Protein AF-0000000071014654 (afdb_homodimer)

Secondary structure (DSSP, 8-state):
-----TTHHHHHHHHTTB---HHHHHHHHT---EEEEE-TT-EEE-TT---SEEEEEEES-EEEEEE-TT--EEEEEEE-TT-BTTGGGTTSSS-SSEEEESSSEEEEEEEHHHHHHHHHH-HHHHHHHHHHHHHHHHHHHHHHHHHHHS-HHHHHHHHHHHHHHHHHHTT---SS-EE----HHHHHHHHT--HHHHHHHHHHHHHTTS-EEETTEEE-TTHHHHHHHTT--GGGGTTT--B------/-----TTHHHHHHHHTTB---HHHHHHHHT---EEEEE-TT-EEE-TT---SEEEEEEES-EEEEEE-TT--EEEEEEE-TT-BTTGGGTTSSS-SSEEEESSSEEEEEEEHHHHHHHHHH-HHHHHHHHHHHHHHHHHHHHHHHHHHHS-HHHHHHHHHHHHHHHHHHTT---SSEEE----HHHHHHHHT--HHHHHHHHHHHHHTTS-EEETTEEE-TTHHHHHHHTT--GGGGTTT--B------

pLDDT: mean 94.08, std 9.01, range [38.06, 98.88]

Radius of gyration: 22.15 Å; Cα contacts (8 Å, |Δi|>4): 966; chains: 2; bounding box: 55×62×47 Å

Structure (mmCIF, N/CA/C/O backbone):
data_AF-0000000071014654-model_v1
#
loop_
_entity.id
_entity.type
_entity.pdbx_description
1 polymer 'Crp/Fnr family transcriptional regulator'
#
loop_
_atom_site.group_PDB
_atom_site.id
_atom_site.type_symbol
_atom_site.label_atom_id
_atom_site.label_alt_id
_atom_site.label_comp_id
_atom_site.label_asym_id
_atom_site.label_entity_id
_atom_site.label_seq_id
_atom_site.pdbx_PDB_ins_code
_atom_site.Cartn_x
_atom_site.Cartn_y
_atom_site.Cartn_z
_atom_site.occupancy
_atom_site.B_iso_or_equiv
_atom_site.auth_seq_id
_atom_site.auth_comp_id
_atom_site.auth_asym_id
_atom_site.auth_atom_id
_atom_site.pdbx_PDB_model_num
ATOM 1 N N . MET A 1 1 ? -17.938 -30.797 -20.938 1 38.25 1 MET A N 1
ATOM 2 C CA . MET A 1 1 ? -16.953 -29.969 -20.234 1 38.25 1 MET A CA 1
ATOM 3 C C . MET A 1 1 ? -17.562 -28.656 -19.781 1 38.25 1 MET A C 1
ATOM 5 O O . MET A 1 1 ? -18.109 -27.906 -20.594 1 38.25 1 MET A O 1
ATOM 9 N N . ARG A 1 2 ? -18.281 -28.625 -18.672 1 48.16 2 ARG A N 1
ATOM 10 C CA . ARG A 1 2 ? -19.125 -27.5 -18.266 1 48.16 2 ARG A CA 1
ATOM 11 C C . ARG A 1 2 ? -18.438 -26.172 -18.578 1 48.16 2 ARG A C 1
ATOM 13 O O . ARG A 1 2 ? -17.234 -26.016 -18.359 1 48.16 2 ARG A O 1
ATOM 20 N N . ASN A 1 3 ? -18.906 -25.422 -19.5 1 63.62 3 ASN A N 1
ATOM 21 C CA . ASN A 1 3 ? -18.406 -24.141 -19.984 1 63.62 3 ASN A CA 1
ATOM 22 C C . ASN A 1 3 ? -18.094 -23.188 -18.844 1 63.62 3 ASN A C 1
ATOM 24 O O . ASN A 1 3 ? -18.984 -22.562 -18.281 1 63.62 3 ASN A O 1
ATOM 28 N N . VAL A 1 4 ? -16.984 -23.531 -18.203 1 77 4 VAL A N 1
ATOM 29 C CA . VAL A 1 4 ? -16.578 -22.688 -17.094 1 77 4 VAL A CA 1
ATOM 30 C C . VAL A 1 4 ? -16.281 -21.266 -17.578 1 77 4 VAL A C 1
ATOM 32 O O . VAL A 1 4 ? -15.508 -21.094 -18.531 1 77 4 VAL A O 1
ATOM 35 N N . SER A 1 5 ? -17.016 -20.391 -17.047 1 90.19 5 SER A N 1
ATOM 36 C CA . SER A 1 5 ? -16.812 -18.984 -17.391 1 90.19 5 SER A CA 1
ATOM 37 C C . SER A 1 5 ? -15.344 -18.594 -17.25 1 90.19 5 SER A C 1
ATOM 39 O O . SER A 1 5 ? -14.656 -19.047 -16.328 1 90.19 5 SER A O 1
ATOM 41 N N . ALA A 1 6 ? -14.883 -17.859 -18.188 1 95.38 6 ALA A N 1
ATOM 42 C CA . ALA A 1 6 ? -13.523 -17.328 -18.156 1 95.38 6 ALA A CA 1
ATOM 43 C C . ALA A 1 6 ? -13.289 -16.5 -16.891 1 95.38 6 ALA A C 1
ATOM 45 O O . ALA A 1 6 ? -12.141 -16.25 -16.516 1 95.38 6 ALA A O 1
ATOM 46 N N . LEU A 1 7 ? -14.375 -16.125 -16.203 1 98.19 7 LEU A N 1
ATOM 47 C CA . LEU A 1 7 ? -14.258 -15.219 -15.062 1 98.19 7 LEU A CA 1
ATOM 48 C C . LEU A 1 7 ? -14.422 -15.977 -13.75 1 98.19 7 LEU A C 1
ATOM 50 O O . LEU A 1 7 ? -14.516 -15.359 -12.68 1 98.19 7 LEU A O 1
ATOM 54 N N . HIS A 1 8 ? -14.422 -17.328 -13.797 1 97.81 8 HIS A N 1
ATOM 55 C CA . HIS A 1 8 ? -14.672 -18.125 -12.602 1 97.81 8 HIS A CA 1
ATOM 56 C C . HIS A 1 8 ? -13.586 -17.891 -11.555 1 97.81 8 HIS A C 1
ATOM 58 O O . HIS A 1 8 ? -13.859 -17.906 -10.352 1 97.81 8 HIS A O 1
ATOM 64 N N . LEU A 1 9 ? -12.32 -17.719 -11.961 1 98 9 LEU A N 1
ATOM 65 C CA . LEU A 1 9 ? -11.242 -17.516 -11 1 98 9 LEU A CA 1
ATOM 66 C C . LEU A 1 9 ? -11.359 -16.141 -10.344 1 98 9 LEU A C 1
ATOM 68 O O . LEU A 1 9 ? -10.953 -15.961 -9.188 1 98 9 LEU A O 1
ATOM 72 N N . LEU A 1 10 ? -11.906 -15.102 -11.078 1 98.38 10 LEU A N 1
ATOM 73 C CA . LEU A 1 10 ? -12.188 -13.812 -10.461 1 98.38 10 LEU A CA 1
ATOM 74 C C . LEU A 1 10 ? -13.211 -13.961 -9.344 1 98.38 10 LEU A C 1
ATOM 76 O O . LEU A 1 10 ? -13.031 -13.406 -8.258 1 98.38 10 LEU A O 1
ATOM 80 N N . VAL A 1 11 ? -14.258 -14.734 -9.648 1 98.12 11 VAL A N 1
ATOM 81 C CA . VAL A 1 11 ? -15.305 -14.945 -8.656 1 98.12 11 VAL A CA 1
ATOM 82 C C . VAL A 1 11 ? -14.734 -15.664 -7.438 1 98.12 11 VAL A C 1
ATOM 84 O O . VAL A 1 11 ? -15.016 -15.289 -6.297 1 98.12 11 VAL A O 1
ATOM 87 N N . ARG A 1 12 ? -13.922 -16.656 -7.695 1 97 12 ARG A N 1
ATOM 88 C CA . ARG A 1 12 ? -13.297 -17.391 -6.598 1 97 12 ARG A CA 1
ATOM 89 C C . ARG A 1 12 ? -12.453 -16.453 -5.734 1 97 12 ARG A C 1
ATOM 91 O O . ARG A 1 12 ? -12.492 -16.547 -4.504 1 97 12 ARG A O 1
ATOM 98 N N . LYS A 1 13 ? -11.695 -15.648 -6.316 1 97.12 13 LYS A N 1
ATOM 99 C CA . LYS A 1 13 ? -10.844 -14.695 -5.598 1 97.12 13 LYS A CA 1
ATOM 100 C C . LYS A 1 13 ? -11.68 -13.766 -4.727 1 97.12 13 LYS A C 1
ATOM 102 O O . LYS A 1 13 ? -11.367 -13.555 -3.553 1 97.12 13 LYS A O 1
ATOM 107 N N . LEU A 1 14 ? -12.75 -13.148 -5.344 1 97 14 LEU A N 1
ATOM 108 C CA . LEU A 1 14 ? -13.617 -12.234 -4.609 1 97 14 LEU A CA 1
ATOM 109 C C . LEU A 1 14 ? -14.266 -12.938 -3.42 1 97 14 LEU A C 1
ATOM 111 O O . LEU A 1 14 ? -14.406 -12.344 -2.346 1 97 14 LEU A O 1
ATOM 115 N N . GLU A 1 15 ? -14.531 -14.188 -3.58 1 95.75 15 GLU A N 1
ATOM 116 C CA . GLU A 1 15 ? -15.281 -14.938 -2.574 1 95.75 15 GLU A CA 1
ATOM 117 C C . GLU A 1 15 ? -14.375 -15.375 -1.426 1 95.75 15 GLU A C 1
ATOM 119 O O . GLU A 1 15 ? -14.859 -15.805 -0.377 1 95.75 15 GLU A O 1
ATOM 124 N N . LYS A 1 16 ? -13.055 -15.234 -1.62 1 94.62 16 LYS A N 1
ATOM 125 C CA . LYS A 1 16 ? -12.148 -15.523 -0.514 1 94.62 16 LYS A CA 1
ATOM 126 C C . LYS A 1 16 ? -12.359 -14.547 0.641 1 94.62 16 LYS A C 1
ATOM 128 O O . LYS A 1 16 ? -12.023 -14.852 1.787 1 94.62 16 LYS A O 1
ATOM 133 N N . HIS A 1 17 ? -12.969 -13.336 0.334 1 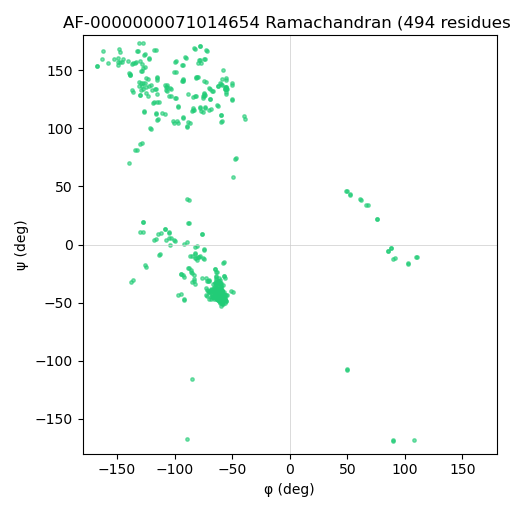93.44 17 HIS A N 1
ATOM 134 C CA . HIS A 1 17 ? -13.078 -12.328 1.379 1 93.44 17 HIS A CA 1
ATOM 135 C C . HIS A 1 17 ? -14.523 -11.883 1.57 1 93.44 17 HIS A C 1
ATOM 137 O O . HIS A 1 17 ? -14.859 -11.266 2.584 1 93.44 17 HIS A O 1
ATOM 143 N N . VAL A 1 18 ? -15.344 -12.125 0.594 1 93.69 18 VAL A N 1
ATOM 144 C CA . VAL A 1 18 ? -16.734 -11.68 0.647 1 93.69 18 VAL A CA 1
ATOM 145 C C . VAL A 1 18 ? -17.656 -12.797 0.173 1 93.69 18 VAL A C 1
ATOM 147 O O . VAL A 1 18 ? -17.438 -13.375 -0.896 1 93.69 18 VAL A O 1
ATOM 150 N N . ALA A 1 19 ? -18.688 -13.078 0.931 1 92.69 19 ALA A N 1
ATOM 151 C CA . ALA A 1 19 ? -19.703 -14.039 0.49 1 92.69 19 ALA A CA 1
ATOM 152 C C . ALA A 1 19 ? -20.609 -13.43 -0.576 1 92.69 19 ALA A C 1
ATOM 154 O O . ALA A 1 19 ? -21.328 -12.469 -0.305 1 92.69 19 ALA A O 1
ATOM 155 N N . LEU A 1 20 ? -20.516 -13.969 -1.729 1 94.19 20 LEU A N 1
ATOM 156 C CA . LEU A 1 20 ? -21.391 -13.5 -2.807 1 94.19 20 LEU A CA 1
ATOM 157 C C . LEU A 1 20 ? -22.656 -14.344 -2.887 1 94.19 20 LEU A C 1
ATOM 159 O O . LEU A 1 20 ? -22.609 -15.562 -2.676 1 94.19 20 LEU A O 1
ATOM 163 N N . GLU A 1 21 ? -23.75 -13.734 -3.139 1 94.31 21 GLU A N 1
ATOM 164 C CA . GLU A 1 21 ? -24.969 -14.461 -3.463 1 94.31 21 GLU A CA 1
ATOM 165 C C . GLU A 1 21 ? -24.922 -15.023 -4.879 1 94.31 21 GLU A C 1
ATOM 167 O O . GLU A 1 21 ? -24.172 -14.531 -5.723 1 94.31 21 GLU A O 1
ATOM 172 N N . GLU A 1 22 ? -25.781 -16.016 -5.055 1 96.38 22 GLU A N 1
ATOM 173 C CA . GLU A 1 22 ? -25.797 -16.672 -6.359 1 96.38 22 GLU A CA 1
ATOM 174 C C . GLU A 1 22 ? -26.109 -15.68 -7.473 1 96.38 22 GLU A C 1
ATOM 176 O O . GLU A 1 22 ? -25.562 -15.797 -8.578 1 96.38 22 GLU A O 1
ATOM 181 N N . LYS A 1 23 ? -27 -14.805 -7.207 1 96.44 23 LYS A N 1
ATOM 182 C CA . LYS A 1 23 ? -27.344 -13.789 -8.203 1 96.44 23 LYS A CA 1
ATOM 183 C C . LYS A 1 23 ? -26.141 -12.93 -8.555 1 96.44 23 LYS A C 1
ATOM 185 O O . LYS A 1 23 ? -25.891 -12.641 -9.727 1 96.44 23 LYS A O 1
ATOM 190 N N . ASP A 1 24 ? -25.406 -12.531 -7.551 1 96.25 24 ASP A N 1
ATOM 191 C CA . ASP A 1 24 ? -24.219 -11.695 -7.762 1 96.25 24 ASP A CA 1
ATOM 192 C C . ASP A 1 24 ? -23.141 -12.469 -8.5 1 96.25 24 ASP A C 1
ATOM 194 O O . ASP A 1 24 ? -22.469 -11.914 -9.383 1 96.25 24 ASP A O 1
ATOM 198 N N . ARG A 1 25 ? -22.984 -13.727 -8.164 1 97 25 ARG A N 1
ATOM 199 C CA . ARG A 1 25 ? -22.031 -14.594 -8.852 1 97 25 ARG A CA 1
ATOM 200 C C . ARG A 1 25 ? -22.328 -14.656 -10.352 1 97 25 ARG A C 1
ATOM 202 O O . ARG A 1 25 ? -21.438 -14.484 -11.172 1 97 25 ARG A O 1
ATOM 209 N N . ARG A 1 26 ? -23.516 -14.867 -10.633 1 97.62 26 ARG A N 1
ATOM 210 C CA . ARG A 1 26 ? -23.938 -15.016 -12.023 1 97.62 26 ARG A CA 1
ATOM 211 C C . ARG A 1 26 ? -23.719 -13.719 -12.805 1 97.62 26 ARG A C 1
ATOM 213 O O . ARG A 1 26 ? -23.328 -13.75 -13.969 1 97.62 26 ARG A O 1
ATOM 220 N N . LEU A 1 27 ? -24.016 -12.594 -12.148 1 97.88 27 LEU A N 1
ATOM 221 C CA . LEU A 1 27 ? -23.844 -11.297 -12.805 1 97.88 27 LEU A CA 1
ATOM 222 C C . LEU A 1 27 ? -22.375 -11.07 -13.172 1 97.88 27 LEU A C 1
ATOM 224 O O . LEU A 1 27 ? -22.078 -10.531 -14.242 1 97.88 27 LEU A O 1
ATOM 228 N N . ILE A 1 28 ? -21.438 -11.492 -12.32 1 98.44 28 ILE A N 1
ATOM 229 C CA . ILE A 1 28 ? -20.016 -11.328 -12.602 1 98.44 28 ILE A CA 1
ATOM 230 C C . ILE A 1 28 ? -19.594 -12.305 -13.695 1 98.44 28 ILE A C 1
ATOM 232 O O . ILE A 1 28 ? -18.891 -11.922 -14.641 1 98.44 28 ILE A O 1
ATOM 236 N N . LEU A 1 29 ? -20.047 -13.531 -13.609 1 98.12 29 LEU A N 1
ATOM 237 C CA . LEU A 1 29 ? -19.672 -14.562 -14.562 1 98.12 29 LEU A CA 1
ATOM 238 C C . LEU A 1 29 ? -20.188 -14.219 -15.961 1 98.12 29 LEU A C 1
ATOM 240 O O . LEU A 1 29 ? -19.594 -14.617 -16.969 1 98.12 29 LEU A O 1
ATOM 244 N N . ASP A 1 30 ? -21.25 -13.391 -16.031 1 97.38 30 ASP A N 1
ATOM 245 C CA . ASP A 1 30 ? -21.922 -13.102 -17.297 1 97.38 30 ASP A CA 1
ATOM 246 C C . ASP A 1 30 ? -21.469 -11.766 -17.875 1 97.38 30 ASP A C 1
ATOM 248 O O . ASP A 1 30 ? -21.969 -11.32 -18.906 1 97.38 30 ASP A O 1
ATOM 252 N N . LEU A 1 31 ? -20.547 -11.148 -17.219 1 98.06 31 LEU A N 1
ATOM 253 C CA . LEU A 1 31 ? -20.031 -9.906 -17.766 1 98.06 31 LEU A CA 1
ATOM 254 C C . LEU A 1 31 ? -19.516 -10.109 -19.188 1 98.06 31 LEU A C 1
ATOM 256 O O . LEU A 1 31 ? -18.859 -11.109 -19.484 1 98.06 31 LEU A O 1
ATOM 260 N N . PRO A 1 32 ? -19.891 -9.18 -20.141 1 98 32 PRO A N 1
ATOM 261 C CA . PRO A 1 32 ? -19.312 -9.289 -21.469 1 98 32 PRO A CA 1
ATOM 262 C C . PRO A 1 32 ? -17.781 -9.203 -21.469 1 98 32 PRO A C 1
ATOM 264 O O . PRO A 1 32 ? -17.203 -8.445 -20.672 1 98 32 PRO A O 1
ATOM 267 N N . HIS A 1 33 ? -17.141 -10.055 -22.25 1 98.31 33 HIS A N 1
ATOM 268 C CA . HIS A 1 33 ? -15.688 -9.992 -22.344 1 98.31 33 HIS A CA 1
ATOM 269 C C . HIS A 1 33 ? -15.195 -10.648 -23.641 1 98.31 33 HIS A C 1
ATOM 271 O O . HIS A 1 33 ? -15.93 -11.398 -24.281 1 98.31 33 HIS A O 1
ATOM 277 N N . VAL A 1 34 ? -14.016 -10.227 -24.062 1 98.25 34 VAL A N 1
ATOM 278 C CA . VAL A 1 34 ? -13.281 -10.844 -25.156 1 98.25 34 VAL A CA 1
ATOM 279 C C . VAL A 1 34 ? -11.984 -11.453 -24.641 1 98.25 34 VAL A C 1
ATOM 281 O O . VAL A 1 34 ? -11.227 -10.805 -23.922 1 98.25 34 VAL A O 1
ATOM 284 N N . ILE A 1 35 ? -11.766 -12.703 -24.984 1 98.5 35 ILE A N 1
ATOM 285 C CA . ILE A 1 35 ? -10.531 -13.367 -24.562 1 98.5 35 ILE A CA 1
ATOM 286 C C . ILE A 1 35 ? -9.406 -13.039 -25.547 1 98.5 35 ILE A C 1
ATOM 288 O O . ILE A 1 35 ? -9.562 -13.227 -26.75 1 98.5 35 ILE A O 1
ATOM 292 N N . GLN A 1 36 ? -8.297 -12.562 -25.047 1 98.5 36 GLN A N 1
ATOM 293 C CA . GLN A 1 36 ? -7.16 -12.188 -25.875 1 98.5 36 GLN A CA 1
ATOM 294 C C . GLN A 1 36 ? -5.871 -12.836 -25.375 1 98.5 36 GLN A C 1
ATOM 296 O O . GLN A 1 36 ? -5.637 -12.898 -24.156 1 98.5 36 GLN A O 1
ATOM 301 N N . PRO A 1 37 ? -5.117 -13.336 -26.297 1 98.62 37 PRO A N 1
ATOM 302 C CA . PRO A 1 37 ? -3.785 -13.805 -25.906 1 98.62 37 PRO A CA 1
ATOM 303 C C . PRO A 1 37 ? -2.766 -12.672 -25.812 1 98.62 37 PRO A C 1
ATOM 305 O O . PRO A 1 37 ? -2.814 -11.727 -26.594 1 98.62 37 PRO A O 1
ATOM 308 N N . PHE A 1 38 ? -1.875 -12.773 -24.844 1 98.81 38 PHE A N 1
ATOM 309 C CA . PHE A 1 38 ? -0.711 -11.906 -24.719 1 98.81 38 PHE A CA 1
ATOM 310 C C . PHE A 1 38 ? 0.569 -12.727 -24.625 1 98.81 38 PHE A C 1
ATOM 312 O O . PHE A 1 38 ? 0.595 -13.773 -23.984 1 98.81 38 PHE A O 1
ATOM 319 N N . ARG A 1 39 ? 1.58 -12.227 -25.312 1 98.69 39 ARG A N 1
ATOM 320 C CA . ARG A 1 39 ? 2.891 -12.859 -25.219 1 98.69 39 ARG A CA 1
ATOM 321 C C . ARG A 1 39 ? 3.709 -12.25 -24.078 1 98.69 39 ARG A C 1
ATOM 323 O O . ARG A 1 39 ? 3.43 -11.133 -23.641 1 98.69 39 ARG A O 1
ATOM 330 N N . THR A 1 40 ? 4.652 -13.023 -23.719 1 98.12 40 THR A N 1
ATOM 331 C CA . THR A 1 40 ? 5.586 -12.539 -22.703 1 98.12 40 THR A CA 1
ATOM 332 C C . THR A 1 40 ? 6.102 -11.148 -23.078 1 98.12 40 THR A C 1
ATOM 334 O O . THR A 1 40 ? 6.48 -10.906 -24.219 1 98.12 40 THR A O 1
ATOM 337 N N . PHE A 1 41 ? 5.953 -10.172 -22.172 1 97.44 41 PHE A N 1
ATOM 338 C CA . PHE A 1 41 ? 6.473 -8.812 -22.188 1 97.44 41 PHE A CA 1
ATOM 339 C C . PHE A 1 41 ? 5.52 -7.875 -22.906 1 97.44 41 PHE A C 1
ATOM 341 O O . PHE A 1 41 ? 5.719 -6.656 -22.922 1 97.44 41 PHE A O 1
ATOM 348 N N . ASP A 1 42 ? 4.426 -8.445 -23.453 1 98.62 42 ASP A N 1
ATOM 349 C CA . ASP A 1 42 ? 3.412 -7.547 -24 1 98.62 42 ASP A CA 1
ATOM 350 C C . ASP A 1 42 ? 2.85 -6.621 -22.922 1 98.62 42 ASP A C 1
ATOM 352 O O . ASP A 1 42 ? 2.623 -7.051 -21.781 1 98.62 42 ASP A O 1
ATOM 356 N N . TYR A 1 43 ? 2.658 -5.383 -23.266 1 98.38 43 TYR A N 1
ATOM 357 C CA . TYR A 1 43 ? 1.954 -4.461 -22.375 1 98.38 43 TYR A CA 1
ATOM 358 C C . TYR A 1 43 ? 0.455 -4.734 -22.391 1 98.38 43 TYR A C 1
ATOM 360 O O . TYR A 1 43 ? -0.157 -4.84 -23.453 1 98.38 43 TYR A O 1
ATOM 368 N N . ILE A 1 44 ? -0.041 -4.891 -21.25 1 98.44 44 ILE A N 1
ATOM 369 C CA . ILE A 1 44 ? -1.475 -5.074 -21.062 1 98.44 44 ILE A CA 1
ATOM 370 C C . ILE A 1 44 ? -2.125 -3.74 -20.703 1 98.44 44 ILE A C 1
ATOM 372 O O . ILE A 1 44 ? -3.232 -3.441 -21.156 1 98.44 44 ILE A O 1
ATOM 376 N N . ILE A 1 45 ? -1.514 -2.994 -19.844 1 97.88 45 ILE A N 1
ATOM 377 C CA . ILE A 1 45 ? -1.867 -1.637 -19.438 1 97.88 45 ILE A CA 1
ATOM 378 C C . ILE A 1 45 ? -0.639 -0.734 -19.531 1 97.88 45 ILE A C 1
ATOM 380 O O . ILE A 1 45 ? 0.465 -1.136 -19.156 1 97.88 45 ILE A O 1
ATOM 384 N N . ARG A 1 46 ? -0.842 0.456 -20.016 1 97.56 46 ARG A N 1
ATOM 385 C CA . ARG A 1 46 ? 0.246 1.422 -20.125 1 97.56 46 ARG A CA 1
ATOM 386 C C . ARG A 1 46 ? -0.008 2.635 -19.234 1 97.56 46 ARG A C 1
ATOM 388 O O . ARG A 1 46 ? -1.113 3.18 -19.219 1 97.56 46 ARG A O 1
ATOM 395 N N . GLU A 1 47 ? 1.006 2.957 -18.562 1 96.75 47 GLU A N 1
ATOM 396 C CA . GLU A 1 47 ? 0.931 4.152 -17.719 1 96.75 47 GLU A CA 1
ATOM 397 C C . GLU A 1 47 ? 0.542 5.379 -18.547 1 96.75 47 GLU A C 1
ATOM 399 O O . GLU A 1 47 ? 1.056 5.582 -19.641 1 96.75 47 GLU A O 1
ATOM 404 N N . GLY A 1 48 ? -0.393 6.176 -18 1 95.25 48 GLY A N 1
ATOM 405 C CA . GLY A 1 48 ? -0.811 7.41 -18.656 1 95.25 48 GLY A CA 1
ATOM 406 C C . GLY A 1 48 ? -1.971 7.223 -19.609 1 95.25 48 GLY A C 1
ATOM 407 O O . GLY A 1 48 ? -2.619 8.195 -20 1 95.25 48 GLY A O 1
ATOM 408 N N . GLU A 1 49 ? -2.299 6.004 -19.922 1 94.75 49 GLU A N 1
ATOM 409 C CA . GLU A 1 49 ? -3.396 5.746 -20.844 1 94.75 49 GLU A CA 1
ATOM 410 C C . GLU A 1 49 ? -4.711 5.531 -20.094 1 94.75 49 GLU A C 1
ATOM 412 O O . GLU A 1 49 ? -4.707 5.18 -18.922 1 94.75 49 GLU A O 1
ATOM 417 N N . THR A 1 50 ? -5.816 5.812 -20.781 1 90.31 50 THR A N 1
ATOM 418 C CA . THR A 1 50 ? -7.16 5.516 -20.297 1 90.31 50 THR A CA 1
ATOM 419 C C . THR A 1 50 ? -7.621 4.148 -20.797 1 90.31 50 THR A C 1
ATOM 421 O O . THR A 1 50 ? -7.949 3.982 -21.969 1 90.31 50 THR A O 1
ATOM 424 N N . PRO A 1 51 ? -7.668 3.303 -19.844 1 87.75 51 PRO A N 1
ATOM 425 C CA . PRO A 1 51 ? -8.062 1.972 -20.312 1 87.75 51 PRO A CA 1
ATOM 426 C C . PRO A 1 51 ? -9.539 1.884 -20.672 1 87.75 51 PRO A C 1
ATOM 428 O O . PRO A 1 51 ? -10.383 2.477 -19.984 1 87.75 51 PRO A O 1
ATOM 431 N N . GLY A 1 52 ? -9.867 1.172 -21.781 1 91.94 52 GLY A N 1
ATOM 432 C CA . GLY A 1 52 ? -11.25 0.914 -22.156 1 91.94 52 GLY A CA 1
ATOM 433 C C . GLY A 1 52 ? -11.82 -0.34 -21.516 1 91.94 52 GLY A C 1
ATOM 434 O O . GLY A 1 52 ? -13.039 -0.51 -21.453 1 91.94 52 GLY A O 1
ATOM 435 N N . ALA A 1 53 ? -10.914 -1.17 -21.094 1 96.94 53 ALA A N 1
ATOM 436 C CA . ALA A 1 53 ? -11.312 -2.443 -20.5 1 96.94 53 ALA A CA 1
ATOM 437 C C . ALA A 1 53 ? -10.539 -2.715 -19.219 1 96.94 53 ALA A C 1
ATOM 439 O O . ALA A 1 53 ? -9.508 -2.088 -18.969 1 96.94 53 ALA A O 1
ATOM 440 N N . CYS A 1 54 ? -11.125 -3.525 -18.391 1 97.75 54 CYS A N 1
ATOM 441 C CA . CYS A 1 54 ? -10.445 -4.113 -17.234 1 97.75 54 CYS A CA 1
ATOM 442 C C . CYS A 1 54 ? -10.016 -5.547 -17.531 1 97.75 54 CYS A C 1
ATOM 444 O O . CYS A 1 54 ? -10.852 -6.453 -17.562 1 97.75 54 CYS A O 1
ATOM 446 N N . PRO A 1 55 ? -8.719 -5.746 -17.766 1 98.75 55 PRO A N 1
ATOM 447 C CA . PRO A 1 55 ? -8.25 -7.105 -18.047 1 98.75 55 PRO A CA 1
ATOM 448 C C . PRO A 1 55 ? -8.32 -8.016 -16.828 1 98.75 55 PRO A C 1
ATOM 450 O O . PRO A 1 55 ? -7.945 -7.609 -15.719 1 98.75 55 PRO A O 1
ATOM 453 N N . VAL A 1 56 ? -8.82 -9.195 -17 1 98.81 56 VAL A N 1
ATOM 454 C CA . VAL A 1 56 ? -8.82 -10.234 -15.969 1 98.81 56 VAL A CA 1
ATOM 455 C C . VAL A 1 56 ? -7.926 -11.391 -16.406 1 98.81 56 VAL A C 1
ATOM 457 O O . VAL A 1 56 ? -8.148 -11.992 -17.469 1 98.81 56 VAL A O 1
ATOM 460 N N . LEU A 1 57 ? -6.977 -11.68 -15.594 1 98.88 57 LEU A N 1
ATOM 461 C CA . LEU A 1 57 ? -6.008 -12.719 -15.93 1 98.88 57 LEU A CA 1
ATOM 462 C C . LEU A 1 57 ? -6.629 -14.102 -15.797 1 98.88 57 LEU A C 1
ATOM 464 O O . LEU A 1 57 ? -7.027 -14.508 -14.703 1 98.88 57 LEU A O 1
ATOM 468 N N . ILE A 1 58 ? -6.684 -14.836 -16.922 1 98.5 58 ILE A N 1
ATOM 469 C CA . ILE A 1 58 ? -7.27 -16.172 -16.953 1 98.5 58 ILE A CA 1
ATOM 470 C C . ILE A 1 58 ? -6.18 -17.219 -16.703 1 98.5 58 ILE A C 1
ATOM 472 O O . ILE A 1 58 ? -6.375 -18.156 -15.914 1 98.5 58 ILE A O 1
ATOM 476 N N . SER A 1 59 ? -5.117 -17.094 -17.359 1 98 59 SER A N 1
ATOM 477 C CA . SER A 1 59 ? -3.959 -17.969 -17.203 1 98 59 SER A CA 1
ATOM 478 C C . SER A 1 59 ? -2.658 -17.203 -17.438 1 98 59 SER A C 1
ATOM 480 O O . SER A 1 59 ? -2.652 -16.156 -18.094 1 98 59 SER A O 1
ATOM 482 N N . GLY A 1 60 ? -1.562 -17.75 -16.875 1 97.69 60 GLY A N 1
ATOM 483 C CA . GLY A 1 60 ? -0.274 -17.078 -16.922 1 97.69 60 GLY A CA 1
ATOM 484 C C . GLY A 1 60 ? -0.052 -16.141 -15.734 1 97.69 60 GLY A C 1
ATOM 485 O O . GLY A 1 60 ? -0.726 -16.266 -14.711 1 97.69 60 GLY A O 1
ATOM 486 N N . PHE A 1 61 ? 1.038 -15.336 -15.875 1 98.12 61 PHE A N 1
ATOM 487 C CA . PHE A 1 61 ? 1.395 -14.352 -14.867 1 98.12 61 PHE A CA 1
ATOM 488 C C . PHE A 1 61 ? 1.602 -12.977 -15.5 1 98.12 61 PHE A C 1
ATOM 490 O O . PHE A 1 61 ? 1.927 -12.875 -16.688 1 98.12 61 PHE A O 1
ATOM 497 N N . ALA A 1 62 ? 1.343 -11.992 -14.812 1 98.75 62 ALA A N 1
ATOM 498 C CA . ALA A 1 62 ? 1.649 -10.609 -15.188 1 98.75 62 ALA A CA 1
ATOM 499 C C . ALA A 1 62 ? 2.32 -9.867 -14.039 1 98.75 62 ALA A C 1
ATO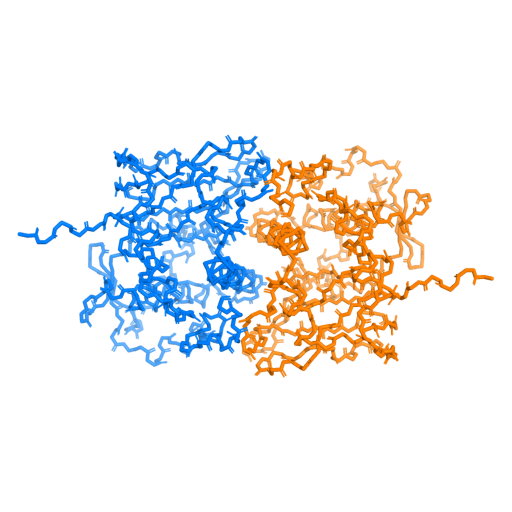M 501 O O . ALA A 1 62 ? 2.461 -10.414 -12.938 1 98.75 62 ALA A O 1
ATOM 502 N N . PHE A 1 63 ? 2.865 -8.758 -14.344 1 98.75 63 PHE A N 1
ATOM 503 C CA . PHE A 1 63 ? 3.424 -7.93 -13.281 1 98.75 63 PHE A CA 1
ATOM 504 C C . PHE A 1 63 ? 3.096 -6.461 -13.516 1 98.75 63 PHE A C 1
ATOM 506 O O . PHE A 1 63 ? 2.953 -6.027 -14.656 1 98.75 63 PHE A O 1
ATOM 513 N N . ARG A 1 64 ? 2.887 -5.738 -12.445 1 98.56 64 ARG A N 1
ATOM 514 C CA . ARG A 1 64 ? 2.777 -4.285 -12.445 1 98.56 64 ARG A CA 1
ATOM 515 C C . ARG A 1 64 ? 4.129 -3.633 -12.172 1 98.56 64 ARG A C 1
ATOM 517 O O . ARG A 1 64 ? 4.918 -4.133 -11.367 1 98.56 64 ARG A O 1
ATOM 524 N N . GLN A 1 65 ? 4.383 -2.525 -12.859 1 98.62 65 GLN A N 1
ATOM 525 C CA . GLN A 1 65 ? 5.691 -1.896 -12.719 1 98.62 65 GLN A CA 1
ATOM 526 C C . GLN A 1 65 ? 5.594 -0.382 -12.891 1 98.62 65 GLN A C 1
ATOM 528 O O . GLN A 1 65 ? 4.641 0.121 -13.484 1 98.62 65 GLN A O 1
ATOM 533 N N . LYS A 1 66 ? 6.504 0.232 -12.32 1 98.44 66 LYS A N 1
ATOM 534 C CA . LYS A 1 66 ? 6.758 1.651 -12.547 1 98.44 66 LYS A CA 1
ATOM 535 C C . LYS A 1 66 ? 8.227 1.898 -12.891 1 98.44 66 LYS A C 1
ATOM 537 O O . LYS A 1 66 ? 9.094 1.086 -12.57 1 98.44 66 LYS A O 1
ATOM 542 N N . LEU A 1 67 ? 8.469 2.986 -13.578 1 97.81 67 LEU A N 1
ATOM 543 C CA . LEU A 1 67 ? 9.812 3.34 -14.008 1 97.81 67 LEU A CA 1
ATOM 544 C C . LEU A 1 67 ? 10.211 4.719 -13.492 1 97.81 67 LEU A C 1
ATOM 546 O O . LEU A 1 67 ? 9.383 5.633 -13.461 1 97.81 67 LEU A O 1
ATOM 550 N N . VAL A 1 68 ? 11.43 4.848 -13.141 1 97.19 68 VAL A N 1
ATOM 551 C CA . VAL A 1 68 ? 11.969 6.184 -12.906 1 97.19 68 VAL A CA 1
ATOM 552 C C . VAL A 1 68 ? 12.375 6.816 -14.234 1 97.19 68 VAL A C 1
ATOM 554 O O . VAL A 1 68 ? 12.422 6.141 -15.266 1 97.19 68 VAL A O 1
ATOM 557 N N . GLU A 1 69 ? 12.656 8.07 -14.219 1 94.12 69 GLU A N 1
ATOM 558 C CA . GLU A 1 69 ? 12.992 8.789 -15.445 1 94.12 69 GLU A CA 1
ATOM 559 C C . GLU A 1 69 ? 14.258 8.227 -16.094 1 94.12 69 GLU A C 1
ATOM 561 O O . GLU A 1 69 ? 14.383 8.203 -17.312 1 94.12 69 GLU A O 1
ATOM 566 N N . SER A 1 70 ? 15.133 7.738 -15.32 1 93.19 70 SER A N 1
ATOM 567 C CA . SER A 1 70 ? 16.406 7.227 -15.828 1 93.19 70 SER A CA 1
ATOM 568 C C . SER A 1 70 ? 16.234 5.84 -16.438 1 93.19 70 SER A C 1
ATOM 570 O O . SER A 1 70 ? 17.188 5.285 -17 1 93.19 70 SER A O 1
ATOM 572 N N . GLY A 1 71 ? 15.07 5.234 -16.234 1 93.38 71 GLY A N 1
ATOM 573 C CA . GLY A 1 71 ? 14.797 3.969 -16.891 1 93.38 71 GLY A CA 1
ATOM 574 C C . GLY A 1 71 ? 14.75 2.789 -15.938 1 93.38 71 GLY A C 1
ATOM 575 O O . GLY A 1 71 ? 14.344 1.691 -16.328 1 93.38 71 GLY A O 1
ATOM 576 N N . GLY A 1 72 ? 15.148 2.932 -14.719 1 96.19 72 GLY A N 1
ATOM 577 C CA . GLY A 1 72 ? 15.078 1.855 -13.742 1 96.19 72 GLY A CA 1
ATOM 578 C C . GLY A 1 72 ? 13.664 1.395 -13.461 1 96.19 72 GLY A C 1
ATOM 579 O O . GLY A 1 72 ? 12.75 2.215 -13.312 1 96.19 72 GLY A O 1
ATOM 580 N N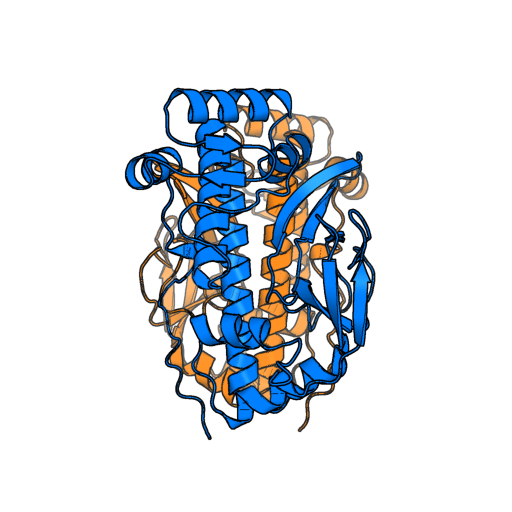 . ARG A 1 73 ? 13.539 0.093 -13.406 1 97.88 73 ARG A N 1
ATOM 581 C CA . ARG A 1 73 ? 12.219 -0.507 -13.219 1 97.88 73 ARG A CA 1
ATOM 582 C C . ARG A 1 73 ? 12.039 -1.005 -11.789 1 97.88 73 ARG A C 1
ATOM 584 O O . ARG A 1 73 ? 12.945 -1.612 -11.219 1 97.88 73 ARG A O 1
ATOM 591 N N . GLN A 1 74 ? 10.93 -0.699 -11.25 1 98.75 74 GLN A N 1
ATOM 592 C CA . GLN A 1 74 ? 10.461 -1.328 -10.016 1 98.75 74 GLN A CA 1
ATOM 593 C C . GLN A 1 74 ? 9.18 -2.115 -10.258 1 98.75 74 GLN A C 1
ATOM 595 O O . GLN A 1 74 ? 8.148 -1.541 -10.617 1 98.75 74 GLN A O 1
ATOM 600 N N . ILE A 1 75 ? 9.281 -3.451 -10.117 1 98.88 75 ILE A N 1
ATOM 601 C CA . ILE A 1 75 ? 8.07 -4.262 -10.109 1 98.88 75 ILE A CA 1
ATOM 602 C C . ILE A 1 75 ? 7.34 -4.094 -8.781 1 98.88 75 ILE A C 1
ATOM 604 O O . ILE A 1 75 ? 7.941 -4.238 -7.711 1 98.88 75 ILE A O 1
ATOM 608 N N . ILE A 1 76 ? 6.039 -3.768 -8.859 1 98.56 76 ILE A N 1
ATOM 609 C CA . ILE A 1 76 ? 5.352 -3.387 -7.629 1 98.56 76 ILE A CA 1
ATOM 610 C C . ILE A 1 76 ? 4.312 -4.445 -7.27 1 98.56 76 ILE A C 1
ATOM 612 O O . ILE A 1 76 ? 3.748 -4.422 -6.176 1 98.56 76 ILE A O 1
ATOM 616 N N . SER A 1 77 ? 4.047 -5.422 -8.148 1 98.38 77 SER A N 1
ATOM 617 C CA . SER A 1 77 ? 3.211 -6.574 -7.82 1 98.38 77 SER A CA 1
ATOM 618 C C . SER A 1 77 ? 3.324 -7.66 -8.883 1 98.38 77 SER A C 1
ATOM 620 O O . SER A 1 77 ? 3.658 -7.375 -10.039 1 98.38 77 SER A O 1
ATOM 622 N N . ILE A 1 78 ? 3.088 -8.875 -8.477 1 98.44 78 ILE A N 1
ATOM 623 C CA . ILE A 1 78 ? 2.918 -10.016 -9.367 1 98.44 78 ILE A CA 1
ATOM 624 C C . ILE A 1 78 ? 1.447 -10.43 -9.398 1 98.44 78 ILE A C 1
ATOM 626 O O . ILE A 1 78 ? 0.802 -10.539 -8.352 1 98.44 78 ILE A O 1
ATOM 630 N N . GLN A 1 79 ? 0.995 -10.617 -10.578 1 98.56 79 GLN A N 1
ATOM 631 C CA . GLN A 1 79 ? -0.411 -10.961 -10.758 1 98.56 79 GLN A CA 1
ATOM 632 C C . GLN A 1 79 ? -0.569 -12.43 -11.133 1 98.56 79 GLN A C 1
ATOM 634 O O . GLN A 1 79 ? 0.203 -12.961 -11.938 1 98.56 79 GLN A O 1
ATOM 639 N N . ILE A 1 80 ? -1.49 -13.07 -10.562 1 98.25 80 ILE A N 1
ATOM 640 C CA . ILE A 1 80 ? -1.779 -14.484 -10.781 1 98.25 80 ILE A CA 1
ATOM 641 C C . ILE A 1 80 ? -3.182 -14.641 -11.367 1 98.25 80 ILE A C 1
ATOM 643 O O . ILE A 1 80 ? -3.969 -13.688 -11.367 1 98.25 80 ILE A O 1
ATOM 647 N N . PRO A 1 81 ? -3.551 -15.797 -11.875 1 98.19 81 PRO A N 1
ATOM 648 C CA . PRO A 1 81 ? -4.887 -16 -12.445 1 98.19 81 PRO A CA 1
ATOM 649 C C . PRO A 1 81 ? -6.004 -15.664 -11.461 1 98.19 81 PRO A C 1
ATOM 651 O O . PRO A 1 81 ? -5.926 -16.016 -10.281 1 98.19 81 PRO A O 1
ATOM 654 N N . GLY A 1 82 ? -7.004 -14.961 -11.961 1 98.25 82 GLY A N 1
ATOM 655 C CA . GLY A 1 82 ? -8.102 -14.484 -11.125 1 98.25 82 GLY A CA 1
ATOM 656 C C . GLY A 1 82 ? -7.996 -13.016 -10.781 1 98.25 82 GLY A C 1
ATOM 657 O O . GLY A 1 82 ? -8.977 -12.398 -10.367 1 98.25 82 GLY A O 1
ATOM 658 N N . ASP A 1 83 ? -6.82 -12.469 -10.977 1 98.56 83 ASP A N 1
ATOM 659 C CA . ASP A 1 83 ? -6.633 -11.055 -10.688 1 98.56 83 ASP A CA 1
ATOM 660 C C . ASP A 1 83 ? -7.285 -10.188 -11.766 1 98.56 83 ASP A C 1
ATOM 662 O O . ASP A 1 83 ? -7.105 -10.43 -12.961 1 98.56 83 ASP A O 1
ATOM 666 N N . ALA A 1 84 ? -8.102 -9.203 -11.359 1 98.5 84 ALA A N 1
ATOM 667 C CA . ALA A 1 84 ? -8.516 -8.102 -12.227 1 98.5 84 ALA A CA 1
ATOM 668 C C . ALA A 1 84 ? -7.473 -6.984 -12.227 1 98.5 84 ALA A C 1
ATOM 670 O O . ALA A 1 84 ? -7.293 -6.289 -11.227 1 98.5 84 ALA A O 1
ATOM 671 N N . LEU A 1 85 ? -6.871 -6.746 -13.328 1 98.06 85 LEU A N 1
ATOM 672 C CA . LEU A 1 85 ? -5.602 -6.031 -13.414 1 98.06 85 LEU A CA 1
ATOM 673 C C . LEU A 1 85 ? -5.82 -4.523 -13.336 1 98.06 85 LEU A C 1
ATOM 675 O O . LEU A 1 85 ? -4.875 -3.768 -13.094 1 98.06 85 LEU A O 1
ATOM 679 N N . ASP A 1 86 ? -7.062 -4.09 -13.484 1 95.38 86 ASP A N 1
ATOM 680 C CA . ASP A 1 86 ? -7.34 -2.658 -13.477 1 95.38 86 ASP A CA 1
ATOM 681 C C . ASP A 1 86 ? -8.43 -2.314 -12.469 1 95.38 86 ASP A C 1
ATOM 683 O O . ASP A 1 86 ? -8.938 -1.192 -12.453 1 95.38 86 ASP A O 1
ATOM 687 N N . LEU A 1 87 ? -8.812 -3.229 -11.625 1 95.12 87 LEU A N 1
ATOM 688 C CA . LEU A 1 87 ? -9.914 -3.02 -10.703 1 95.12 87 LEU A CA 1
ATOM 689 C C . LEU A 1 87 ? -9.586 -1.919 -9.695 1 95.12 87 LEU A C 1
ATOM 691 O O . LEU A 1 87 ? -10.469 -1.163 -9.289 1 95.12 87 LEU A O 1
ATOM 695 N N . GLN A 1 88 ? -8.352 -1.845 -9.352 1 92.12 88 GLN A N 1
ATOM 696 C CA . GLN A 1 88 ? -7.918 -0.873 -8.359 1 92.12 88 GLN A CA 1
ATOM 697 C C . GLN A 1 88 ? -7.879 0.536 -8.938 1 92.12 88 GLN A C 1
ATOM 699 O O . GLN A 1 88 ? -7.633 1.507 -8.219 1 92.12 88 GLN A O 1
ATOM 704 N N . GLN A 1 89 ? -8.125 0.696 -10.211 1 92.94 89 GLN A N 1
ATOM 705 C CA . GLN A 1 89 ? -8.18 2 -10.859 1 92.94 89 GLN A CA 1
ATOM 706 C C . GLN A 1 89 ? -9.484 2.174 -11.641 1 92.94 89 GLN A C 1
ATOM 708 O O . GLN A 1 89 ? -9.57 3.014 -12.531 1 92.94 89 GLN A O 1
ATOM 713 N N . LEU A 1 90 ? -10.43 1.425 -11.336 1 92.69 90 LEU A N 1
ATOM 714 C CA . LEU A 1 90 ? -11.648 1.313 -12.117 1 92.69 90 LEU A CA 1
ATOM 715 C C . LEU A 1 90 ? -12.32 2.674 -12.281 1 92.69 90 LEU A C 1
ATOM 717 O O . LEU A 1 90 ? -12.945 2.945 -13.305 1 92.69 90 LEU A O 1
ATOM 721 N N . PHE A 1 91 ? -12.094 3.562 -11.336 1 92.06 91 PHE A N 1
ATOM 722 C CA . PHE A 1 91 ? -12.82 4.828 -11.359 1 92.06 91 PHE A CA 1
ATOM 723 C C . PHE A 1 91 ? -11.859 5.992 -11.609 1 92.06 91 PHE A C 1
ATOM 725 O O . PHE A 1 91 ? -12.234 7.156 -11.438 1 92.06 91 PHE A O 1
ATOM 732 N N . LEU A 1 92 ? -10.672 5.695 -11.93 1 93.06 92 LEU A N 1
ATOM 733 C CA . LEU A 1 92 ? -9.695 6.715 -12.305 1 93.06 92 LEU A CA 1
ATOM 734 C C . LEU A 1 92 ? -9.562 6.816 -13.82 1 93.06 92 LEU A C 1
ATOM 736 O O . LEU A 1 92 ? -9.844 5.852 -14.539 1 93.06 92 LEU A O 1
ATOM 740 N N . ASP A 1 93 ? -9.117 7.938 -14.289 1 90.06 93 ASP A N 1
ATOM 741 C CA . ASP A 1 93 ? -9.18 8.25 -15.711 1 90.06 93 ASP A CA 1
ATOM 742 C C . ASP A 1 93 ? -8 7.633 -16.469 1 90.06 93 ASP A C 1
ATOM 744 O O . ASP A 1 93 ? -8.102 7.355 -17.656 1 90.06 93 ASP A O 1
ATOM 748 N N . TYR A 1 94 ? -6.922 7.484 -15.812 1 93.12 94 TYR A N 1
ATOM 749 C CA . TYR A 1 94 ? -5.734 6.934 -16.469 1 93.12 94 TYR A CA 1
ATOM 750 C C . TYR A 1 94 ? -4.941 6.059 -15.5 1 93.12 94 TYR A C 1
ATOM 752 O O . TYR A 1 94 ? -5.098 6.168 -14.281 1 93.12 94 TYR A O 1
ATOM 760 N N . ALA A 1 95 ? -4.16 5.234 -16.031 1 95.19 95 ALA A N 1
ATOM 761 C CA . ALA A 1 95 ? -3.314 4.352 -15.242 1 95.19 95 ALA A CA 1
ATOM 762 C C . ALA A 1 95 ? -2.059 5.078 -14.766 1 95.19 95 ALA A C 1
ATOM 764 O O . ALA A 1 95 ? -1.468 5.859 -15.516 1 95.19 95 ALA A O 1
ATOM 765 N N . ASP A 1 96 ? -1.612 4.758 -13.562 1 96.38 96 ASP A N 1
ATOM 766 C CA . ASP A 1 96 ? -0.385 5.352 -13.039 1 96.38 96 ASP A CA 1
ATOM 767 C C . ASP A 1 96 ? 0.77 4.355 -13.086 1 96.38 96 ASP A C 1
ATOM 769 O O . ASP A 1 96 ? 1.811 4.574 -12.461 1 96.38 96 ASP A O 1
ATOM 773 N N . HIS A 1 97 ? 0.559 3.24 -13.656 1 97.56 97 HIS A N 1
ATOM 774 C CA . HIS A 1 97 ? 1.543 2.168 -13.75 1 97.56 97 HIS A CA 1
ATOM 775 C C . HIS A 1 97 ? 1.37 1.374 -15.039 1 97.56 97 HIS A C 1
ATOM 777 O O . HIS A 1 97 ? 0.374 1.54 -15.75 1 97.56 97 HIS A O 1
ATOM 783 N N . ASN A 1 98 ? 2.379 0.59 -15.352 1 98.12 98 ASN A N 1
ATOM 784 C CA . ASN A 1 98 ? 2.312 -0.37 -16.453 1 98.12 98 ASN A CA 1
ATOM 785 C C . ASN A 1 98 ? 1.994 -1.775 -15.945 1 98.12 98 ASN A C 1
ATOM 787 O O . ASN A 1 98 ? 2.354 -2.131 -14.82 1 98.12 98 ASN A O 1
ATOM 791 N N . VAL A 1 99 ? 1.288 -2.541 -16.766 1 98.44 99 VAL A N 1
ATOM 792 C CA . VAL A 1 99 ? 1.147 -3.979 -16.562 1 98.44 99 VAL A CA 1
ATOM 793 C C . VAL A 1 99 ? 1.639 -4.73 -17.797 1 98.44 99 VAL A C 1
ATOM 795 O O . VAL A 1 99 ? 1.247 -4.41 -18.922 1 98.44 99 VAL A O 1
ATOM 798 N N . GLN A 1 100 ? 2.49 -5.645 -17.562 1 98.69 100 GLN A N 1
ATOM 799 C CA . GLN A 1 100 ? 3.012 -6.473 -18.641 1 98.69 100 GLN A CA 1
ATOM 800 C C . GLN A 1 100 ? 2.818 -7.957 -18.344 1 98.69 100 GLN A C 1
ATOM 802 O O . GLN A 1 100 ? 2.711 -8.352 -17.188 1 98.69 100 GLN A O 1
ATOM 807 N N . ALA A 1 101 ? 2.725 -8.703 -19.422 1 98.81 101 ALA A N 1
ATOM 808 C CA . ALA A 1 101 ? 2.703 -10.156 -19.281 1 98.81 101 ALA A CA 1
ATOM 809 C C . ALA A 1 101 ? 4.066 -10.688 -18.828 1 98.81 101 ALA A C 1
ATOM 811 O O . ALA A 1 101 ? 5.094 -10.344 -19.422 1 98.81 101 ALA A O 1
ATOM 812 N N . LEU A 1 102 ? 4.027 -11.406 -17.781 1 98.12 102 LEU A N 1
ATOM 813 C CA . LEU A 1 102 ? 5.246 -12.055 -17.297 1 98.12 102 LEU A CA 1
ATOM 814 C C . LEU A 1 102 ? 5.5 -13.359 -18.031 1 98.12 102 LEU A C 1
ATOM 816 O O . LEU A 1 102 ? 6.652 -13.758 -18.219 1 98.12 102 LEU A O 1
ATOM 820 N N . THR A 1 103 ? 4.543 -14.031 -18.438 1 98.12 103 THR A N 1
ATOM 821 C CA . THR A 1 103 ? 4.5 -15.211 -19.281 1 98.12 103 THR A CA 1
ATOM 822 C C . THR A 1 103 ? 3.492 -15.031 -20.406 1 98.12 103 THR A C 1
ATOM 824 O O . THR A 1 103 ? 2.805 -14.008 -20.484 1 98.12 103 THR A O 1
ATOM 827 N N . ASP A 1 104 ? 3.492 -16.062 -21.344 1 98.56 104 ASP A N 1
ATOM 828 C CA . ASP A 1 104 ? 2.283 -16.094 -22.156 1 98.56 104 ASP A CA 1
ATOM 829 C C . ASP A 1 104 ? 1.032 -16.188 -21.281 1 98.56 104 ASP A C 1
ATOM 831 O O . ASP A 1 104 ? 1.023 -16.875 -20.266 1 98.56 104 ASP A O 1
ATOM 835 N N . ALA A 1 105 ? 0.072 -15.32 -21.672 1 98.62 105 ALA A N 1
ATOM 836 C CA . ALA A 1 105 ? -1.109 -15.211 -20.812 1 98.62 105 ALA A CA 1
ATOM 837 C C . ALA A 1 105 ? -2.383 -15.125 -21.656 1 98.62 105 ALA A C 1
ATOM 839 O O . ALA A 1 105 ? -2.35 -14.672 -22.797 1 98.62 105 ALA A O 1
ATOM 840 N N . SER A 1 106 ? -3.447 -15.695 -21.125 1 98.81 106 SER A N 1
ATOM 841 C CA . SER A 1 106 ? -4.801 -15.477 -21.625 1 98.81 106 SER A CA 1
ATOM 842 C C . SER A 1 106 ? -5.578 -14.523 -20.719 1 98.81 106 SER A C 1
ATOM 844 O O . SER A 1 106 ? -5.617 -14.711 -19.516 1 98.81 106 SER A O 1
ATOM 846 N N . ILE A 1 107 ? -6.16 -13.477 -21.328 1 98.75 107 ILE A N 1
ATOM 847 C CA . ILE A 1 107 ? -6.758 -12.398 -20.547 1 98.75 107 ILE A CA 1
ATOM 848 C C . ILE A 1 107 ? -8.172 -12.125 -21.047 1 98.75 107 ILE A C 1
ATOM 850 O O . ILE A 1 107 ? -8.414 -12.055 -22.25 1 98.75 107 ILE A O 1
ATOM 854 N N . ALA A 1 108 ? -9.117 -12.094 -20.172 1 98.81 108 ALA A N 1
ATOM 855 C CA . ALA A 1 108 ? -10.469 -11.633 -20.5 1 98.81 108 ALA A CA 1
ATOM 856 C C . ALA A 1 108 ? -10.562 -10.117 -20.406 1 98.81 108 ALA A C 1
ATOM 858 O O . ALA A 1 108 ? -10.359 -9.531 -19.328 1 98.81 108 ALA A O 1
ATOM 859 N N . MET A 1 109 ? -10.844 -9.492 -21.5 1 98.56 109 MET A N 1
ATOM 860 C CA . MET A 1 109 ? -11.031 -8.039 -21.547 1 98.56 109 MET A CA 1
ATOM 861 C C . MET A 1 109 ? -12.477 -7.668 -21.266 1 98.56 109 MET A C 1
ATOM 863 O O . MET A 1 109 ? -13.336 -7.77 -22.141 1 98.56 109 MET A O 1
ATOM 867 N N . VAL A 1 110 ? -12.734 -7.141 -20.031 1 98.5 110 VAL A N 1
ATOM 868 C CA . VAL A 1 110 ? -14.078 -6.75 -19.625 1 98.5 110 VAL A CA 1
ATOM 869 C C . VAL A 1 110 ? -14.25 -5.242 -19.781 1 98.5 110 VAL A C 1
ATOM 871 O O . VAL A 1 110 ? -13.453 -4.461 -19.25 1 98.5 110 VAL A O 1
ATOM 874 N N . PRO A 1 111 ? -15.297 -4.801 -20.516 1 97.81 111 PRO A N 1
ATOM 875 C CA . PRO A 1 111 ? -15.484 -3.354 -20.625 1 97.81 111 PRO A CA 1
ATOM 876 C C . PRO A 1 111 ? -15.586 -2.67 -19.266 1 97.81 111 PRO A C 1
ATOM 878 O O . PRO A 1 111 ? -16.359 -3.105 -18.406 1 97.81 111 PRO A O 1
ATOM 881 N N . ARG A 1 112 ? -14.836 -1.65 -19.062 1 95.31 112 ARG A N 1
ATOM 882 C CA . ARG A 1 112 ? -14.82 -0.912 -17.812 1 95.31 112 ARG A CA 1
ATOM 883 C C . ARG A 1 112 ? -16.219 -0.437 -17.438 1 95.31 112 ARG A C 1
ATOM 885 O O . ARG A 1 112 ? -16.609 -0.509 -16.266 1 95.31 112 ARG A O 1
ATOM 892 N N . LEU A 1 113 ? -16.906 0.065 -18.422 1 93.69 113 LEU A N 1
ATOM 893 C CA . LEU A 1 113 ? -18.25 0.597 -18.172 1 93.69 113 LEU A CA 1
ATOM 894 C C . LEU A 1 113 ? -19.156 -0.478 -17.594 1 93.69 113 LEU A C 1
ATOM 896 O O . LEU A 1 113 ? -19.969 -0.196 -16.719 1 93.69 113 LEU A O 1
ATOM 900 N N . ALA A 1 114 ? -19.047 -1.693 -18.078 1 96.38 114 ALA A N 1
ATOM 901 C CA . ALA A 1 114 ? -19.875 -2.791 -17.578 1 96.38 114 ALA A CA 1
ATOM 902 C C . ALA A 1 114 ? -19.578 -3.082 -16.109 1 96.38 114 ALA A C 1
ATOM 904 O O . ALA A 1 114 ? -20.484 -3.342 -15.32 1 96.38 114 ALA A O 1
ATOM 905 N N . LEU A 1 115 ? -18.312 -3.033 -15.734 1 96.06 115 LEU A N 1
ATOM 906 C CA . LEU A 1 115 ? -17.906 -3.268 -14.352 1 96.06 115 LEU A CA 1
ATOM 907 C C . LEU A 1 115 ? -18.391 -2.135 -13.445 1 96.06 115 LEU A C 1
ATOM 909 O O . LEU A 1 115 ? -18.859 -2.379 -12.336 1 96.06 115 LEU A O 1
ATOM 913 N N . ARG A 1 116 ? -18.188 -0.942 -13.922 1 93.75 116 ARG A N 1
ATOM 914 C CA . ARG A 1 116 ? -18.641 0.215 -13.148 1 93.75 116 ARG A CA 1
ATOM 915 C C . ARG A 1 116 ? -20.141 0.159 -12.891 1 93.75 116 ARG A C 1
ATOM 917 O O . ARG A 1 116 ? -20.594 0.383 -11.758 1 93.75 116 ARG A O 1
ATOM 924 N N . GLU A 1 117 ? -20.906 -0.148 -13.914 1 93.56 117 GLU A N 1
ATOM 925 C CA . GLU A 1 117 ? -22.359 -0.237 -13.789 1 93.56 117 GLU A CA 1
ATOM 926 C C . GLU A 1 117 ? -22.766 -1.347 -12.82 1 93.56 117 GLU A C 1
ATOM 928 O O . GLU A 1 117 ? -23.672 -1.164 -12.008 1 93.56 117 GLU A O 1
ATOM 933 N N . LEU A 1 118 ? -22.094 -2.404 -12.977 1 94.56 118 LEU A N 1
ATOM 934 C CA . LEU A 1 118 ? -22.375 -3.525 -12.086 1 94.56 118 LEU A CA 1
ATOM 935 C C . LEU A 1 118 ? -22.125 -3.145 -10.633 1 94.56 118 LEU A C 1
ATOM 937 O O . LEU A 1 118 ? -22.938 -3.439 -9.75 1 94.56 118 LEU A O 1
ATOM 941 N N . ALA A 1 119 ? -21.016 -2.49 -10.336 1 92.88 119 ALA A N 1
ATOM 942 C CA . ALA A 1 119 ? -20.656 -2.07 -8.984 1 92.88 119 ALA A CA 1
ATOM 943 C C . ALA A 1 119 ? -21.656 -1.053 -8.445 1 92.88 119 ALA A C 1
ATOM 945 O O . ALA A 1 119 ? -21.969 -1.057 -7.25 1 92.88 119 ALA A O 1
ATOM 946 N N . MET A 1 120 ? -22.125 -0.203 -9.273 1 89.69 120 MET A N 1
ATOM 947 C CA . MET A 1 120 ? -23.062 0.845 -8.859 1 89.69 120 MET A CA 1
ATOM 948 C C . MET A 1 120 ? -24.438 0.266 -8.57 1 89.69 120 MET A C 1
ATOM 950 O O . MET A 1 120 ? -25.172 0.776 -7.719 1 89.69 120 MET A O 1
ATOM 954 N N . GLN A 1 121 ? -24.766 -0.83 -9.242 1 90.31 121 GLN A N 1
ATOM 955 C CA . GLN A 1 121 ? -26.109 -1.395 -9.148 1 90.31 121 GLN A CA 1
ATOM 956 C C . GLN A 1 121 ? -26.172 -2.459 -8.055 1 90.31 121 GLN A C 1
ATOM 958 O O . GLN A 1 121 ? -27.25 -2.723 -7.508 1 90.31 121 GLN A O 1
ATOM 963 N N . ARG A 1 122 ? -25.031 -3.029 -7.824 1 92.25 122 ARG A N 1
ATOM 964 C CA . ARG A 1 122 ? -25 -4.145 -6.883 1 92.25 122 ARG A CA 1
ATOM 965 C C . ARG A 1 122 ? -24.062 -3.867 -5.727 1 92.25 122 ARG A C 1
ATOM 967 O O . ARG A 1 122 ? -22.875 -4.188 -5.801 1 92.25 122 ARG A O 1
ATOM 974 N N . PRO A 1 123 ? -24.625 -3.463 -4.578 1 89.75 123 PRO A N 1
ATOM 975 C CA . PRO A 1 123 ? -23.781 -3.086 -3.445 1 89.75 123 PRO A CA 1
ATOM 976 C C . PRO A 1 123 ? -22.875 -4.227 -2.98 1 89.75 123 PRO A C 1
ATOM 978 O O . PRO A 1 123 ? -21.75 -3.986 -2.555 1 89.75 123 PRO A O 1
ATOM 981 N N . ARG A 1 124 ? -23.344 -5.414 -3.045 1 91.56 124 ARG A N 1
ATOM 982 C CA . ARG A 1 124 ? -22.547 -6.555 -2.619 1 91.56 124 ARG A CA 1
ATOM 983 C C . ARG A 1 124 ? -21.328 -6.742 -3.529 1 91.56 124 ARG A C 1
ATOM 985 O O . ARG A 1 124 ? -20.25 -7.094 -3.062 1 91.56 124 ARG A O 1
ATOM 992 N N . ILE A 1 125 ? -21.531 -6.52 -4.812 1 94.56 125 ILE A N 1
ATOM 993 C CA . ILE A 1 125 ? -20.438 -6.633 -5.762 1 94.56 125 ILE A CA 1
ATOM 994 C C . ILE A 1 125 ? -19.453 -5.477 -5.551 1 94.56 125 ILE A C 1
ATOM 996 O O . ILE A 1 125 ? -18.234 -5.676 -5.562 1 94.56 125 ILE A O 1
ATOM 1000 N N . ALA A 1 126 ? -20 -4.27 -5.301 1 93.38 126 ALA A N 1
ATOM 1001 C CA . ALA A 1 126 ? -19.156 -3.121 -5 1 93.38 126 ALA A CA 1
ATOM 1002 C C . ALA A 1 126 ? -18.312 -3.377 -3.758 1 93.38 126 ALA A C 1
ATOM 1004 O O . ALA A 1 126 ? -17.125 -3.02 -3.719 1 93.38 126 ALA A O 1
ATOM 1005 N N . HIS A 1 127 ? -18.938 -4.016 -2.836 1 92.38 127 HIS A N 1
ATOM 1006 C CA . HIS A 1 127 ? -18.266 -4.379 -1.599 1 92.38 127 HIS A CA 1
ATOM 1007 C C . HIS A 1 127 ? -17.125 -5.375 -1.862 1 92.38 127 HIS A C 1
ATOM 1009 O O . HIS A 1 127 ? -16.016 -5.211 -1.353 1 92.38 127 HIS A O 1
ATOM 1015 N N . ALA A 1 128 ? -17.406 -6.34 -2.645 1 95.12 128 ALA A N 1
ATOM 1016 C CA . ALA A 1 128 ? -16.391 -7.344 -2.975 1 95.12 128 ALA A CA 1
ATOM 1017 C C . ALA A 1 128 ? -15.211 -6.715 -3.711 1 95.12 128 ALA A C 1
ATOM 1019 O O . ALA A 1 128 ? -14.055 -7.055 -3.447 1 95.12 128 ALA A O 1
ATOM 1020 N N . PHE A 1 129 ? -15.508 -5.805 -4.676 1 96.19 129 PHE A N 1
ATOM 1021 C CA . PHE A 1 129 ? -14.461 -5.094 -5.391 1 96.19 129 PHE A CA 1
ATOM 1022 C C . PHE A 1 129 ? -13.609 -4.27 -4.43 1 96.19 129 PHE A C 1
ATOM 1024 O O . PHE A 1 129 ? -12.383 -4.273 -4.52 1 96.19 129 PHE A O 1
ATOM 1031 N N . ALA A 1 130 ? -14.281 -3.613 -3.52 1 94.5 130 ALA A N 1
ATOM 1032 C CA . ALA A 1 130 ? -13.586 -2.754 -2.564 1 94.5 130 ALA A CA 1
ATOM 1033 C C . ALA A 1 130 ? -12.648 -3.566 -1.671 1 94.5 130 ALA A C 1
ATOM 1035 O O . ALA A 1 130 ? -11.5 -3.184 -1.458 1 94.5 130 ALA A O 1
ATOM 1036 N N . VAL A 1 131 ? -13.141 -4.672 -1.185 1 95.31 131 VAL A N 1
ATOM 1037 C CA . VAL A 1 131 ? -12.344 -5.527 -0.31 1 95.31 131 VAL A CA 1
ATOM 1038 C C . VAL A 1 131 ? -11.133 -6.055 -1.068 1 95.31 131 VAL A C 1
ATOM 1040 O O . VAL A 1 131 ? -10.016 -6.047 -0.547 1 95.31 131 VAL A O 1
ATOM 1043 N N . ASN A 1 132 ? -11.375 -6.512 -2.227 1 96.69 132 ASN A N 1
ATOM 1044 C CA . ASN A 1 132 ? -10.273 -6.988 -3.055 1 96.69 132 ASN A CA 1
ATOM 1045 C C . ASN A 1 132 ? -9.203 -5.914 -3.23 1 96.69 132 ASN A C 1
ATOM 1047 O O . ASN A 1 132 ? -8.008 -6.199 -3.113 1 96.69 132 ASN A O 1
ATOM 1051 N N . ASN A 1 133 ? -9.633 -4.73 -3.574 1 96.88 133 ASN A N 1
ATOM 1052 C CA . ASN A 1 133 ? -8.711 -3.621 -3.773 1 96.88 133 ASN A CA 1
ATOM 1053 C C . ASN A 1 133 ? -7.969 -3.273 -2.486 1 96.88 133 ASN A C 1
ATOM 1055 O O . ASN A 1 133 ? -6.793 -2.902 -2.523 1 96.88 133 ASN A O 1
ATOM 1059 N N . GLN A 1 134 ? -8.68 -3.346 -1.407 1 96.19 134 GLN A N 1
ATOM 1060 C CA . GLN A 1 134 ? -8.062 -3.053 -0.118 1 96.19 134 GLN A CA 1
ATOM 1061 C C . GLN A 1 134 ? -6.992 -4.082 0.23 1 96.19 134 GLN A C 1
ATOM 1063 O O . GLN A 1 134 ? -5.945 -3.738 0.783 1 96.19 134 GLN A O 1
ATOM 1068 N N . VAL A 1 135 ? -7.188 -5.332 -0.109 1 96.88 135 VAL A N 1
ATOM 1069 C CA . VAL A 1 135 ? -6.191 -6.379 0.108 1 96.88 135 VAL A CA 1
ATOM 1070 C C . VAL A 1 135 ? -4.984 -6.141 -0.795 1 96.88 135 VAL A C 1
ATOM 1072 O O . VAL A 1 135 ? -3.84 -6.277 -0.359 1 96.88 135 VAL A O 1
ATOM 1075 N N . ASP A 1 136 ? -5.23 -5.805 -2.025 1 96.88 136 ASP A N 1
ATOM 1076 C CA . ASP A 1 136 ? -4.145 -5.488 -2.945 1 96.88 136 ASP A CA 1
ATOM 1077 C C . ASP A 1 136 ? -3.283 -4.348 -2.406 1 96.88 136 ASP A C 1
ATOM 1079 O O . ASP A 1 136 ? -2.055 -4.387 -2.508 1 96.88 136 ASP A O 1
ATOM 1083 N N . ALA A 1 137 ? -3.936 -3.35 -1.865 1 96.94 137 ALA A N 1
ATOM 1084 C CA . ALA A 1 137 ? -3.213 -2.225 -1.277 1 96.94 137 ALA A CA 1
ATOM 1085 C C . ALA A 1 137 ? -2.389 -2.674 -0.073 1 96.94 137 ALA A C 1
ATOM 1087 O O . ALA A 1 137 ? -1.282 -2.176 0.15 1 96.94 137 ALA A O 1
ATOM 1088 N N . SER A 1 138 ? -2.943 -3.553 0.708 1 97.5 138 SER A N 1
ATOM 1089 C CA . SER A 1 138 ? -2.221 -4.117 1.842 1 97.5 138 SER A CA 1
ATOM 1090 C C . SER A 1 138 ? -0.947 -4.824 1.389 1 97.5 138 SER A C 1
ATOM 1092 O O . SER A 1 138 ? 0.093 -4.723 2.043 1 97.5 138 SER A O 1
ATOM 1094 N N . ILE A 1 139 ? -1.059 -5.535 0.377 1 98.19 139 ILE A N 1
ATOM 1095 C CA . ILE A 1 139 ? 0.093 -6.25 -0.162 1 98.19 139 ILE A CA 1
ATOM 1096 C C . ILE A 1 139 ? 1.168 -5.25 -0.586 1 98.19 139 ILE A C 1
ATOM 1098 O O . ILE A 1 139 ? 2.352 -5.445 -0.301 1 98.19 139 ILE A O 1
ATOM 1102 N N . THR A 1 140 ? 0.768 -4.184 -1.249 1 98.31 140 THR A N 1
ATOM 1103 C CA . THR A 1 140 ? 1.72 -3.172 -1.689 1 98.31 140 THR A CA 1
ATOM 1104 C C . THR A 1 140 ? 2.4 -2.514 -0.492 1 98.31 140 THR A C 1
ATOM 1106 O O . THR A 1 140 ? 3.594 -2.209 -0.541 1 98.31 140 THR A O 1
ATOM 1109 N N . ARG A 1 141 ? 1.647 -2.256 0.586 1 98.38 141 ARG A N 1
ATOM 1110 C CA . ARG A 1 141 ? 2.244 -1.718 1.805 1 98.38 141 ARG A CA 1
ATOM 1111 C C . ARG A 1 141 ? 3.314 -2.656 2.352 1 98.38 141 ARG A C 1
ATOM 1113 O O . ARG A 1 141 ? 4.359 -2.205 2.824 1 98.38 141 ARG A O 1
ATOM 1120 N N . GLU A 1 142 ? 3.045 -3.898 2.275 1 98.69 142 GLU A N 1
ATOM 1121 C CA . GLU A 1 142 ? 4.016 -4.875 2.758 1 98.69 142 GLU A CA 1
ATOM 1122 C C . GLU A 1 142 ? 5.254 -4.91 1.87 1 98.69 142 GLU A C 1
ATOM 1124 O O . GLU A 1 142 ? 6.371 -5.105 2.359 1 98.69 142 GLU A O 1
ATOM 1129 N N . TRP A 1 143 ? 5.051 -4.801 0.575 1 98.81 143 TRP A N 1
ATOM 1130 C CA . TRP A 1 143 ? 6.184 -4.75 -0.341 1 98.81 143 TRP A CA 1
ATOM 1131 C C . TRP A 1 143 ? 7.09 -3.562 -0.024 1 98.81 143 TRP A C 1
ATOM 1133 O O . TRP A 1 143 ? 8.312 -3.66 -0.132 1 98.81 143 TRP A O 1
ATOM 1143 N N . LEU A 1 144 ? 6.457 -2.439 0.315 1 98.75 144 LEU A N 1
ATOM 1144 C CA . LEU A 1 144 ? 7.23 -1.264 0.704 1 98.75 144 LEU A CA 1
ATOM 1145 C C . LEU A 1 144 ? 8.055 -1.545 1.955 1 98.75 144 LEU A C 1
ATOM 1147 O O . LEU A 1 144 ? 9.227 -1.176 2.025 1 98.75 144 LEU A O 1
ATOM 1151 N N . LEU A 1 145 ? 7.484 -2.193 2.963 1 98.69 145 LEU A N 1
ATOM 1152 C CA . LEU A 1 145 ? 8.227 -2.625 4.141 1 98.69 145 LEU A CA 1
ATOM 1153 C C . LEU A 1 145 ? 9.383 -3.543 3.75 1 98.69 145 LEU A C 1
ATOM 1155 O O . LEU A 1 145 ? 10.492 -3.412 4.273 1 98.69 145 LEU A O 1
ATOM 1159 N N . ASN A 1 146 ? 9.109 -4.492 2.881 1 98.69 146 ASN A N 1
ATOM 1160 C CA . ASN A 1 146 ? 10.109 -5.465 2.449 1 98.69 146 ASN A CA 1
ATOM 1161 C C . ASN A 1 146 ? 11.32 -4.785 1.823 1 98.69 146 ASN A C 1
ATOM 1163 O O . ASN A 1 146 ? 12.445 -4.957 2.297 1 98.69 146 ASN A O 1
ATOM 1167 N N . VAL A 1 147 ? 11.094 -3.912 0.865 1 98.38 147 VAL A N 1
ATOM 1168 C CA . VAL A 1 147 ? 12.141 -3.229 0.123 1 98.38 147 VAL A CA 1
ATOM 1169 C C . VAL A 1 147 ? 12.828 -2.203 1.023 1 98.38 147 VAL A C 1
ATOM 1171 O O . VAL A 1 147 ? 14.039 -1.993 0.924 1 98.38 147 VAL A O 1
ATOM 1174 N N . GLY A 1 148 ? 12.078 -1.668 1.917 1 97.94 148 GLY A N 1
ATOM 1175 C CA . GLY A 1 148 ? 12.586 -0.546 2.695 1 97.94 148 GLY A CA 1
ATOM 1176 C C . GLY A 1 148 ? 13.391 -0.973 3.906 1 97.94 148 GLY A C 1
ATOM 1177 O O . GLY A 1 148 ? 14.242 -0.223 4.387 1 97.94 148 GLY A O 1
ATOM 1178 N N . ARG A 1 149 ? 13.172 -2.252 4.41 1 97.69 149 ARG A N 1
ATOM 1179 C CA . ARG A 1 149 ? 13.758 -2.482 5.727 1 97.69 149 ARG A CA 1
ATOM 1180 C C . ARG A 1 149 ? 14.422 -3.854 5.801 1 97.69 149 ARG A C 1
ATOM 1182 O O . ARG A 1 149 ? 15.336 -4.062 6.594 1 97.69 149 ARG A O 1
ATOM 1189 N N . ARG A 1 150 ? 13.953 -4.785 5.145 1 98.06 150 ARG A N 1
ATOM 1190 C CA . ARG A 1 150 ? 14.461 -6.145 5.297 1 98.06 150 ARG A CA 1
ATOM 1191 C C . ARG A 1 150 ? 15.789 -6.324 4.562 1 98.06 150 ARG A C 1
ATOM 1193 O O . ARG A 1 150 ? 16.078 -5.586 3.619 1 98.06 150 ARG A O 1
ATOM 1200 N N . ASP A 1 151 ? 16.547 -7.289 5.012 1 97.62 151 ASP A N 1
ATOM 1201 C CA . ASP A 1 151 ? 17.781 -7.59 4.309 1 97.62 151 ASP A CA 1
ATOM 1202 C C . ASP A 1 151 ? 17.516 -8.398 3.041 1 97.62 151 ASP A C 1
ATOM 1204 O O . ASP A 1 151 ? 16.406 -8.883 2.83 1 97.62 151 ASP A O 1
ATOM 1208 N N . ALA A 1 152 ? 18.531 -8.57 2.244 1 98.25 152 ALA A N 1
ATOM 1209 C CA . ALA A 1 152 ? 18.422 -9.125 0.897 1 98.25 152 ALA A CA 1
ATOM 1210 C C . ALA A 1 152 ? 17.812 -10.523 0.927 1 98.25 152 ALA A C 1
ATOM 1212 O O . ALA A 1 152 ? 16.906 -10.828 0.152 1 98.25 152 ALA A O 1
ATOM 1213 N N . ARG A 1 153 ? 18.359 -11.359 1.789 1 98.31 153 ARG A N 1
ATOM 1214 C CA . ARG A 1 153 ? 17.875 -12.742 1.888 1 98.31 153 ARG A CA 1
ATOM 1215 C C . ARG A 1 153 ? 16.406 -12.781 2.295 1 98.31 153 ARG A C 1
ATOM 1217 O O . ARG A 1 153 ? 15.625 -13.539 1.719 1 98.31 153 ARG A O 1
ATOM 1224 N N . THR A 1 154 ? 16.062 -11.984 3.273 1 98.62 154 THR A N 1
ATOM 1225 C CA . THR A 1 154 ? 14.703 -11.93 3.787 1 98.62 154 THR A CA 1
ATOM 1226 C C . THR A 1 154 ? 13.75 -11.383 2.729 1 98.62 154 THR A C 1
ATOM 1228 O O . THR A 1 154 ? 12.617 -11.859 2.598 1 98.62 154 THR A O 1
ATOM 1231 N N . ARG A 1 155 ? 14.148 -10.359 1.926 1 98.69 155 ARG A N 1
ATOM 1232 C CA . ARG A 1 155 ? 13.328 -9.797 0.864 1 98.69 155 ARG A CA 1
ATOM 1233 C C . ARG A 1 155 ? 12.898 -10.867 -0.132 1 98.69 155 ARG A C 1
ATOM 1235 O O . ARG A 1 155 ? 11.727 -10.953 -0.491 1 98.69 155 ARG A O 1
ATOM 1242 N N . ILE A 1 156 ? 13.844 -11.648 -0.526 1 98.69 156 ILE A N 1
ATOM 1243 C CA . ILE A 1 156 ? 13.602 -12.664 -1.544 1 98.69 156 ILE A CA 1
ATOM 1244 C C . ILE A 1 156 ? 12.727 -13.773 -0.967 1 98.69 156 ILE A C 1
ATOM 1246 O O . ILE A 1 156 ? 11.734 -14.172 -1.586 1 98.69 156 ILE A O 1
ATOM 1250 N N . ALA A 1 157 ? 13.07 -14.234 0.229 1 98.62 157 ALA A N 1
ATOM 1251 C CA . ALA A 1 157 ? 12.281 -15.273 0.879 1 98.62 157 ALA A CA 1
ATOM 1252 C C . ALA A 1 157 ? 10.836 -14.828 1.071 1 98.62 157 ALA A C 1
ATOM 1254 O O . ALA A 1 157 ? 9.906 -15.617 0.882 1 98.62 157 ALA A O 1
ATOM 1255 N N . HIS A 1 158 ? 10.68 -13.602 1.477 1 98.62 158 HIS A N 1
ATOM 1256 C CA . HIS A 1 158 ? 9.344 -13.07 1.704 1 98.62 158 HIS A CA 1
ATOM 1257 C C . HIS A 1 158 ? 8.516 -13.078 0.421 1 98.62 158 HIS A C 1
ATOM 1259 O O . HIS A 1 158 ? 7.348 -13.469 0.43 1 98.62 158 HIS A O 1
ATOM 1265 N N . LEU A 1 159 ? 9.109 -12.586 -0.667 1 98.44 159 LEU A N 1
ATOM 1266 C CA . LEU A 1 159 ? 8.438 -12.578 -1.963 1 98.44 159 LEU A CA 1
ATOM 1267 C C . LEU A 1 159 ? 7.992 -13.984 -2.357 1 98.44 159 LEU A C 1
ATOM 1269 O O . LEU A 1 159 ? 6.852 -14.18 -2.785 1 98.44 159 LEU A O 1
ATOM 1273 N N . LEU A 1 160 ? 8.844 -14.938 -2.209 1 97.38 160 LEU A N 1
ATOM 1274 C CA . LEU A 1 160 ? 8.547 -16.312 -2.576 1 97.38 160 LEU A CA 1
ATOM 1275 C C . LEU A 1 160 ? 7.398 -16.859 -1.733 1 97.38 160 LEU A C 1
ATOM 1277 O O . LEU A 1 160 ? 6.5 -17.531 -2.256 1 97.38 160 LEU A O 1
ATOM 1281 N N . CYS A 1 161 ? 7.445 -16.562 -0.453 1 97.06 161 CYS A N 1
ATOM 1282 C CA . CYS A 1 161 ? 6.398 -17.016 0.451 1 97.06 161 CYS A CA 1
ATOM 1283 C C . CYS A 1 161 ? 5.051 -16.422 0.075 1 97.06 161 CYS A C 1
ATOM 1285 O O . CYS A 1 161 ? 4.035 -17.109 0.06 1 97.06 161 CYS A O 1
ATOM 1287 N N . GLU A 1 162 ? 5.008 -15.172 -0.19 1 97.81 162 GLU A N 1
ATOM 1288 C CA . GLU A 1 162 ? 3.76 -14.492 -0.518 1 97.81 162 GLU A CA 1
ATOM 1289 C C . GLU A 1 162 ? 3.107 -15.094 -1.757 1 97.81 162 GLU A C 1
ATOM 1291 O O . GLU A 1 162 ? 1.906 -15.375 -1.761 1 97.81 162 GLU A O 1
ATOM 1296 N N . VAL A 1 163 ? 3.92 -15.273 -2.844 1 97 163 VAL A N 1
ATOM 1297 C CA . VAL A 1 163 ? 3.391 -15.82 -4.09 1 97 163 VAL A CA 1
ATOM 1298 C C . VAL A 1 163 ? 2.834 -17.219 -3.844 1 97 163 VAL A C 1
ATOM 1300 O O . VAL A 1 163 ? 1.766 -17.578 -4.352 1 97 163 VAL A O 1
ATOM 1303 N N . ALA A 1 164 ? 3.521 -17.984 -3.043 1 95.75 164 ALA A N 1
ATOM 1304 C CA . ALA A 1 164 ? 3.08 -19.328 -2.717 1 95.75 164 ALA A CA 1
ATOM 1305 C C . ALA A 1 164 ? 1.711 -19.312 -2.041 1 95.75 164 ALA A C 1
ATOM 1307 O O . ALA A 1 164 ? 0.813 -20.078 -2.424 1 95.75 164 ALA A O 1
ATOM 1308 N N . VAL A 1 165 ? 1.58 -18.469 -1.044 1 95.62 165 VAL A N 1
ATOM 1309 C CA . VAL A 1 165 ? 0.347 -18.422 -0.267 1 95.62 165 VAL A CA 1
ATOM 1310 C C . VAL A 1 165 ? -0.8 -17.938 -1.151 1 95.62 165 VAL A C 1
ATOM 1312 O O . VAL A 1 165 ? -1.917 -18.453 -1.067 1 95.62 165 VAL A O 1
ATOM 1315 N N . ARG A 1 166 ? -0.537 -16.953 -1.981 1 96.81 166 ARG A N 1
ATOM 1316 C CA . ARG A 1 166 ? -1.574 -16.438 -2.863 1 96.81 166 ARG A CA 1
ATOM 1317 C C . ARG A 1 166 ? -2.021 -17.484 -3.871 1 96.81 166 ARG A C 1
ATOM 1319 O O . ARG A 1 166 ? -3.217 -17.625 -4.141 1 96.81 166 ARG A O 1
ATOM 1326 N N . LEU A 1 167 ? -1.125 -18.188 -4.438 1 96.56 167 LEU A N 1
ATOM 1327 C CA . LEU A 1 167 ? -1.458 -19.266 -5.379 1 96.56 167 LEU A CA 1
ATOM 1328 C C . LEU A 1 167 ? -2.23 -20.375 -4.688 1 96.56 167 LEU A C 1
ATOM 1330 O O . LEU A 1 167 ? -3.176 -20.922 -5.254 1 96.56 167 LEU A O 1
ATOM 1334 N N . GLU A 1 168 ? -1.768 -20.719 -3.527 1 94.31 168 GLU A N 1
ATOM 1335 C CA . GLU A 1 168 ? -2.457 -21.75 -2.76 1 94.31 168 GLU A CA 1
ATOM 1336 C C . GLU A 1 168 ? -3.908 -21.375 -2.488 1 94.31 168 GLU A C 1
ATOM 1338 O O . GLU A 1 168 ? -4.809 -22.203 -2.607 1 94.31 168 GLU A O 1
ATOM 1343 N N . ARG A 1 169 ? -4.133 -20.156 -2.121 1 93.31 169 ARG A N 1
ATOM 1344 C CA . ARG A 1 169 ? -5.473 -19.656 -1.81 1 93.31 169 ARG A CA 1
ATOM 1345 C C . ARG A 1 169 ? -6.383 -19.75 -3.031 1 93.31 169 ARG A C 1
ATOM 1347 O O . ARG A 1 169 ? -7.59 -19.953 -2.898 1 93.31 169 ARG A O 1
ATOM 1354 N N . GLN A 1 170 ? -5.777 -19.609 -4.203 1 94.94 170 GLN A N 1
ATOM 1355 C CA . GLN A 1 170 ? -6.535 -19.719 -5.445 1 94.94 170 GLN A CA 1
ATOM 1356 C C . GLN A 1 170 ? -6.578 -21.156 -5.953 1 94.94 170 GLN A C 1
ATOM 1358 O O . GLN A 1 170 ? -7.102 -21.422 -7.039 1 94.94 170 GLN A O 1
ATOM 1363 N N . GLU A 1 171 ? -5.957 -22.047 -5.16 1 93.44 171 GLU A N 1
ATOM 1364 C CA . GLU A 1 171 ? -5.938 -23.469 -5.496 1 93.44 171 GLU A CA 1
ATOM 1365 C C . GLU A 1 171 ? -5.238 -23.703 -6.828 1 93.44 171 GLU A C 1
ATOM 1367 O O . GLU A 1 171 ? -5.707 -24.5 -7.648 1 93.44 171 GLU A O 1
ATOM 1372 N N . LEU A 1 172 ? -4.215 -22.984 -7.016 1 92.75 172 LEU A N 1
ATOM 1373 C CA . LEU A 1 172 ? -3.475 -23.078 -8.266 1 92.75 172 LEU A CA 1
ATOM 1374 C C . LEU A 1 172 ? -2.143 -23.797 -8.055 1 92.75 172 LEU A C 1
ATOM 1376 O O . LEU A 1 172 ? -1.284 -23.797 -8.945 1 92.75 172 LEU A O 1
ATOM 1380 N N . VAL A 1 173 ? -1.978 -24.234 -6.879 1 84.38 173 VAL A N 1
ATOM 1381 C CA . VAL A 1 173 ? -0.722 -24.922 -6.598 1 84.38 173 VAL A CA 1
ATOM 1382 C C . VAL A 1 173 ? -1.001 -26.391 -6.262 1 84.38 173 VAL A C 1
ATOM 1384 O O . VAL A 1 173 ? -2.076 -26.719 -5.762 1 84.38 173 VAL A O 1
ATOM 1387 N N . GLY A 1 174 ? -0.034 -27.188 -6.738 1 71.06 174 GLY A N 1
ATOM 1388 C CA . GLY A 1 174 ? -0.064 -28.594 -6.336 1 71.06 174 GLY A CA 1
ATOM 1389 C C . GLY A 1 174 ? 0.696 -28.859 -5.051 1 71.06 174 GLY A C 1
ATOM 1390 O O . GLY A 1 174 ? 0.937 -27.938 -4.262 1 71.06 174 GLY A O 1
ATOM 1391 N N . ASP A 1 175 ? 0.985 -30.047 -4.68 1 63.56 175 ASP A N 1
ATOM 1392 C CA . ASP A 1 175 ? 1.557 -30.562 -3.434 1 63.56 175 ASP A CA 1
ATOM 1393 C C . ASP A 1 175 ? 2.908 -29.906 -3.148 1 63.56 175 ASP A C 1
ATOM 1395 O O . ASP A 1 175 ? 3.314 -29.781 -1.99 1 63.56 175 ASP A O 1
ATOM 1399 N N . TYR A 1 176 ? 3.426 -29.547 -4.262 1 64.31 176 TYR A N 1
ATOM 1400 C CA . TYR A 1 176 ? 4.797 -29.25 -3.863 1 64.31 176 TYR A CA 1
ATOM 1401 C C . TYR A 1 176 ? 5.301 -28 -4.574 1 64.31 176 TYR A C 1
ATOM 1403 O O . TYR A 1 176 ? 5.938 -28.078 -5.625 1 64.31 176 TYR A O 1
ATOM 1411 N N . GLY A 1 177 ? 4.793 -26.703 -4.262 1 86.31 177 GLY A N 1
ATOM 1412 C CA . GLY A 1 177 ? 5.48 -25.578 -4.863 1 86.31 177 GLY A CA 1
ATOM 1413 C C . GLY A 1 177 ? 4.684 -24.906 -5.973 1 86.31 177 GLY A C 1
ATOM 1414 O O . GLY A 1 177 ? 3.455 -25.016 -6.012 1 86.31 177 GLY A O 1
ATOM 1415 N N . TYR A 1 178 ? 5.395 -24.016 -6.727 1 93.06 178 TYR A N 1
ATOM 1416 C CA . TYR A 1 178 ? 4.762 -23.328 -7.855 1 93.06 178 TYR A CA 1
ATOM 1417 C C . TYR A 1 178 ? 5.793 -22.953 -8.906 1 93.06 178 TYR A C 1
ATOM 1419 O O . TYR A 1 178 ? 7 -23.078 -8.68 1 93.06 178 TYR A O 1
ATOM 1427 N N . GLU A 1 179 ? 5.316 -22.719 -10.117 1 91.75 179 GLU A N 1
ATOM 1428 C CA . GLU A 1 179 ? 6.176 -22.203 -11.172 1 91.75 179 GLU A CA 1
ATOM 1429 C C . GLU A 1 179 ? 6.574 -20.75 -10.898 1 91.75 179 GLU A C 1
ATOM 1431 O O . GLU A 1 179 ? 5.715 -19.891 -10.727 1 91.75 179 GLU A O 1
ATOM 1436 N N . LEU A 1 180 ? 7.859 -20.562 -10.703 1 91.5 180 LEU A N 1
ATOM 1437 C CA . LEU A 1 180 ? 8.375 -19.219 -10.547 1 91.5 180 LEU A CA 1
ATOM 1438 C C . LEU A 1 180 ? 8.75 -18.625 -11.898 1 91.5 180 LEU A C 1
ATOM 1440 O O . LEU A 1 180 ? 9.844 -18.859 -12.406 1 91.5 180 LEU A O 1
ATOM 1444 N N . PRO A 1 181 ? 7.926 -17.797 -12.438 1 93.19 181 PRO A N 1
ATOM 1445 C CA . PRO A 1 181 ? 8.125 -17.344 -13.812 1 93.19 181 PRO A CA 1
ATOM 1446 C C . PRO A 1 181 ? 9.023 -16.109 -13.906 1 93.19 181 PRO A C 1
ATOM 1448 O O . PRO A 1 181 ? 9.094 -15.469 -14.953 1 93.19 181 PRO A O 1
ATOM 1451 N N . MET A 1 182 ? 9.797 -15.836 -12.867 1 95.69 182 MET A N 1
ATOM 1452 C CA . MET A 1 182 ? 10.586 -14.609 -12.844 1 95.69 182 MET A CA 1
ATOM 1453 C C . MET A 1 182 ? 12.07 -14.906 -13.039 1 95.69 182 MET A C 1
ATOM 1455 O O . MET A 1 182 ? 12.594 -15.867 -12.477 1 95.69 182 MET A O 1
ATOM 1459 N N . SER A 1 183 ? 12.688 -14.078 -13.898 1 95.31 183 SER A N 1
ATOM 1460 C CA . SER A 1 183 ? 14.141 -14.086 -13.984 1 95.31 183 SER A CA 1
ATOM 1461 C C . SER A 1 183 ? 14.773 -13.461 -12.742 1 95.31 183 SER A C 1
ATOM 1463 O O . SER A 1 183 ? 14.078 -12.859 -11.922 1 95.31 183 SER A O 1
ATOM 1465 N N . GLN A 1 184 ? 16.078 -13.688 -12.633 1 95.44 184 GLN A N 1
ATOM 1466 C CA . GLN A 1 184 ? 16.797 -13.055 -11.539 1 95.44 184 GLN A CA 1
ATOM 1467 C C . GLN A 1 184 ? 16.703 -11.539 -11.609 1 95.44 184 GLN A C 1
ATOM 1469 O O . GLN A 1 184 ? 16.625 -10.867 -10.586 1 95.44 184 GLN A O 1
ATOM 1474 N N . GLU A 1 185 ? 16.719 -10.992 -12.805 1 97.44 185 GLU A N 1
ATOM 1475 C CA . GLU A 1 185 ? 16.562 -9.555 -13 1 97.44 185 GLU A CA 1
ATOM 1476 C C . GLU A 1 185 ? 15.195 -9.07 -12.516 1 97.44 185 GLU A C 1
ATOM 1478 O O . GLU A 1 185 ? 15.094 -8.047 -11.844 1 97.44 185 GLU A O 1
ATOM 1483 N N . GLN A 1 186 ? 14.195 -9.797 -12.797 1 97.81 186 GLN A N 1
ATOM 1484 C CA . GLN A 1 186 ? 12.836 -9.438 -12.406 1 97.81 186 GLN A CA 1
ATOM 1485 C C . GLN A 1 186 ? 12.648 -9.562 -10.898 1 97.81 186 GLN A C 1
ATOM 1487 O O . GLN A 1 186 ? 11.953 -8.75 -10.281 1 97.81 186 GLN A O 1
ATOM 1492 N N . ILE A 1 187 ? 13.219 -10.617 -10.312 1 98.38 187 ILE A N 1
ATOM 1493 C CA . ILE A 1 187 ? 13.203 -10.719 -8.852 1 98.38 187 ILE A CA 1
ATOM 1494 C C . ILE A 1 187 ? 13.922 -9.516 -8.25 1 98.38 187 ILE A C 1
ATOM 1496 O O . ILE A 1 187 ? 13.461 -8.953 -7.246 1 98.38 187 ILE A O 1
ATOM 1500 N N . GLY A 1 188 ? 15.07 -9.133 -8.844 1 98.69 188 GLY A N 1
ATOM 1501 C CA . GLY A 1 188 ? 15.773 -7.934 -8.414 1 98.69 188 GLY A CA 1
ATOM 1502 C C . GLY A 1 188 ? 14.938 -6.676 -8.531 1 98.69 188 GLY A C 1
ATOM 1503 O O . GLY A 1 188 ? 14.914 -5.855 -7.609 1 98.69 188 GLY A O 1
ATOM 1504 N N . ASP A 1 189 ? 14.164 -6.555 -9.68 1 98.56 189 ASP A N 1
ATOM 1505 C CA . ASP A 1 189 ? 13.289 -5.414 -9.898 1 98.56 189 ASP A CA 1
ATOM 1506 C C . ASP A 1 189 ? 12.172 -5.367 -8.852 1 98.56 189 ASP A C 1
ATOM 1508 O O . ASP A 1 189 ? 11.695 -4.289 -8.492 1 98.56 189 ASP A O 1
ATOM 1512 N N . ALA A 1 190 ? 11.805 -6.496 -8.328 1 98.75 190 ALA A N 1
ATOM 1513 C CA . ALA A 1 190 ? 10.727 -6.574 -7.352 1 98.75 190 ALA A CA 1
ATOM 1514 C C . ALA A 1 190 ? 11.234 -6.297 -5.941 1 98.75 190 ALA A C 1
ATOM 1516 O O . ALA A 1 190 ? 10.492 -5.82 -5.086 1 98.75 190 ALA A O 1
ATOM 1517 N N . THR A 1 191 ? 12.539 -6.539 -5.738 1 98.56 191 THR A N 1
ATOM 1518 C CA . THR A 1 191 ? 13.031 -6.527 -4.367 1 98.56 191 THR A CA 1
ATOM 1519 C C . THR A 1 191 ? 14.07 -5.422 -4.18 1 98.56 191 THR A C 1
ATOM 1521 O O . THR A 1 191 ? 14.633 -5.27 -3.094 1 98.56 191 THR A O 1
ATOM 1524 N N . GLY A 1 192 ? 14.273 -4.668 -5.195 1 97.25 192 GLY A N 1
ATOM 1525 C CA . GLY A 1 192 ? 15.242 -3.586 -5.109 1 97.25 192 GLY A CA 1
ATOM 1526 C C . GLY A 1 192 ? 16.672 -4.074 -4.98 1 97.25 192 GLY A C 1
ATOM 1527 O O . GLY A 1 192 ? 17.469 -3.488 -4.246 1 97.25 192 GLY A O 1
ATOM 1528 N N . LEU A 1 193 ? 16.984 -5.176 -5.594 1 97.94 193 LEU A N 1
ATOM 1529 C CA . LEU A 1 193 ? 18.312 -5.789 -5.527 1 97.94 193 LEU A CA 1
ATOM 1530 C C . LEU A 1 193 ? 18.906 -5.949 -6.918 1 97.94 193 LEU A C 1
ATOM 1532 O O . LEU A 1 193 ? 18.203 -5.855 -7.922 1 97.94 193 LEU A O 1
ATOM 1536 N N . THR A 1 194 ? 20.203 -6.094 -6.945 1 97.44 194 THR A N 1
ATOM 1537 C CA . THR A 1 194 ? 20.859 -6.449 -8.203 1 97.44 194 THR A CA 1
ATOM 1538 C C . THR A 1 194 ? 20.688 -7.934 -8.5 1 97.44 194 THR A C 1
ATOM 1540 O O . THR A 1 194 ? 20.438 -8.727 -7.59 1 97.44 194 THR A O 1
ATOM 1543 N N . SER A 1 195 ? 20.844 -8.289 -9.797 1 97.75 195 SER A N 1
ATOM 1544 C CA . SER A 1 195 ? 20.75 -9.688 -10.195 1 97.75 195 SER A CA 1
ATOM 1545 C C . SER A 1 195 ? 21.812 -10.531 -9.492 1 97.75 195 SER A C 1
ATOM 1547 O O . SER A 1 195 ? 21.562 -11.695 -9.156 1 97.75 195 SER A O 1
ATOM 1549 N N . VAL A 1 196 ? 22.922 -9.922 -9.258 1 97.94 196 VAL A N 1
ATOM 1550 C CA . VAL A 1 196 ? 24.031 -10.625 -8.594 1 97.94 196 VAL A CA 1
ATOM 1551 C C . VAL A 1 196 ? 23.641 -10.961 -7.16 1 97.94 196 VAL A C 1
ATOM 1553 O O . VAL A 1 196 ? 23.859 -12.086 -6.699 1 97.94 196 VAL A O 1
ATOM 1556 N N . HIS A 1 197 ? 23.078 -10.023 -6.477 1 98.25 197 HIS A N 1
ATOM 1557 C CA . HIS A 1 197 ? 22.641 -10.234 -5.102 1 98.25 197 HIS A CA 1
ATOM 1558 C C . HIS A 1 197 ? 21.5 -11.25 -5.039 1 98.25 197 HIS A C 1
ATOM 1560 O O . HIS A 1 197 ? 21.453 -12.086 -4.129 1 98.25 197 HIS A O 1
ATOM 1566 N N . VAL A 1 198 ? 20.609 -11.188 -5.926 1 98.44 198 VAL A N 1
ATOM 1567 C CA . VAL A 1 198 ? 19.5 -12.133 -5.988 1 98.44 198 VAL A CA 1
ATOM 1568 C C . VAL A 1 198 ? 20.047 -13.555 -6.148 1 98.44 198 VAL A C 1
ATOM 1570 O O . VAL A 1 198 ? 19.625 -14.461 -5.426 1 98.44 198 VAL A O 1
ATOM 1573 N N . ASN A 1 199 ? 20.875 -13.711 -7.117 1 97.75 199 ASN A N 1
ATOM 1574 C CA . ASN A 1 199 ? 21.469 -15.016 -7.375 1 97.75 199 ASN A CA 1
ATOM 1575 C C . ASN A 1 199 ? 22.156 -15.578 -6.129 1 97.75 199 ASN A C 1
ATOM 1577 O O . ASN A 1 199 ? 21.984 -16.75 -5.801 1 97.75 199 ASN A O 1
ATOM 1581 N N . ARG A 1 200 ? 22.875 -14.734 -5.441 1 98.31 200 ARG A N 1
ATOM 1582 C CA . ARG A 1 200 ? 23.578 -15.148 -4.23 1 98.31 200 ARG A CA 1
ATOM 1583 C C . ARG A 1 200 ? 22.594 -15.57 -3.145 1 98.31 200 ARG A C 1
ATOM 1585 O O . ARG A 1 200 ? 22.812 -16.578 -2.473 1 98.31 200 ARG A O 1
ATOM 1592 N N . MET A 1 201 ? 21.609 -14.789 -2.941 1 98.5 201 MET A N 1
ATOM 1593 C CA . MET A 1 201 ? 20.625 -15.086 -1.9 1 98.5 201 MET A CA 1
ATOM 1594 C C . MET A 1 201 ? 19.859 -16.359 -2.229 1 98.5 201 MET A C 1
ATOM 1596 O O . MET A 1 201 ? 19.562 -17.156 -1.338 1 98.5 201 MET A O 1
ATOM 1600 N N . LEU A 1 202 ? 19.484 -16.578 -3.494 1 97.44 202 LEU A N 1
ATOM 1601 C CA . LEU A 1 202 ? 18.781 -17.781 -3.898 1 97.44 202 LEU A CA 1
ATOM 1602 C C . LEU A 1 202 ? 19.656 -19.016 -3.658 1 97.44 202 LEU A C 1
ATOM 1604 O O . LEU A 1 202 ? 19.156 -20.047 -3.203 1 97.44 202 LEU A O 1
ATOM 1608 N N . ARG A 1 203 ? 20.891 -18.906 -3.932 1 97.75 203 ARG A N 1
ATOM 1609 C CA . ARG A 1 203 ? 21.812 -20.016 -3.688 1 97.75 203 ARG A CA 1
ATOM 1610 C C . ARG A 1 203 ? 21.922 -20.312 -2.197 1 97.75 203 ARG A C 1
ATOM 1612 O O . ARG A 1 203 ? 21.969 -21.484 -1.795 1 97.75 203 ARG A O 1
ATOM 1619 N N . GLU A 1 204 ? 22.016 -19.266 -1.483 1 98.25 204 GLU A N 1
ATOM 1620 C CA . GLU A 1 204 ? 22.109 -19.438 -0.037 1 98.25 204 GLU A CA 1
ATOM 1621 C C . GLU A 1 204 ? 20.875 -20.141 0.511 1 98.25 204 GLU A C 1
ATOM 1623 O O . GLU A 1 204 ? 20.984 -21.047 1.351 1 98.25 204 GLU A O 1
ATOM 1628 N N . LEU A 1 205 ? 19.75 -19.719 0.111 1 98.38 205 LEU A N 1
ATOM 1629 C CA . LEU A 1 205 ? 18.5 -20.344 0.537 1 98.38 205 LEU A CA 1
ATOM 1630 C C . LEU A 1 205 ? 18.453 -21.812 0.123 1 98.38 205 LEU A C 1
ATOM 1632 O O . LEU A 1 205 ? 17.953 -22.656 0.866 1 98.38 205 LEU A O 1
ATOM 1636 N N . GLU A 1 206 ? 18.906 -22.109 -1.093 1 97.31 206 GLU A N 1
ATOM 1637 C CA . GLU A 1 206 ? 18.953 -23.469 -1.597 1 97.31 206 GLU A CA 1
ATOM 1638 C C . GLU A 1 206 ? 19.938 -24.328 -0.801 1 97.31 206 GLU A C 1
ATOM 1640 O O . GLU A 1 206 ? 19.625 -25.453 -0.428 1 97.31 206 GLU A O 1
ATOM 1645 N N . ASN A 1 207 ? 21.109 -23.75 -0.503 1 98 207 ASN A N 1
ATOM 1646 C CA . ASN A 1 207 ? 22.125 -24.453 0.266 1 98 207 ASN A CA 1
ATOM 1647 C C . ASN A 1 207 ? 21.656 -24.766 1.681 1 98 207 ASN A C 1
ATOM 1649 O O . ASN A 1 207 ? 22.016 -25.797 2.254 1 98 207 ASN A O 1
ATOM 1653 N N . ASP A 1 208 ? 20.844 -23.922 2.182 1 98.06 208 ASP A N 1
ATOM 1654 C CA . ASP A 1 208 ? 20.312 -24.094 3.529 1 98.06 208 ASP A CA 1
ATOM 1655 C C . ASP A 1 208 ? 19.125 -25.047 3.529 1 98.06 208 ASP A C 1
ATOM 1657 O O . ASP A 1 208 ? 18.531 -25.312 4.578 1 98.06 208 ASP A O 1
ATOM 1661 N N . GLY A 1 209 ? 18.75 -25.516 2.371 1 97.5 209 GLY A N 1
ATOM 1662 C CA . GLY A 1 209 ? 17.656 -26.469 2.25 1 97.5 209 GLY A CA 1
ATOM 1663 C C . GLY A 1 209 ? 16.297 -25.828 2.402 1 97.5 209 GLY A C 1
ATOM 1664 O O . GLY A 1 209 ? 15.32 -26.516 2.738 1 97.5 209 GLY A O 1
ATOM 1665 N N . LEU A 1 210 ? 16.219 -24.547 2.178 1 97.62 210 LEU A N 1
ATOM 1666 C CA . LEU A 1 210 ? 14.961 -23.844 2.402 1 97.62 210 LEU A CA 1
ATOM 1667 C C . LEU A 1 210 ? 14.148 -23.75 1.115 1 97.62 210 LEU A C 1
ATOM 1669 O O . LEU A 1 210 ? 12.922 -23.609 1.157 1 97.62 210 LEU A O 1
ATOM 1673 N N . ILE A 1 211 ? 14.852 -23.797 -0.036 1 97.31 211 ILE A N 1
ATOM 1674 C CA . ILE A 1 211 ? 14.18 -23.875 -1.327 1 97.31 211 ILE A CA 1
ATOM 1675 C C . ILE A 1 211 ? 14.883 -24.906 -2.213 1 97.31 211 ILE A C 1
ATOM 1677 O O . ILE A 1 211 ? 16.047 -25.25 -1.979 1 97.31 211 ILE A O 1
ATOM 1681 N N . THR A 1 212 ? 14.18 -25.422 -3.15 1 95.56 212 THR A N 1
ATOM 1682 C CA . THR A 1 212 ? 14.727 -26.203 -4.262 1 95.56 212 THR A CA 1
ATOM 1683 C C . THR A 1 212 ? 14.219 -25.672 -5.598 1 95.56 212 THR A C 1
ATOM 1685 O O . THR A 1 212 ? 13.047 -25.312 -5.723 1 95.56 212 THR A O 1
ATOM 1688 N N . ARG A 1 213 ? 15.125 -25.531 -6.461 1 91.69 213 ARG A N 1
ATOM 1689 C CA . ARG A 1 213 ? 14.758 -25.016 -7.785 1 91.69 213 ARG A CA 1
ATOM 1690 C C . ARG A 1 213 ? 15.07 -26.047 -8.867 1 91.69 213 ARG A C 1
ATOM 1692 O O . ARG A 1 213 ? 16.156 -26.641 -8.883 1 91.69 213 ARG A O 1
ATOM 1699 N N . ASN A 1 214 ? 14.094 -26.391 -9.562 1 85.56 214 ASN A N 1
ATOM 1700 C CA . ASN A 1 214 ? 14.219 -27.25 -10.742 1 85.56 214 ASN A CA 1
ATOM 1701 C C . ASN A 1 214 ? 13.562 -26.609 -11.961 1 85.56 214 ASN A C 1
ATOM 1703 O O . ASN A 1 214 ? 12.336 -26.562 -12.055 1 85.56 214 ASN A O 1
ATOM 1707 N N . SER A 1 215 ? 14.305 -26.266 -12.922 1 82.44 215 SER A N 1
ATOM 1708 C CA . SER A 1 215 ? 13.797 -25.562 -14.094 1 82.44 215 SER A CA 1
ATOM 1709 C C . SER A 1 215 ? 12.953 -24.359 -13.703 1 82.44 215 SER A C 1
ATOM 1711 O O . SER A 1 215 ? 13.453 -23.422 -13.102 1 82.44 215 SER A O 1
ATOM 1713 N N . ARG A 1 216 ? 11.672 -24.453 -13.867 1 80.25 216 ARG A N 1
ATOM 1714 C CA . ARG A 1 216 ? 10.82 -23.297 -13.633 1 80.25 216 ARG A CA 1
ATOM 1715 C C . ARG A 1 216 ? 9.992 -23.469 -12.359 1 80.25 216 ARG A C 1
ATOM 1717 O O . ARG A 1 216 ? 9.133 -22.641 -12.055 1 80.25 216 ARG A O 1
ATOM 1724 N N . THR A 1 217 ? 10.383 -24.438 -11.602 1 90.44 217 THR A N 1
ATOM 1725 C CA . THR A 1 217 ? 9.586 -24.703 -10.406 1 90.44 217 THR A CA 1
ATOM 1726 C C . THR A 1 217 ? 10.406 -24.438 -9.148 1 90.44 217 THR A C 1
ATOM 1728 O O . THR A 1 217 ? 11.609 -24.719 -9.109 1 90.44 217 THR A O 1
ATOM 1731 N N . ILE A 1 218 ? 9.758 -23.922 -8.156 1 94.88 218 ILE A N 1
ATOM 1732 C CA . ILE A 1 218 ? 10.359 -23.703 -6.848 1 94.88 218 ILE A CA 1
ATOM 1733 C C . ILE A 1 218 ? 9.562 -24.453 -5.781 1 94.88 218 ILE A C 1
ATOM 1735 O O . ILE A 1 218 ? 8.336 -24.516 -5.852 1 94.88 218 ILE A O 1
ATOM 1739 N N . ARG A 1 219 ? 10.25 -25.125 -4.855 1 95.38 219 ARG A N 1
ATOM 1740 C CA . ARG A 1 219 ? 9.656 -25.859 -3.75 1 95.38 219 ARG A CA 1
ATOM 1741 C C . ARG A 1 219 ? 10.219 -25.406 -2.41 1 95.38 219 ARG A C 1
ATOM 1743 O O . ARG A 1 219 ? 11.266 -24.75 -2.361 1 95.38 219 ARG A O 1
ATOM 1750 N N . PHE A 1 220 ? 9.516 -25.781 -1.381 1 95.56 220 PHE A N 1
ATOM 1751 C CA . PHE A 1 220 ? 9.875 -25.344 -0.039 1 95.56 220 PHE A CA 1
ATOM 1752 C C . PHE A 1 220 ? 9.938 -26.531 0.922 1 95.56 220 PHE A C 1
ATOM 1754 O O . PHE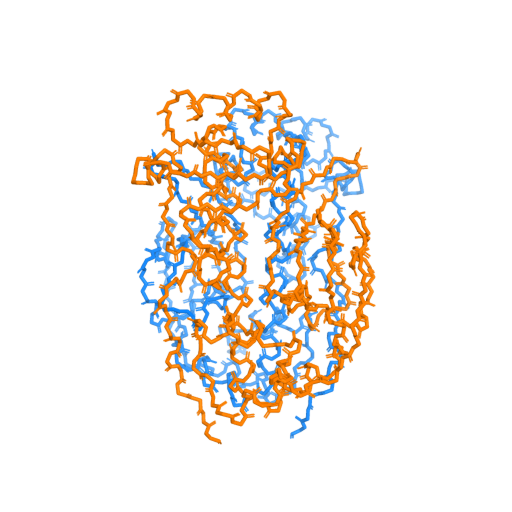 A 1 220 ? 8.977 -26.797 1.643 1 95.56 220 PHE A O 1
ATOM 1761 N N . PRO A 1 221 ? 11.039 -27.203 1.029 1 95.12 221 PRO A N 1
ATOM 1762 C CA . PRO A 1 221 ? 11.188 -28.406 1.848 1 95.12 221 PRO A CA 1
ATOM 1763 C C . PRO A 1 221 ? 10.922 -28.141 3.33 1 95.12 221 PRO A C 1
ATOM 1765 O O . PRO A 1 221 ? 10.555 -29.062 4.062 1 95.12 221 PRO A O 1
ATOM 1768 N N . ASN A 1 222 ? 11.188 -26.969 3.805 1 95.25 222 ASN A N 1
ATOM 1769 C CA . ASN A 1 222 ? 10.984 -26.609 5.203 1 95.25 222 ASN A CA 1
ATOM 1770 C C . ASN A 1 222 ? 10.258 -25.281 5.34 1 95.25 222 ASN A C 1
ATOM 1772 O O . ASN A 1 222 ? 10.859 -24.266 5.695 1 95.25 222 ASN A O 1
ATOM 1776 N N . TRP A 1 223 ? 8.961 -25.328 5.207 1 94.81 223 TRP A N 1
ATOM 1777 C CA . TRP A 1 223 ? 8.117 -24.141 5.145 1 94.81 223 TRP A CA 1
ATOM 1778 C C . TRP A 1 223 ? 8.195 -23.344 6.441 1 94.81 223 TRP A C 1
ATOM 1780 O O . TRP A 1 223 ? 8.367 -22.125 6.418 1 94.81 223 TRP A O 1
ATOM 1790 N N . PRO A 1 224 ? 8.125 -24.031 7.652 1 96.19 224 PRO A N 1
ATOM 1791 C CA . PRO A 1 224 ? 8.164 -23.25 8.891 1 96.19 224 PRO A CA 1
ATOM 1792 C C . PRO A 1 224 ? 9.453 -22.453 9.047 1 96.19 224 PRO A C 1
ATOM 1794 O O . PRO A 1 224 ? 9.414 -21.281 9.461 1 96.19 224 PRO A O 1
ATOM 1797 N N . VAL A 1 225 ? 10.547 -23.031 8.68 1 97.62 225 VAL A N 1
ATOM 1798 C CA . VAL A 1 225 ? 11.828 -22.344 8.812 1 97.62 225 VAL A CA 1
ATOM 1799 C C . VAL A 1 225 ? 11.922 -21.234 7.773 1 97.62 225 VAL A C 1
ATOM 1801 O O . VAL A 1 225 ? 12.453 -20.156 8.055 1 97.62 225 VAL A O 1
ATOM 1804 N N . LEU A 1 226 ? 11.43 -21.469 6.535 1 97.31 226 LEU A N 1
ATOM 1805 C CA . LEU A 1 226 ? 11.445 -20.438 5.504 1 97.31 226 LEU A CA 1
ATOM 1806 C C . LEU A 1 226 ? 10.633 -19.219 5.938 1 97.31 226 LEU A C 1
ATOM 1808 O O . LEU A 1 226 ? 11.039 -18.078 5.695 1 97.31 226 LEU A O 1
ATOM 1812 N N . LYS A 1 227 ? 9.508 -19.438 6.535 1 97.44 227 LYS A N 1
ATOM 1813 C CA . LYS A 1 227 ? 8.664 -18.344 6.996 1 97.44 227 LYS A CA 1
ATOM 1814 C C . LYS A 1 227 ? 9.398 -17.469 8.016 1 97.44 227 LYS A C 1
ATOM 1816 O O . LYS A 1 227 ? 9.242 -16.234 8.016 1 97.44 227 LYS A O 1
ATOM 1821 N N . GLN A 1 228 ? 10.148 -18.109 8.844 1 97.62 228 GLN A N 1
ATOM 1822 C CA . GLN A 1 228 ? 10.922 -17.375 9.836 1 97.62 228 GLN A CA 1
ATOM 1823 C C . GLN A 1 228 ? 11.984 -16.516 9.164 1 97.62 228 GLN A C 1
ATOM 1825 O O . GLN A 1 228 ? 12.133 -15.328 9.492 1 97.62 228 GLN A O 1
ATOM 1830 N N . VAL A 1 229 ? 12.688 -17.141 8.188 1 97.81 229 VAL A N 1
ATOM 1831 C CA . VAL A 1 229 ? 13.734 -16.438 7.453 1 97.81 229 VAL A CA 1
ATOM 1832 C C . VAL A 1 229 ? 13.125 -15.273 6.668 1 97.81 229 VAL A C 1
ATOM 1834 O O . VAL A 1 229 ? 13.742 -14.219 6.535 1 97.81 229 VAL A O 1
ATOM 1837 N N . ALA A 1 230 ? 11.977 -15.453 6.219 1 98.19 230 ALA A N 1
ATOM 1838 C CA . ALA A 1 230 ? 11.281 -14.5 5.363 1 98.19 230 ALA A CA 1
ATOM 1839 C C . ALA A 1 230 ? 10.625 -13.398 6.195 1 98.19 230 ALA A C 1
ATOM 1841 O O . ALA A 1 230 ? 10.094 -12.43 5.645 1 98.19 230 ALA A O 1
ATOM 1842 N N . ASP A 1 231 ? 10.648 -13.57 7.547 1 98.25 231 ASP A N 1
ATOM 1843 C CA . ASP A 1 231 ? 9.852 -12.648 8.359 1 98.25 231 ASP A CA 1
ATOM 1844 C C . ASP A 1 231 ? 8.422 -12.547 7.824 1 98.25 231 ASP A C 1
ATOM 1846 O O . ASP A 1 231 ? 7.922 -11.445 7.594 1 98.25 231 ASP A O 1
ATOM 1850 N N . PHE A 1 232 ? 7.871 -13.734 7.547 1 97.62 232 PHE A N 1
ATOM 1851 C CA . PHE A 1 232 ? 6.602 -13.789 6.824 1 97.62 232 PHE A CA 1
ATOM 1852 C C . PHE A 1 232 ? 5.438 -13.961 7.793 1 97.62 232 PHE A C 1
ATOM 1854 O O . PHE A 1 232 ? 5.254 -15.039 8.367 1 97.62 232 PHE A O 1
ATOM 1861 N N . ASN A 1 233 ? 4.703 -12.891 7.984 1 94.44 233 ASN A N 1
ATOM 1862 C CA . ASN A 1 233 ? 3.408 -12.875 8.656 1 94.44 233 ASN A CA 1
ATOM 1863 C C . ASN A 1 233 ? 2.275 -12.578 7.68 1 94.44 233 ASN A C 1
ATOM 1865 O O . ASN A 1 233 ? 2.176 -11.469 7.152 1 94.44 233 ASN A O 1
ATOM 1869 N N . PRO A 1 234 ? 1.376 -13.562 7.418 1 94 234 PRO A N 1
ATOM 1870 C CA . PRO A 1 234 ? 0.375 -13.422 6.359 1 94 234 PRO A CA 1
ATOM 1871 C C . PRO A 1 234 ? -0.778 -12.5 6.754 1 94 234 PRO A C 1
ATOM 1873 O O . PRO A 1 234 ? -1.785 -12.43 6.043 1 94 234 PRO A O 1
ATOM 1876 N N . LEU A 1 235 ? -0.71 -11.781 7.867 1 94 235 LEU A N 1
ATOM 1877 C CA . LEU A 1 235 ? -1.77 -10.914 8.367 1 94 235 LEU A CA 1
ATOM 1878 C C . LEU A 1 235 ? -2.256 -9.969 7.266 1 94 235 LEU A C 1
ATOM 1880 O O . LEU A 1 235 ? -3.461 -9.75 7.121 1 94 235 LEU A O 1
ATOM 1884 N N . TYR A 1 236 ? -1.315 -9.445 6.453 1 96.69 236 TYR A N 1
ATOM 1885 C CA . TYR A 1 236 ? -1.645 -8.414 5.473 1 96.69 236 TYR A CA 1
ATOM 1886 C C . TYR A 1 236 ? -2.387 -9.008 4.281 1 96.69 236 TYR A C 1
ATOM 1888 O O . TYR A 1 236 ? -2.961 -8.281 3.469 1 96.69 236 TYR A O 1
ATOM 1896 N N . LEU A 1 237 ? -2.43 -10.352 4.168 1 96.94 237 LEU A N 1
ATOM 1897 C CA . LEU A 1 237 ? -3.146 -11.008 3.08 1 96.94 237 LEU A CA 1
ATOM 1898 C C . LEU A 1 237 ? -4.613 -11.211 3.439 1 96.94 237 LEU A C 1
ATOM 1900 O O . LEU A 1 237 ? -5.43 -11.531 2.572 1 96.94 237 LEU A O 1
ATOM 1904 N N . HIS A 1 238 ? -4.984 -10.961 4.758 1 95.88 238 HIS A N 1
ATOM 1905 C CA . HIS A 1 238 ? -6.348 -11.055 5.266 1 95.88 238 HIS A CA 1
ATOM 1906 C C . HIS A 1 238 ? -6.977 -12.398 4.922 1 95.88 238 HIS A C 1
ATOM 1908 O O . HIS A 1 238 ? -8.133 -12.453 4.5 1 95.88 238 HIS A O 1
ATOM 1914 N N . VAL A 1 239 ? -6.109 -13.383 5.105 1 88.88 239 VAL A N 1
ATOM 1915 C CA . VAL A 1 239 ? -6.559 -14.742 4.824 1 88.88 239 VAL A CA 1
ATOM 1916 C C . VAL A 1 239 ? -7.637 -15.148 5.828 1 88.88 239 VAL A C 1
ATOM 1918 O O . VAL A 1 239 ? -7.461 -14.984 7.035 1 88.88 239 VAL A O 1
ATOM 1921 N N . GLY A 1 240 ? -8.742 -15.703 5.324 1 79.44 240 GLY A N 1
ATOM 1922 C CA . GLY A 1 240 ? -9.781 -16.25 6.188 1 79.44 240 GLY A CA 1
ATOM 1923 C C . GLY A 1 240 ? -10.781 -15.195 6.648 1 79.44 240 GLY A C 1
ATOM 1924 O O . GLY A 1 240 ? -11.773 -15.523 7.305 1 79.44 240 GLY A O 1
ATOM 1925 N N . GLN A 1 241 ? -10.492 -14.039 6.309 1 79.5 241 GLN A N 1
ATOM 1926 C CA . GLN A 1 241 ? -11.43 -12.992 6.711 1 79.5 241 GLN A CA 1
ATOM 1927 C C . GLN A 1 241 ? -12.617 -12.922 5.754 1 79.5 241 GLN A C 1
ATOM 1929 O O . GLN A 1 241 ? -12.445 -12.992 4.535 1 79.5 241 GLN A O 1
ATOM 1934 N N . GLN A 1 242 ? -13.805 -12.977 6.363 1 76.44 242 GLN A N 1
ATOM 1935 C CA . GLN A 1 242 ? -15.031 -12.758 5.605 1 76.44 242 GLN A CA 1
ATOM 1936 C C . GLN A 1 242 ? -15.758 -11.508 6.078 1 76.44 242 GLN A C 1
ATOM 1938 O O . GLN A 1 242 ? -16.234 -11.453 7.215 1 76.44 242 GLN A O 1
ATOM 1943 N N . SER A 1 243 ? -15.648 -10.555 5.207 1 70.31 243 SER A N 1
ATOM 1944 C CA . SER A 1 243 ? -16.328 -9.32 5.57 1 70.31 243 SER A CA 1
ATOM 1945 C C . SER A 1 243 ? -17.828 -9.547 5.762 1 70.31 243 SER A C 1
ATOM 1947 O O . SER A 1 243 ? -18.484 -10.125 4.895 1 70.31 243 SER A O 1
ATOM 1949 N N . ALA A 1 244 ? -18.266 -9.438 7 1 61.28 244 ALA A N 1
ATOM 1950 C CA . ALA A 1 244 ? -19.656 -9.688 7.398 1 61.28 244 ALA A CA 1
ATOM 1951 C C . ALA A 1 244 ? -20.5 -8.422 7.262 1 61.28 244 ALA A C 1
ATOM 1953 O O . ALA A 1 244 ? -21.281 -8.086 8.156 1 61.28 244 ALA A O 1
ATOM 1954 N N . VAL A 1 245 ? -20.312 -7.66 6.309 1 63.94 245 VAL A N 1
ATOM 1955 C CA . VAL A 1 245 ? -21.141 -6.457 6.309 1 63.94 245 VAL A CA 1
ATOM 1956 C C . VAL A 1 245 ? -22.547 -6.797 5.832 1 63.94 245 VAL A C 1
ATOM 1958 O O . VAL A 1 245 ? -22.719 -7.531 4.859 1 63.94 245 VAL A O 1
ATOM 1961 N N . SER A 1 246 ? -23.391 -6.566 6.723 1 63.72 246 SER A N 1
ATOM 1962 C CA . SER A 1 246 ? -24.797 -6.715 6.332 1 63.72 246 SER A CA 1
ATOM 1963 C C . SER A 1 246 ? -25.156 -5.781 5.18 1 63.72 246 SER A C 1
ATOM 1965 O O . SER A 1 246 ? -25.047 -4.562 5.309 1 63.72 246 SER A O 1
ATOM 1967 N N . ILE A 1 247 ? -25.281 -6.332 4.07 1 65.62 247 ILE A N 1
ATOM 1968 C CA . ILE A 1 247 ? -25.625 -5.559 2.885 1 65.62 247 ILE A CA 1
ATOM 1969 C C . ILE A 1 247 ? -27.125 -5.648 2.637 1 65.62 247 ILE A C 1
ATOM 1971 O O . ILE A 1 247 ? -27.688 -6.746 2.604 1 65.62 247 ILE A O 1
ATOM 1975 N N . PRO A 1 248 ? -27.766 -4.461 2.688 1 56.31 248 PRO A N 1
ATOM 1976 C CA . 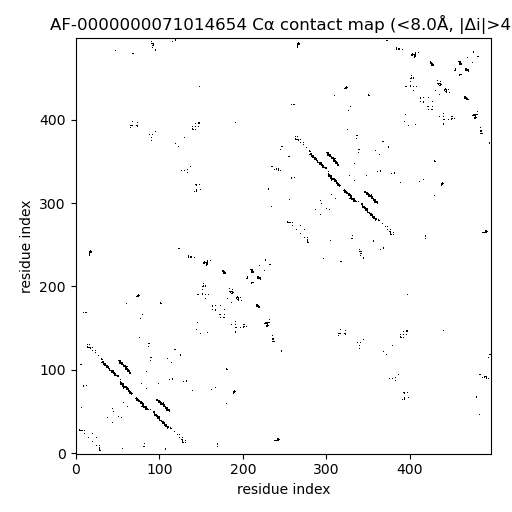PRO A 1 248 ? -29.203 -4.508 2.473 1 56.31 248 PRO A CA 1
ATOM 1977 C C . PRO A 1 248 ? -29.594 -5.188 1.159 1 56.31 248 PRO A C 1
ATOM 1979 O O . PRO A 1 248 ? -28.859 -5.09 0.174 1 56.31 248 PRO A O 1
ATOM 1982 N N . ALA A 1 249 ? -30.734 -5.977 1.235 1 49.59 249 ALA A N 1
ATOM 1983 C CA . ALA A 1 249 ? -31.281 -6.684 0.076 1 49.59 249 ALA A CA 1
ATOM 1984 C C . ALA A 1 249 ? -31.734 -5.703 -1 1 49.59 249 ALA A C 1
ATOM 1986 O O . ALA A 1 249 ? -32.25 -4.633 -0.688 1 49.59 249 ALA A O 1
ATOM 1987 N N . MET B 1 1 ? -19.172 32.375 13.906 1 38.06 1 MET B N 1
ATOM 1988 C CA . MET B 1 1 ? -18.141 31.5 13.352 1 38.06 1 MET B CA 1
ATOM 1989 C C . MET B 1 1 ? -18.766 30.234 12.797 1 38.06 1 MET B C 1
ATOM 1991 O O . MET B 1 1 ? -19.484 29.516 13.5 1 38.06 1 MET B O 1
ATOM 1995 N N . ARG B 1 2 ? -19.281 30.281 11.578 1 47.78 2 ARG B N 1
ATOM 1996 C CA . ARG B 1 2 ? -20.109 29.203 11.016 1 47.78 2 ARG B CA 1
ATOM 1997 C C . ARG B 1 2 ? -19.578 27.828 11.43 1 47.78 2 ARG B C 1
ATOM 1999 O O . ARG B 1 2 ? -18.359 27.594 11.414 1 47.78 2 ARG B O 1
ATOM 2006 N N . ASN B 1 3 ? -20.234 27.156 12.273 1 63.69 3 ASN B N 1
ATOM 2007 C CA . ASN B 1 3 ? -19.891 25.859 12.828 1 63.69 3 ASN B CA 1
ATOM 2008 C C . ASN B 1 3 ? -19.453 24.875 11.742 1 63.69 3 ASN B C 1
ATOM 2010 O O . ASN B 1 3 ? -20.281 24.281 11.07 1 63.69 3 ASN B O 1
ATOM 2014 N N . VAL B 1 4 ? -18.234 25.141 11.281 1 76.88 4 VAL B N 1
ATOM 2015 C CA . VAL B 1 4 ? -17.703 24.281 10.234 1 76.88 4 VAL B CA 1
ATOM 2016 C C . VAL B 1 4 ? -17.562 22.859 10.773 1 76.88 4 VAL B C 1
ATOM 2018 O O . VAL B 1 4 ? -16.969 22.641 11.828 1 76.88 4 VAL B O 1
ATOM 2021 N N . SER B 1 5 ? -18.266 22.031 10.094 1 90.12 5 SER B N 1
ATOM 2022 C CA . SER B 1 5 ? -18.188 20.625 10.461 1 90.12 5 SER B CA 1
ATOM 2023 C C . SER B 1 5 ? -16.75 20.156 10.562 1 90.12 5 SER B C 1
ATOM 2025 O O . SER B 1 5 ? -15.898 20.562 9.766 1 90.12 5 SER B O 1
ATOM 2027 N N . ALA B 1 6 ? -16.484 19.375 11.562 1 95.44 6 ALA B N 1
ATOM 2028 C CA . ALA B 1 6 ? -15.172 18.781 11.758 1 95.44 6 ALA B CA 1
ATOM 2029 C C . ALA B 1 6 ? -14.773 17.938 10.547 1 95.44 6 ALA B C 1
ATOM 2031 O O . ALA B 1 6 ? -13.594 17.625 10.359 1 95.44 6 ALA B O 1
ATOM 2032 N N . LEU B 1 7 ? -15.75 17.609 9.688 1 98.19 7 LEU B N 1
ATOM 2033 C CA . LEU B 1 7 ? -15.492 16.703 8.578 1 98.19 7 LEU B CA 1
ATOM 2034 C C . LEU B 1 7 ? -15.406 17.453 7.258 1 98.19 7 LEU B C 1
ATOM 2036 O O . LEU B 1 7 ? -15.359 16.844 6.188 1 98.19 7 LEU B O 1
ATOM 2040 N N . HIS B 1 8 ? -15.367 18.812 7.293 1 97.81 8 HIS B N 1
ATOM 2041 C CA . HIS B 1 8 ? -15.383 19.609 6.078 1 97.81 8 HIS B CA 1
ATOM 2042 C C . HIS B 1 8 ? -14.148 19.344 5.219 1 97.81 8 HIS B C 1
ATOM 2044 O O . HIS B 1 8 ? -14.234 19.344 3.99 1 97.81 8 HIS B O 1
ATOM 2050 N N . LEU B 1 9 ? -12.961 19.109 5.852 1 98 9 LEU B N 1
ATOM 2051 C CA . LEU B 1 9 ? -11.75 18.844 5.078 1 98 9 LEU B CA 1
ATOM 2052 C C . LEU B 1 9 ? -11.82 17.469 4.406 1 98 9 LEU B C 1
ATOM 2054 O O . LEU B 1 9 ? -11.242 17.281 3.334 1 98 9 LEU B O 1
ATOM 2058 N N . LEU B 1 10 ? -12.531 16.484 5.031 1 98.38 10 LEU B N 1
ATOM 2059 C CA . LEU B 1 10 ? -12.766 15.211 4.371 1 98.38 10 LEU B CA 1
ATOM 2060 C C . LEU B 1 10 ? -13.586 15.398 3.1 1 98.38 10 LEU B C 1
ATOM 2062 O O . LEU B 1 10 ? -13.258 14.836 2.053 1 98.38 10 LEU B O 1
ATOM 2066 N N . VAL B 1 11 ? -14.641 16.188 3.221 1 98.12 11 VAL B N 1
ATOM 2067 C CA . VAL B 1 11 ? -15.508 16.453 2.074 1 98.12 11 VAL B CA 1
ATOM 2068 C C . VAL B 1 11 ? -14.711 17.141 0.967 1 98.12 11 VAL B C 1
ATOM 2070 O O . VAL B 1 11 ? -14.82 16.766 -0.205 1 98.12 11 VAL B O 1
ATOM 2073 N N . ARG B 1 12 ? -13.891 18.109 1.352 1 97 12 ARG B N 1
ATOM 2074 C CA . ARG B 1 12 ? -13.062 18.812 0.377 1 97 12 ARG B CA 1
ATOM 2075 C C . ARG B 1 12 ? -12.125 17.844 -0.341 1 97 12 ARG B C 1
ATOM 2077 O O . ARG B 1 12 ? -11.961 17.922 -1.559 1 97 12 ARG B O 1
ATOM 2084 N N . LYS B 1 13 ? -11.531 16.969 0.375 1 97.12 13 LYS B N 1
ATOM 2085 C CA . LYS B 1 13 ? -10.617 15.977 -0.196 1 97.12 13 LYS B CA 1
ATOM 2086 C C . LYS B 1 13 ? -11.336 15.078 -1.196 1 97.12 13 LYS B C 1
ATOM 2088 O O . LYS B 1 13 ? -10.844 14.852 -2.303 1 97.12 13 LYS B O 1
ATOM 2093 N N . LEU B 1 14 ? -12.5 14.547 -0.774 1 97 14 LEU B N 1
ATOM 2094 C CA . LEU B 1 14 ? -13.281 13.672 -1.643 1 97 14 LEU B CA 1
ATOM 2095 C C . LEU B 1 14 ? -13.688 14.398 -2.92 1 97 14 LEU B C 1
ATOM 2097 O O . LEU B 1 14 ? -13.68 13.805 -4.004 1 97 14 LEU B O 1
ATOM 2101 N N . GLU B 1 15 ? -13.945 15.648 -2.822 1 95.75 15 GLU B N 1
ATOM 2102 C CA . GLU B 1 15 ? -14.484 16.422 -3.934 1 95.75 15 GLU B CA 1
ATOM 2103 C C . GLU B 1 15 ? -13.383 16.812 -4.918 1 95.75 15 GLU B C 1
ATOM 2105 O O . GLU B 1 15 ? -13.672 17.266 -6.027 1 95.75 15 GLU B O 1
ATOM 2110 N N . LYS B 1 16 ? -12.109 16.594 -4.512 1 94.69 16 LYS B N 1
ATOM 2111 C CA . LYS B 1 16 ? -11.023 16.844 -5.449 1 94.69 16 LYS B CA 1
ATOM 2112 C C . LYS B 1 16 ? -11.086 15.883 -6.633 1 94.69 16 LYS B C 1
ATOM 2114 O O . LYS B 1 16 ? -10.555 16.172 -7.703 1 94.69 16 LYS B O 1
ATOM 2119 N N . HIS B 1 17 ? -11.805 14.711 -6.418 1 93.44 17 HIS B N 1
ATOM 2120 C CA . HIS B 1 17 ? -11.789 13.703 -7.473 1 93.44 17 HIS B CA 1
ATOM 2121 C C . HIS B 1 17 ? -13.203 13.32 -7.895 1 93.44 17 HIS B C 1
ATOM 2123 O O . HIS B 1 17 ? -13.398 12.711 -8.945 1 93.44 17 HIS B O 1
ATOM 2129 N N . VAL B 1 18 ? -14.125 13.625 -7.078 1 93.69 18 VAL B N 1
ATOM 2130 C CA . VAL B 1 18 ? -15.508 13.242 -7.355 1 93.69 18 VAL B CA 1
ATOM 2131 C C . VAL B 1 18 ? -16.438 14.406 -7.035 1 93.69 18 VAL B C 1
ATOM 2133 O O . VAL B 1 18 ? -16.375 14.977 -5.945 1 93.69 18 VAL B O 1
ATOM 2136 N N . ALA B 1 19 ? -17.359 14.703 -7.977 1 92.69 19 ALA B N 1
ATOM 2137 C CA . ALA B 1 19 ? -18.375 15.711 -7.699 1 92.69 19 ALA B CA 1
ATOM 2138 C C . ALA B 1 19 ? -19.469 15.148 -6.801 1 92.69 19 ALA B C 1
ATOM 2140 O O . ALA B 1 19 ? -20.203 14.242 -7.203 1 92.69 19 ALA B O 1
ATOM 2141 N N . LEU B 1 20 ? -19.547 15.688 -5.629 1 94.25 20 LEU B N 1
ATOM 2142 C CA . LEU B 1 20 ? -20.594 15.273 -4.711 1 94.25 20 LEU B CA 1
ATOM 2143 C C . LEU B 1 20 ? -21.828 16.172 -4.84 1 94.25 20 LEU B C 1
ATOM 2145 O O . LEU B 1 20 ? -21.688 17.375 -5.043 1 94.25 20 LEU B O 1
ATOM 2149 N N . GLU B 1 21 ? -22.969 15.594 -4.773 1 94.31 21 GLU B N 1
ATOM 2150 C CA . GLU B 1 21 ? -24.203 16.375 -4.648 1 94.31 21 GLU B CA 1
ATOM 2151 C C . GLU B 1 21 ? -24.359 16.953 -3.242 1 94.31 21 GLU B C 1
ATOM 2153 O O . GLU B 1 21 ? -23.781 16.422 -2.289 1 94.31 21 GLU B O 1
ATOM 2158 N N . GLU B 1 22 ? -25.172 17.969 -3.195 1 96.31 22 GLU B N 1
ATOM 2159 C CA . GLU B 1 22 ? -25.375 18.625 -1.91 1 96.31 22 GLU B CA 1
ATOM 2160 C C . GLU B 1 22 ? -25.906 17.656 -0.863 1 96.31 22 GLU B C 1
ATOM 2162 O O . GLU B 1 22 ? -25.547 17.734 0.312 1 96.31 22 GLU B O 1
ATOM 2167 N N . LYS B 1 23 ? -26.797 16.812 -1.287 1 96.5 23 LYS B N 1
ATOM 2168 C CA . LYS B 1 23 ? -27.344 15.82 -0.364 1 96.5 23 LYS B CA 1
ATOM 2169 C C . LYS B 1 23 ? -26.25 14.914 0.175 1 96.5 23 LYS B C 1
ATOM 2171 O O . LYS B 1 23 ? -26.203 14.617 1.371 1 96.5 23 LYS B O 1
ATOM 2176 N N . ASP B 1 24 ? -25.359 14.492 -0.673 1 96.19 24 ASP B N 1
ATOM 2177 C CA . ASP B 1 24 ? -24.266 13.609 -0.274 1 96.19 24 ASP B CA 1
ATOM 2178 C C . ASP B 1 24 ? -23.281 14.336 0.641 1 96.19 24 ASP B C 1
ATOM 2180 O O . ASP B 1 24 ? -22.797 13.766 1.617 1 96.19 24 ASP B O 1
ATOM 2184 N N . ARG B 1 25 ? -23.031 15.562 0.326 1 97 25 ARG B N 1
ATOM 2185 C CA . ARG B 1 25 ? -22.172 16.391 1.168 1 97 25 ARG B CA 1
ATOM 2186 C C . ARG B 1 25 ? -22.703 16.453 2.594 1 97 25 ARG B C 1
ATOM 2188 O O . ARG B 1 25 ? -21.969 16.25 3.555 1 97 25 ARG B O 1
ATOM 2195 N N . ARG B 1 26 ? -23.922 16.75 2.674 1 97.62 26 ARG B N 1
ATOM 2196 C CA . ARG B 1 26 ? -24.547 16.922 3.975 1 97.62 26 ARG B CA 1
ATOM 2197 C C . ARG B 1 26 ? -24.531 15.617 4.773 1 97.62 26 ARG B C 1
ATOM 2199 O O . ARG B 1 26 ? -24.312 15.625 5.988 1 97.62 26 ARG B O 1
ATOM 2206 N N . LEU B 1 27 ? -24.75 14.516 4.078 1 97.88 27 LEU B N 1
ATOM 2207 C CA . LEU B 1 27 ? -24.75 13.219 4.746 1 97.88 27 LEU B CA 1
ATOM 2208 C C . LEU B 1 27 ? -23.375 12.922 5.348 1 97.88 27 LEU B C 1
ATOM 2210 O O . LEU B 1 27 ? -23.281 12.383 6.449 1 97.88 27 LEU B O 1
ATOM 2214 N N . ILE B 1 28 ? -22.297 13.273 4.676 1 98.44 28 ILE B N 1
ATOM 2215 C CA . ILE B 1 28 ? -20.953 13.047 5.184 1 98.44 28 ILE B CA 1
ATOM 2216 C C . ILE B 1 28 ? -20.672 14.008 6.34 1 98.44 28 ILE B C 1
ATOM 2218 O O . ILE B 1 28 ? -20.156 13.602 7.383 1 98.44 28 ILE B O 1
ATOM 2222 N N . LEU B 1 29 ? -21.047 15.266 6.168 1 98.12 29 LEU B N 1
ATOM 2223 C CA . LEU B 1 29 ? -20.797 16.281 7.18 1 98.12 29 LEU B CA 1
ATOM 2224 C C . LEU B 1 29 ? -21.547 15.969 8.469 1 98.12 29 LEU B C 1
ATOM 2226 O O . LEU B 1 29 ? -21.094 16.344 9.562 1 98.12 29 LEU B O 1
ATOM 2230 N N . ASP B 1 30 ? -22.625 15.188 8.359 1 97.38 30 ASP B N 1
ATOM 2231 C CA . ASP B 1 30 ? -23.5 14.938 9.5 1 97.38 30 ASP B CA 1
ATOM 2232 C C . ASP B 1 30 ? -23.203 13.578 10.133 1 97.38 30 ASP B C 1
ATOM 2234 O O . ASP B 1 30 ? -23.891 13.164 11.07 1 97.38 30 ASP B O 1
ATOM 2238 N N . LEU B 1 31 ? -22.234 12.914 9.656 1 98.06 31 LEU B N 1
ATOM 2239 C CA . LEU B 1 31 ? -21.859 11.648 10.281 1 98.06 31 LEU B CA 1
ATOM 2240 C C . LEU B 1 31 ? -21.578 11.844 11.773 1 98.06 31 LEU B C 1
ATOM 2242 O O . LEU B 1 31 ? -20.938 12.812 12.164 1 98.06 31 LEU B O 1
ATOM 2246 N N . PRO B 1 32 ? -22.141 10.945 12.609 1 98.06 32 PRO B N 1
ATOM 2247 C CA . PRO B 1 32 ? -21.781 11.039 14.023 1 98.06 32 PRO B CA 1
ATOM 2248 C C . PRO B 1 32 ? -20.281 10.891 14.266 1 98.06 32 PRO B C 1
ATOM 2250 O O . PRO B 1 32 ? -19.625 10.102 13.586 1 98.06 32 PRO B O 1
ATOM 2253 N N . HIS B 1 33 ? -19.75 11.656 15.211 1 98.31 33 HIS B N 1
ATOM 2254 C CA . HIS B 1 33 ? -18.328 11.539 15.539 1 98.31 33 HIS B CA 1
ATOM 2255 C C . HIS B 1 33 ? -18.031 12.172 16.891 1 98.31 33 HIS B C 1
ATOM 2257 O O . HIS B 1 33 ? -18.828 12.961 17.406 1 98.31 33 HIS B O 1
ATOM 2263 N N . VAL B 1 34 ? -16.953 11.773 17.438 1 98.25 34 VAL B N 1
ATOM 2264 C CA . VAL B 1 34 ? -16.375 12.359 18.641 1 98.25 34 VAL B CA 1
ATOM 2265 C C . VAL B 1 34 ? -14.984 12.906 18.344 1 98.25 34 VAL B C 1
ATOM 2267 O O . VAL B 1 34 ? -14.156 12.227 17.75 1 98.25 34 VAL B O 1
ATOM 2270 N N . ILE B 1 35 ? -14.758 14.094 18.781 1 98.5 35 ILE B N 1
ATOM 2271 C CA . ILE B 1 35 ? -13.445 14.695 18.562 1 98.5 35 ILE B CA 1
ATOM 2272 C C . ILE B 1 35 ? -12.516 14.328 19.719 1 98.5 35 ILE B C 1
ATOM 2274 O O . ILE B 1 35 ? -12.852 14.523 20.891 1 98.5 35 ILE B O 1
ATOM 2278 N N . GLN B 1 36 ? -11.352 13.836 19.375 1 98.5 36 GLN B N 1
ATOM 2279 C CA . GLN B 1 36 ? -10.383 13.406 20.375 1 98.5 36 GLN B CA 1
ATOM 2280 C C . GLN B 1 36 ? -9.008 13.992 20.094 1 98.5 36 GLN B C 1
ATOM 2282 O O . GLN B 1 36 ? -8.57 14.039 18.938 1 98.5 36 GLN B O 1
ATOM 2287 N N . PRO B 1 37 ? -8.406 14.453 21.156 1 98.62 37 PRO B N 1
ATOM 2288 C CA . PRO B 1 37 ? -7.008 14.859 21 1 98.62 37 PRO B CA 1
ATOM 2289 C C . PRO B 1 37 ? -6.039 13.688 21.062 1 98.62 37 PRO B C 1
ATOM 2291 O O . PRO B 1 37 ? -6.258 12.742 21.828 1 98.62 37 PRO B O 1
ATOM 2294 N N . PHE B 1 38 ? -4.973 13.742 20.281 1 98.75 38 PHE B N 1
ATOM 2295 C CA . PHE B 1 38 ? -3.842 12.82 20.328 1 98.75 38 PHE B CA 1
ATOM 2296 C C . PHE B 1 38 ? -2.529 13.578 20.453 1 98.75 38 PHE B C 1
ATOM 2298 O O . PHE B 1 38 ? -2.354 14.633 19.828 1 98.75 38 PHE B O 1
ATOM 2305 N N . ARG B 1 39 ? -1.667 13.047 21.266 1 98.69 39 ARG B N 1
ATOM 2306 C CA . ARG B 1 39 ? -0.331 13.617 21.375 1 98.69 39 ARG B CA 1
ATOM 2307 C C . ARG B 1 39 ? 0.635 12.969 20.391 1 98.69 39 ARG B C 1
ATOM 2309 O O . ARG B 1 39 ? 0.381 11.867 19.906 1 98.69 39 ARG B O 1
ATOM 2316 N N . THR B 1 40 ? 1.652 13.688 20.203 1 98.12 40 THR B N 1
ATOM 2317 C CA . THR B 1 40 ? 2.715 13.156 19.359 1 98.12 40 THR B CA 1
ATOM 2318 C C . THR B 1 40 ? 3.1 11.75 19.797 1 98.12 40 THR B C 1
ATOM 2320 O O . THR B 1 40 ? 3.273 11.492 21 1 98.12 40 THR B O 1
ATOM 2323 N N . PHE B 1 41 ? 3.049 10.789 18.875 1 97.38 41 PHE B N 1
ATOM 2324 C CA . PHE B 1 41 ? 3.498 9.406 18.969 1 97.38 41 PHE B CA 1
ATOM 2325 C C . PHE B 1 41 ? 2.395 8.516 19.531 1 97.38 41 PHE B C 1
ATOM 2327 O O . PHE B 1 41 ? 2.531 7.293 19.547 1 97.38 41 PHE B O 1
ATOM 2334 N N . ASP B 1 42 ? 1.28 9.141 19.891 1 98.56 42 ASP B N 1
ATOM 2335 C CA . ASP B 1 42 ? 0.149 8.297 20.25 1 98.56 42 ASP B CA 1
ATOM 2336 C C . ASP B 1 42 ? -0.268 7.391 19.094 1 98.56 42 ASP B C 1
ATOM 2338 O O . ASP B 1 42 ? -0.283 7.82 17.938 1 98.56 42 ASP B O 1
ATOM 2342 N N . TYR B 1 43 ? -0.572 6.145 19.422 1 98.44 43 TYR B N 1
ATOM 2343 C CA . TYR B 1 43 ? -1.163 5.254 18.422 1 98.44 43 TYR B CA 1
ATOM 2344 C C . TYR B 1 43 ? -2.631 5.594 18.188 1 98.44 43 TYR B C 1
ATOM 2346 O O . TYR B 1 43 ? -3.404 5.715 19.141 1 98.44 43 TYR B O 1
ATOM 2354 N N . ILE B 1 44 ? -2.945 5.812 16.969 1 98.44 44 ILE B N 1
ATOM 2355 C CA . ILE B 1 44 ? -4.32 6.062 16.547 1 98.44 44 ILE B CA 1
ATOM 2356 C C . ILE B 1 44 ? -4.965 4.754 16.094 1 98.44 44 ILE B C 1
ATOM 2358 O O . ILE B 1 44 ? -6.141 4.508 16.359 1 98.44 44 ILE B O 1
ATOM 2362 N N . ILE B 1 45 ? -4.246 3.939 15.344 1 97.88 45 ILE B N 1
ATOM 2363 C CA . ILE B 1 45 ? -4.59 2.596 14.891 1 97.88 45 ILE B CA 1
ATOM 2364 C C . ILE B 1 45 ? -3.434 1.642 15.18 1 97.88 45 ILE B C 1
ATOM 2366 O O . ILE B 1 45 ? -2.266 1.993 14.992 1 97.88 45 ILE B O 1
ATOM 2370 N N . ARG B 1 46 ? -3.746 0.484 15.594 1 97.56 46 ARG B N 1
ATOM 2371 C CA . ARG B 1 46 ? -2.736 -0.532 15.867 1 97.56 46 ARG B CA 1
ATOM 2372 C C . ARG B 1 46 ? -2.9 -1.732 14.945 1 97.56 46 ARG B C 1
ATOM 2374 O O . ARG B 1 46 ? -4.016 -2.229 14.758 1 97.56 46 ARG B O 1
ATOM 2381 N N . GLU B 1 47 ? -1.809 -2.107 14.445 1 96.75 47 GLU B N 1
ATOM 2382 C CA . GLU B 1 47 ? -1.803 -3.297 13.602 1 96.75 47 GLU B CA 1
ATOM 2383 C C . GLU B 1 47 ? -2.371 -4.504 14.344 1 96.75 47 GLU B C 1
ATOM 2385 O O . GLU B 1 47 ? -2.047 -4.73 15.516 1 96.75 47 GLU B O 1
ATOM 2390 N N . GLY B 1 48 ? -3.256 -5.238 13.656 1 95.25 48 GLY B N 1
ATOM 2391 C CA . GLY B 1 48 ? -3.826 -6.453 14.211 1 95.25 48 GLY B CA 1
ATOM 2392 C C . GLY B 1 48 ? -5.121 -6.215 14.969 1 95.25 48 GLY B C 1
ATOM 2393 O O . GLY B 1 48 ? -5.867 -7.156 15.25 1 95.25 48 GLY B O 1
ATOM 2394 N N . GLU B 1 49 ? -5.449 -4.996 15.242 1 94.75 49 GLU B N 1
ATOM 2395 C CA . GLU B 1 49 ? -6.672 -4.688 15.977 1 94.75 49 GLU B CA 1
ATOM 2396 C C . GLU B 1 49 ? -7.836 -4.422 15.031 1 94.75 49 GLU B C 1
ATOM 2398 O O . GLU B 1 49 ? -7.629 -4.074 13.867 1 94.75 49 GLU B O 1
ATOM 2403 N N . THR B 1 50 ? -9.023 -4.648 15.508 1 90.38 50 THR B N 1
ATOM 2404 C CA . THR B 1 50 ? -10.258 -4.301 14.82 1 90.38 50 THR B CA 1
ATOM 2405 C C . THR B 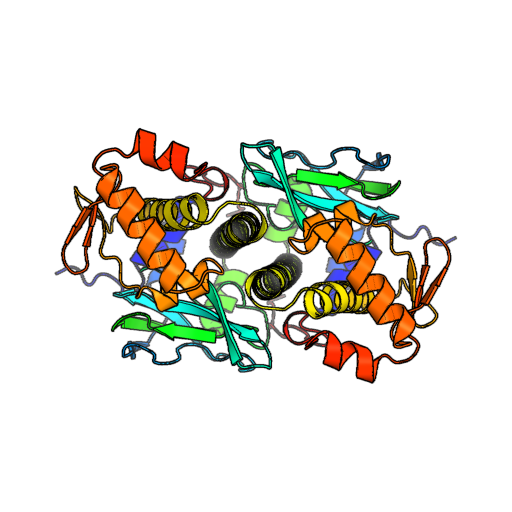1 50 ? -10.742 -2.916 15.242 1 90.38 50 THR B C 1
ATOM 2407 O O . THR B 1 50 ? -11.266 -2.74 16.344 1 90.38 50 THR B O 1
ATOM 2410 N N . PRO B 1 51 ? -10.609 -2.072 14.32 1 87.81 51 PRO B N 1
ATOM 2411 C CA . PRO B 1 51 ? -11.016 -0.727 14.734 1 87.81 51 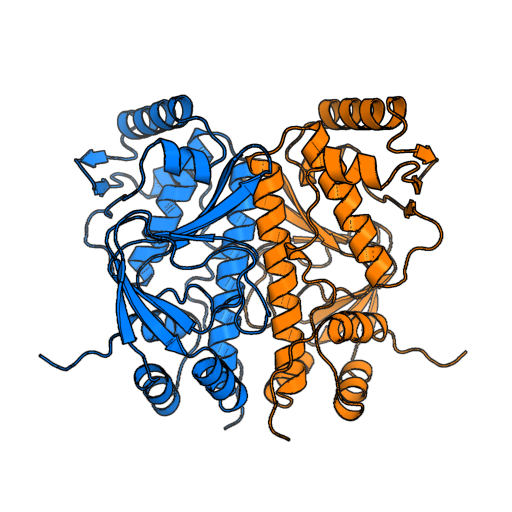PRO B CA 1
ATOM 2412 C C . PRO B 1 51 ? -12.531 -0.571 14.828 1 87.81 51 PRO B C 1
ATOM 2414 O O . PRO B 1 51 ? -13.266 -1.121 14 1 87.81 51 PRO B O 1
ATOM 2417 N N . GLY B 1 52 ? -13 0.164 15.852 1 92.19 52 GLY B N 1
ATOM 2418 C CA . GLY B 1 52 ? -14.414 0.487 15.992 1 92.19 52 GLY B CA 1
ATOM 2419 C C . GLY B 1 52 ? -14.805 1.765 15.273 1 92.19 52 GLY B C 1
ATOM 2420 O O . GLY B 1 52 ? -15.984 1.993 15.008 1 92.19 52 GLY B O 1
ATOM 2421 N N . ALA B 1 53 ? -13.82 2.543 15.023 1 97 53 ALA B N 1
ATOM 2422 C CA . ALA B 1 53 ? -14.055 3.832 14.375 1 97 53 ALA B CA 1
ATOM 2423 C C . ALA B 1 53 ? -13.062 4.066 13.242 1 97 53 ALA B C 1
ATOM 2425 O O . ALA B 1 53 ? -12.023 3.398 13.164 1 97 53 ALA B O 1
ATOM 2426 N N . CYS B 1 54 ? -13.445 4.895 12.352 1 97.81 54 CYS B N 1
ATOM 2427 C CA . CYS B 1 54 ? -12.562 5.449 11.328 1 97.81 54 CYS B CA 1
ATOM 2428 C C . CYS B 1 54 ? -12.125 6.863 11.695 1 97.81 54 CYS B C 1
ATOM 2430 O O . CYS B 1 54 ? -12.906 7.805 11.609 1 97.81 54 CYS B O 1
ATOM 2432 N N . PRO B 1 55 ? -10.914 7.008 12.102 1 98.75 55 PRO B N 1
ATOM 2433 C CA . PRO B 1 55 ? -10.43 8.344 12.453 1 98.75 55 PRO B CA 1
ATOM 2434 C C . PRO B 1 55 ? -10.258 9.258 11.242 1 98.75 55 PRO B C 1
ATOM 2436 O O . PRO B 1 55 ? -9.727 8.828 10.219 1 98.75 55 PRO B O 1
ATOM 2439 N N . VAL B 1 56 ? -10.711 10.453 11.359 1 98.81 56 VAL B N 1
ATOM 2440 C CA . VAL B 1 56 ? -10.492 11.484 10.352 1 98.81 56 VAL B CA 1
ATOM 2441 C C . VAL B 1 56 ? -9.641 12.609 10.93 1 98.81 56 VAL B C 1
ATOM 2443 O O . VAL B 1 56 ? -10 13.219 11.938 1 98.81 56 VAL B O 1
ATOM 2446 N N . LEU B 1 57 ? -8.555 12.859 10.289 1 98.88 57 LEU B N 1
ATOM 2447 C CA . LEU B 1 57 ? -7.605 13.859 10.781 1 98.88 57 LEU B CA 1
ATOM 2448 C C . LEU B 1 57 ? -8.141 15.266 10.555 1 98.88 57 LEU B C 1
ATOM 2450 O O . LEU B 1 57 ? -8.336 15.688 9.414 1 98.88 57 LEU B O 1
ATOM 2454 N N . ILE B 1 58 ? -8.359 16 11.625 1 98.5 58 ILE B N 1
ATOM 2455 C CA . ILE B 1 58 ? -8.883 17.359 11.562 1 98.5 58 ILE B CA 1
ATOM 2456 C C . ILE B 1 58 ? -7.723 18.344 11.5 1 98.5 58 ILE B C 1
ATOM 2458 O O . ILE B 1 58 ? -7.742 19.297 10.703 1 98.5 58 ILE B O 1
ATOM 2462 N N . SER B 1 59 ? -6.773 18.188 12.344 1 98 59 SER B N 1
ATOM 2463 C CA . SER B 1 59 ? -5.566 19 12.391 1 98 59 SER B CA 1
ATOM 2464 C C . SER B 1 59 ? -4.355 18.188 12.82 1 98 59 SER B C 1
ATOM 2466 O O . SER B 1 59 ? -4.5 17.141 13.461 1 98 59 SER B O 1
ATOM 2468 N N . GLY B 1 60 ? -3.18 18.672 12.453 1 97.62 60 GLY B N 1
ATOM 2469 C CA . GLY B 1 60 ? -1.944 17.953 12.703 1 97.62 60 GLY B CA 1
ATOM 2470 C C . GLY B 1 60 ? -1.571 17.016 11.57 1 97.62 60 GLY B C 1
ATOM 2471 O O . GLY B 1 60 ? -2.062 17.156 10.445 1 97.62 60 GLY B O 1
ATOM 2472 N N . PHE B 1 61 ? -0.54 16.141 11.898 1 98.12 61 PHE B N 1
ATOM 2473 C CA . PHE B 1 61 ? -0.066 15.141 10.961 1 98.12 61 PHE B CA 1
ATOM 2474 C C . PHE B 1 61 ? -0.025 13.766 11.609 1 98.12 61 PHE B C 1
ATOM 2476 O O . PHE B 1 61 ? 0.093 13.656 12.836 1 98.12 61 PHE B O 1
ATOM 2483 N N . ALA B 1 62 ? -0.214 12.805 10.867 1 98.69 62 ALA B N 1
ATOM 2484 C CA . ALA B 1 62 ? -0.036 11.414 11.281 1 98.69 62 ALA B CA 1
ATOM 2485 C C . ALA B 1 62 ? 0.779 10.641 10.25 1 98.69 62 ALA B C 1
ATOM 2487 O O . ALA B 1 62 ? 1.129 11.172 9.195 1 98.69 62 ALA B O 1
ATOM 2488 N N . PHE B 1 63 ? 1.217 9.492 10.656 1 98.75 63 PHE B N 1
ATOM 2489 C CA . PHE B 1 63 ? 1.899 8.633 9.695 1 98.75 63 PHE B CA 1
ATOM 2490 C C . PHE B 1 63 ? 1.476 7.176 9.867 1 98.75 63 PHE B C 1
ATOM 2492 O O . PHE B 1 63 ? 1.13 6.754 10.969 1 98.75 63 PHE B O 1
ATOM 2499 N N . ARG B 1 64 ? 1.415 6.461 8.766 1 98.56 64 ARG B N 1
ATOM 2500 C CA . ARG B 1 64 ? 1.248 5.012 8.742 1 98.56 64 ARG B CA 1
ATOM 2501 C C . ARG B 1 64 ? 2.6 4.305 8.703 1 98.56 64 ARG B C 1
ATOM 2503 O O . ARG B 1 64 ? 3.529 4.77 8.039 1 98.56 64 ARG B O 1
ATOM 2510 N N . GLN B 1 65 ? 2.678 3.197 9.406 1 98.62 65 GLN B N 1
ATOM 2511 C CA . GLN B 1 65 ? 3.961 2.506 9.469 1 98.62 65 GLN B CA 1
ATOM 2512 C C . GLN B 1 65 ? 3.77 1 9.617 1 98.62 65 GLN B C 1
ATOM 2514 O O . GLN B 1 65 ? 2.709 0.545 10.055 1 98.62 65 GLN B O 1
ATOM 2519 N N . LYS B 1 66 ? 4.738 0.336 9.234 1 98.44 66 LYS B N 1
ATOM 2520 C CA . LYS B 1 66 ? 4.891 -1.092 9.5 1 98.44 66 LYS B CA 1
ATOM 2521 C C . LYS B 1 66 ? 6.27 -1.4 10.078 1 98.44 66 LYS B C 1
ATOM 2523 O O . LYS B 1 66 ? 7.211 -0.629 9.898 1 98.44 66 LYS B O 1
ATOM 2528 N N . LEU B 1 67 ? 6.371 -2.498 10.758 1 97.81 67 LEU B N 1
ATOM 2529 C CA . LEU B 1 67 ? 7.609 -2.908 11.406 1 97.81 67 LEU B CA 1
ATOM 2530 C C . LEU B 1 67 ? 8.023 -4.309 10.961 1 97.81 67 LEU B C 1
ATOM 2532 O O . LEU B 1 67 ? 7.172 -5.184 10.797 1 97.81 67 LEU B O 1
ATOM 2536 N N . VAL B 1 68 ? 9.266 -4.465 10.836 1 97.19 68 VAL B N 1
ATOM 2537 C CA . VAL B 1 68 ? 9.773 -5.824 10.688 1 97.19 68 VAL B CA 1
ATOM 2538 C C . VAL B 1 68 ? 9.93 -6.469 12.062 1 97.19 68 VAL B C 1
ATOM 2540 O O . VAL B 1 68 ? 9.836 -5.789 13.086 1 97.19 68 VAL B O 1
ATOM 2543 N N . GLU B 1 69 ? 10.164 -7.762 12.094 1 94.06 69 GLU B N 1
ATOM 2544 C CA . GLU B 1 69 ? 10.266 -8.484 13.352 1 94.06 69 GLU B CA 1
ATOM 2545 C C . GLU B 1 69 ? 11.43 -7.977 14.195 1 94.06 69 GLU B C 1
ATOM 2547 O O . GLU B 1 69 ? 11.359 -7.949 15.422 1 94.06 69 GLU B O 1
ATOM 2552 N N . SER B 1 70 ? 12.445 -7.531 13.57 1 93.19 70 SER B N 1
ATOM 2553 C CA . SER B 1 70 ? 13.641 -7.074 14.273 1 93.19 70 SER B CA 1
ATOM 2554 C C . SER B 1 70 ? 13.445 -5.676 14.852 1 93.19 70 SER B C 1
ATOM 2556 O O . SER B 1 70 ? 14.305 -5.164 15.57 1 93.19 70 SER B O 1
ATOM 2558 N N . GLY B 1 71 ? 12.336 -5.035 14.461 1 93.56 71 GLY B N 1
ATOM 2559 C CA . GLY B 1 71 ? 12.023 -3.756 15.078 1 93.56 71 GLY B CA 1
ATOM 2560 C C . GLY B 1 71 ? 12.188 -2.58 14.133 1 93.56 71 GLY B C 1
ATOM 2561 O O . GLY B 1 71 ? 11.773 -1.462 14.453 1 93.56 71 GLY B O 1
ATOM 2562 N N . GLY B 1 72 ? 12.773 -2.732 12.984 1 96.25 72 GLY B N 1
ATOM 2563 C CA . GLY B 1 72 ? 12.906 -1.659 12.016 1 96.25 72 GLY B CA 1
ATOM 2564 C C . GLY B 1 72 ? 11.578 -1.138 11.508 1 96.25 72 GLY B C 1
ATOM 2565 O O . GLY B 1 72 ? 10.672 -1.919 11.211 1 96.25 72 GLY B O 1
ATOM 2566 N N . ARG B 1 73 ? 11.508 0.168 11.438 1 97.94 73 ARG B N 1
ATOM 2567 C CA . ARG B 1 73 ? 10.266 0.824 11.047 1 97.94 73 ARG B CA 1
ATOM 2568 C C . ARG B 1 73 ? 10.336 1.318 9.609 1 97.94 73 ARG B C 1
ATOM 2570 O O . ARG B 1 73 ? 11.352 1.882 9.188 1 97.94 73 ARG B O 1
ATOM 2577 N N . GLN B 1 74 ? 9.336 1.072 8.875 1 98.75 74 GLN B N 1
ATOM 2578 C CA . GLN B 1 74 ? 9.102 1.716 7.586 1 98.75 74 GLN B CA 1
ATOM 2579 C C . GLN B 1 74 ? 7.832 2.562 7.617 1 98.75 74 GLN B C 1
ATOM 2581 O O . GLN B 1 74 ? 6.73 2.035 7.797 1 98.75 74 GLN B O 1
ATOM 2586 N N . ILE B 1 75 ? 7.992 3.879 7.52 1 98.88 75 ILE B N 1
ATOM 2587 C CA . ILE B 1 75 ? 6.836 4.746 7.32 1 98.88 75 ILE B CA 1
ATOM 2588 C C . ILE B 1 75 ? 6.328 4.605 5.887 1 98.88 75 ILE B C 1
ATOM 2590 O O . ILE B 1 75 ? 7.102 4.707 4.934 1 98.88 75 ILE B O 1
ATOM 2594 N N . ILE B 1 76 ? 5.02 4.359 5.742 1 98.56 76 ILE B N 1
ATOM 2595 C CA . ILE B 1 76 ? 4.523 4.004 4.418 1 98.56 76 ILE B CA 1
ATOM 2596 C C . ILE B 1 76 ? 3.605 5.109 3.896 1 98.56 76 ILE B C 1
ATOM 2598 O O . ILE B 1 76 ? 3.217 5.102 2.727 1 98.56 76 ILE B O 1
ATOM 2602 N N . SER B 1 77 ? 3.24 6.102 4.723 1 98.38 77 SER B N 1
ATOM 2603 C CA . SER B 1 77 ? 2.523 7.285 4.266 1 98.38 77 SER B CA 1
ATOM 2604 C C . SER B 1 77 ? 2.506 8.367 5.336 1 98.38 77 SER B C 1
ATOM 2606 O O . SER B 1 77 ? 2.635 8.078 6.527 1 98.38 77 SER B O 1
ATOM 2608 N N . ILE B 1 78 ? 2.398 9.594 4.883 1 98.44 78 ILE B N 1
ATOM 2609 C CA . ILE B 1 78 ? 2.137 10.75 5.734 1 98.44 78 ILE B CA 1
ATOM 2610 C C . ILE B 1 78 ? 0.699 11.227 5.535 1 98.44 78 ILE B C 1
ATOM 2612 O O . ILE B 1 78 ? 0.231 11.344 4.398 1 98.44 78 ILE B O 1
ATOM 2616 N N . GLN B 1 79 ? 0.08 11.43 6.656 1 98.56 79 GLN B N 1
ATOM 2617 C CA . GLN B 1 79 ? -1.32 11.836 6.605 1 98.56 79 GLN B CA 1
ATOM 2618 C C . GLN B 1 79 ? -1.477 13.312 6.961 1 98.56 79 GLN B C 1
ATOM 2620 O O . GLN B 1 79 ? -0.824 13.812 7.883 1 98.56 79 GLN B O 1
ATOM 2625 N N . ILE B 1 80 ? -2.27 14.016 6.199 1 98.31 80 ILE B N 1
ATOM 2626 C CA . ILE B 1 80 ? -2.527 15.438 6.379 1 98.31 80 ILE B CA 1
ATOM 2627 C C . ILE B 1 80 ? -3.998 15.656 6.727 1 98.31 80 ILE B C 1
ATOM 2629 O O . ILE B 1 80 ? -4.816 14.742 6.586 1 98.31 80 ILE B O 1
ATOM 2633 N N . PRO B 1 81 ? -4.398 16.812 7.176 1 98.12 81 PRO B N 1
ATOM 2634 C CA . PRO B 1 81 ? -5.797 17.078 7.523 1 98.12 81 PRO B CA 1
ATOM 2635 C C . PRO B 1 81 ? -6.754 16.781 6.371 1 98.12 81 PRO B C 1
ATOM 2637 O O . PRO B 1 81 ? -6.469 17.125 5.223 1 98.12 81 PRO B O 1
ATOM 2640 N N . GLY B 1 82 ? -7.852 16.125 6.695 1 98.25 82 GLY B N 1
ATOM 2641 C CA . GLY B 1 82 ? -8.812 15.703 5.691 1 98.25 82 GLY B CA 1
ATOM 2642 C C . GLY B 1 82 ? -8.719 14.227 5.367 1 98.25 82 GLY B C 1
ATOM 2643 O O . GLY B 1 82 ? -9.648 13.648 4.793 1 98.25 82 GLY B O 1
ATOM 2644 N N . ASP B 1 83 ? -7.621 13.633 5.746 1 98.56 83 ASP B N 1
ATOM 2645 C CA . ASP B 1 83 ? -7.453 12.203 5.488 1 98.56 83 ASP B CA 1
ATOM 2646 C C . ASP B 1 83 ? -8.305 11.375 6.441 1 98.56 83 ASP B C 1
ATOM 2648 O O . ASP B 1 83 ? -8.312 11.609 7.648 1 98.56 83 ASP B O 1
ATOM 2652 N N . ALA B 1 84 ? -9.078 10.43 5.898 1 98.5 84 ALA B N 1
ATOM 2653 C CA . ALA B 1 84 ? -9.68 9.352 6.676 1 98.5 84 ALA B CA 1
ATOM 2654 C C . ALA B 1 84 ? -8.695 8.195 6.852 1 98.5 84 ALA B C 1
ATOM 2656 O O . ALA B 1 84 ? -8.391 7.488 5.887 1 98.5 84 ALA B O 1
ATOM 2657 N N . LEU B 1 85 ? -8.305 7.926 8.039 1 98.06 85 LEU B N 1
ATOM 2658 C CA . LEU B 1 85 ? -7.098 7.16 8.328 1 98.06 85 LEU B CA 1
ATOM 2659 C C . LEU B 1 85 ? -7.363 5.664 8.219 1 98.06 85 LEU B C 1
ATOM 2661 O O . LEU B 1 85 ? -6.426 4.867 8.133 1 98.06 85 LEU B O 1
ATOM 2665 N N . ASP B 1 86 ? -8.617 5.281 8.133 1 95.31 86 ASP B N 1
ATOM 2666 C CA . ASP B 1 86 ? -8.953 3.861 8.07 1 95.31 86 ASP B CA 1
ATOM 2667 C C . ASP B 1 86 ? -9.898 3.568 6.906 1 95.31 86 ASP B C 1
ATOM 2669 O O . ASP B 1 86 ? -10.453 2.475 6.812 1 95.31 86 ASP B O 1
ATOM 2673 N N . LEU B 1 87 ? -10.102 4.488 6.035 1 95.12 87 LEU B N 1
ATOM 2674 C CA . LEU B 1 87 ? -11.062 4.324 4.953 1 95.12 87 LEU B CA 1
ATOM 2675 C C . LEU B 1 87 ? -10.641 3.203 4.012 1 95.12 87 LEU B C 1
ATOM 2677 O O . LEU B 1 87 ? -11.484 2.482 3.475 1 95.12 87 LEU B O 1
ATOM 2681 N N . GLN B 1 88 ? -9.367 3.076 3.852 1 92 88 GLN B N 1
ATOM 2682 C CA . GLN B 1 88 ? -8.828 2.076 2.932 1 92 88 GLN B CA 1
ATOM 2683 C C . GLN B 1 88 ? -8.945 0.672 3.516 1 92 88 GLN B C 1
ATOM 2685 O O . GLN B 1 88 ? -8.641 -0.313 2.844 1 92 88 GLN B O 1
ATOM 2690 N N . GLN B 1 89 ? -9.398 0.544 4.719 1 92.94 89 GLN B N 1
ATOM 2691 C CA . GLN B 1 89 ? -9.609 -0.756 5.348 1 92.94 89 GLN B CA 1
ATOM 2692 C C . GLN B 1 89 ? -11.023 -0.873 5.906 1 92.94 89 GLN B C 1
ATOM 2694 O O . GLN B 1 89 ? -11.289 -1.71 6.77 1 92.94 89 GLN B O 1
ATOM 2699 N N . LEU B 1 90 ? -11.844 -0.107 5.469 1 92.62 90 LEU B N 1
ATOM 2700 C CA . LEU B 1 90 ? -13.18 0.054 6.047 1 92.62 90 LEU B CA 1
ATOM 2701 C C . LEU B 1 90 ? -13.922 -1.278 6.086 1 92.62 90 LEU B C 1
ATOM 2703 O O . LEU B 1 90 ? -14.719 -1.523 6.992 1 92.62 90 LEU B O 1
ATOM 2707 N N . PHE B 1 91 ? -13.609 -2.16 5.152 1 91.88 91 PHE B N 1
ATOM 2708 C CA . PHE B 1 91 ? -14.375 -3.398 5.055 1 91.88 91 PHE B CA 1
ATOM 2709 C C . PHE B 1 91 ? -13.523 -4.598 5.449 1 91.88 91 PHE B C 1
ATOM 2711 O O . PHE B 1 91 ? -13.906 -5.742 5.211 1 91.88 91 PHE B O 1
ATOM 2718 N N . LEU B 1 92 ? -12.367 -4.387 5.98 1 93.12 92 LEU B N 1
ATOM 2719 C CA . LEU B 1 92 ? -11.508 -5.445 6.508 1 93.12 92 LEU B CA 1
ATOM 2720 C C . LEU B 1 92 ? -11.641 -5.543 8.023 1 93.12 92 LEU B C 1
ATOM 2722 O O . LEU B 1 92 ? -11.984 -4.562 8.688 1 93.12 92 LEU B O 1
ATOM 2726 N N . ASP B 1 93 ? -11.32 -6.613 8.547 1 90 93 ASP B N 1
ATOM 2727 C CA . ASP B 1 93 ? -11.625 -6.918 9.945 1 90 93 ASP B CA 1
ATOM 2728 C C . ASP B 1 93 ? -10.555 -6.352 10.875 1 90 93 ASP B C 1
ATOM 2730 O O . ASP B 1 93 ? -10.836 -6.059 12.039 1 90 93 ASP B O 1
ATOM 2734 N N . TYR B 1 94 ? -9.375 -6.309 10.438 1 93.19 94 TYR B N 1
ATOM 2735 C CA . TYR B 1 94 ? -8.289 -5.812 11.266 1 93.19 94 TYR B CA 1
ATOM 2736 C C . TYR B 1 94 ? -7.309 -4.977 10.453 1 93.19 94 TYR B C 1
ATOM 2738 O O . TYR B 1 94 ? -7.273 -5.074 9.227 1 93.19 94 TYR B O 1
ATOM 2746 N N . ALA B 1 95 ? -6.613 -4.172 11.133 1 95.25 95 ALA B N 1
ATOM 2747 C CA . ALA B 1 95 ? -5.613 -3.326 10.484 1 95.25 95 ALA B CA 1
ATOM 2748 C C . ALA B 1 95 ? -4.332 -4.105 10.211 1 95.25 95 ALA B C 1
ATOM 2750 O O . ALA B 1 95 ? -3.898 -4.91 11.031 1 95.25 95 ALA B O 1
ATOM 2751 N N . ASP B 1 96 ? -3.672 -3.82 9.078 1 96.38 96 ASP B N 1
ATOM 2752 C CA . ASP B 1 96 ? -2.404 -4.469 8.75 1 96.38 96 ASP B CA 1
ATOM 2753 C C . ASP B 1 96 ? -1.229 -3.523 9 1 96.38 96 ASP B C 1
ATOM 2755 O O . ASP B 1 96 ? -0.108 -3.793 8.562 1 96.38 96 ASP B O 1
ATOM 2759 N N . HIS B 1 97 ? -1.448 -2.387 9.547 1 97.62 97 HIS B N 1
ATOM 2760 C CA . HIS B 1 97 ? -0.441 -1.365 9.812 1 97.62 97 HIS B CA 1
ATOM 2761 C C . HIS B 1 97 ? -0.786 -0.561 11.062 1 97.62 97 HIS B C 1
ATOM 2763 O O . HIS B 1 97 ? -1.895 -0.673 11.586 1 97.62 97 HIS B O 1
ATOM 2769 N N . ASN B 1 98 ? 0.139 0.198 11.508 1 98.12 98 ASN B N 1
ATOM 2770 C CA . ASN B 1 98 ? -0.061 1.164 12.586 1 98.12 98 ASN B CA 1
ATOM 2771 C C . ASN B 1 98 ? -0.229 2.58 12.047 1 98.12 98 ASN B C 1
ATOM 2773 O O . ASN B 1 98 ? 0.322 2.916 10.992 1 98.12 98 ASN B O 1
ATOM 2777 N N . VAL B 1 99 ? -0.993 3.34 12.758 1 98.44 99 VAL B N 1
ATOM 2778 C CA . VAL B 1 99 ? -1.034 4.781 12.531 1 98.44 99 VAL B CA 1
ATOM 2779 C C . VAL B 1 99 ? -0.718 5.516 13.836 1 98.44 99 VAL B C 1
ATOM 2781 O O . VAL B 1 99 ? -1.302 5.223 14.875 1 98.44 99 VAL B O 1
ATOM 2784 N N . GLN B 1 100 ? 0.185 6.43 13.742 1 98.69 100 GLN B N 1
ATOM 2785 C CA . GLN B 1 100 ? 0.565 7.234 14.898 1 98.69 100 GLN B CA 1
ATOM 2786 C C . GLN B 1 100 ? 0.491 8.727 14.578 1 98.69 100 GLN B C 1
ATOM 2788 O O . GLN B 1 100 ? 0.596 9.125 13.414 1 98.69 100 GLN B O 1
ATOM 2793 N N . ALA B 1 101 ? 0.241 9.461 15.641 1 98.81 101 ALA B N 1
ATOM 2794 C CA . ALA B 1 101 ? 0.309 10.914 15.492 1 98.81 101 ALA B CA 1
ATOM 2795 C C . ALA B 1 101 ? 1.747 11.375 15.281 1 98.81 101 ALA B C 1
ATOM 2797 O O . ALA B 1 101 ? 2.646 10.992 16.031 1 98.81 101 ALA B O 1
ATOM 2798 N N . LEU B 1 102 ? 1.965 12.086 14.242 1 98.19 102 LEU B N 1
ATOM 2799 C CA . LEU B 1 102 ? 3.271 12.672 13.969 1 98.19 102 LEU B CA 1
ATOM 2800 C C . LEU B 1 102 ? 3.461 13.969 14.75 1 98.19 102 LEU B C 1
ATOM 2802 O O . LEU B 1 102 ? 4.582 14.312 15.125 1 98.19 102 LEU B O 1
ATOM 2806 N N . THR B 1 103 ? 2.42 14.734 14.961 1 98.12 103 THR B N 1
ATOM 2807 C CA . THR B 1 103 ? 2.295 15.922 15.805 1 98.12 103 THR B CA 1
ATOM 2808 C C . THR B 1 103 ? 1.109 15.781 16.766 1 98.12 103 THR B C 1
ATOM 2810 O O . THR B 1 103 ? 0.366 14.797 16.688 1 98.12 103 THR B O 1
ATOM 2813 N N . ASP B 1 104 ? 1.01 16.766 17.672 1 98.56 104 ASP B N 1
ATOM 2814 C CA . ASP B 1 104 ? -0.312 16.859 18.281 1 98.56 104 ASP B CA 1
ATOM 2815 C C . ASP B 1 104 ? -1.399 17 17.219 1 98.56 104 ASP B C 1
ATOM 2817 O O . ASP B 1 104 ? -1.211 17.688 16.219 1 98.56 104 ASP B O 1
ATOM 2821 N N . ALA B 1 105 ? -2.432 16.203 17.438 1 98.62 105 ALA B N 1
ATOM 2822 C CA . ALA B 1 105 ? -3.459 16.156 16.406 1 98.62 105 ALA B CA 1
ATOM 2823 C C . ALA B 1 105 ? -4.855 16.125 17.016 1 98.62 105 ALA B C 1
ATOM 2825 O O . ALA B 1 105 ? -5.031 15.664 18.156 1 98.62 105 ALA B O 1
ATOM 2826 N N . SER B 1 106 ? -5.801 16.719 16.328 1 98.81 106 SER B N 1
ATOM 2827 C CA . SER B 1 106 ? -7.227 16.562 16.609 1 98.81 106 SER B CA 1
ATOM 2828 C C . SER B 1 106 ? -7.891 15.648 15.586 1 98.81 106 SER B C 1
ATOM 2830 O O . SER B 1 106 ? -7.723 15.828 14.383 1 98.81 106 SER B O 1
ATOM 2832 N N . ILE B 1 107 ? -8.602 14.641 16.078 1 98.75 107 ILE B N 1
ATOM 2833 C CA . ILE B 1 107 ? -9.109 13.586 15.203 1 98.75 107 ILE B CA 1
ATOM 2834 C C . ILE B 1 107 ? -10.602 13.375 15.461 1 98.75 107 ILE B C 1
ATOM 2836 O O . ILE B 1 107 ? -11.031 13.32 16.609 1 98.75 107 ILE B O 1
ATOM 2840 N N . ALA B 1 108 ? -11.406 13.398 14.43 1 98.81 108 ALA B N 1
ATOM 2841 C CA . ALA B 1 108 ? -12.812 12.992 14.523 1 98.81 108 ALA B CA 1
ATOM 2842 C C . ALA B 1 108 ? -12.953 11.477 14.414 1 98.81 108 ALA B C 1
ATOM 2844 O O . ALA B 1 108 ? -12.602 10.883 13.391 1 98.81 108 ALA B O 1
ATOM 2845 N N . MET B 1 109 ? -13.422 10.859 15.469 1 98.56 109 MET B N 1
ATOM 2846 C CA . MET B 1 109 ? -13.68 9.422 15.477 1 98.56 109 MET B CA 1
ATOM 2847 C C . MET B 1 109 ? -15.078 9.109 14.961 1 98.56 109 MET B C 1
ATOM 2849 O O . MET B 1 109 ? -16.062 9.258 15.695 1 98.56 109 MET B O 1
ATOM 2853 N N . VAL B 1 110 ? -15.164 8.594 13.688 1 98.5 110 VAL B N 1
ATOM 2854 C CA . VAL B 1 110 ? -16.438 8.258 13.062 1 98.5 110 VAL B CA 1
ATOM 2855 C C . VAL B 1 110 ? -16.703 6.762 13.188 1 98.5 110 VAL B C 1
ATOM 2857 O O . VAL B 1 110 ? -15.867 5.945 12.789 1 98.5 110 VAL B O 1
ATOM 2860 N N . PRO B 1 111 ? -17.859 6.375 13.727 1 97.88 111 PRO B N 1
ATOM 2861 C CA . PRO B 1 111 ? -18.125 4.938 13.797 1 97.88 111 PRO B CA 1
ATOM 2862 C C . PRO B 1 111 ? -18.031 4.254 12.438 1 97.88 111 PRO B C 1
ATOM 2864 O O . PRO B 1 111 ? -18.641 4.723 11.461 1 97.88 111 PRO B O 1
ATOM 2867 N N . ARG B 1 112 ? -17.312 3.16 12.391 1 95.38 112 ARG B N 1
ATOM 2868 C CA . ARG B 1 112 ? -17.125 2.42 11.148 1 95.38 112 ARG B CA 1
ATOM 2869 C C . ARG B 1 112 ? -18.469 2.002 10.547 1 95.38 112 ARG B C 1
ATOM 2871 O O . ARG B 1 112 ? -18.656 2.084 9.336 1 95.38 112 ARG B O 1
ATOM 2878 N N . LEU B 1 113 ? -19.328 1.584 11.383 1 93.81 113 LEU B N 1
ATOM 2879 C CA . LEU B 1 113 ? -20.625 1.112 10.922 1 93.81 113 LEU B CA 1
ATOM 2880 C C . LEU B 1 113 ? -21.391 2.223 10.203 1 93.81 113 LEU B C 1
ATOM 2882 O O . LEU B 1 113 ? -22.062 1.975 9.195 1 93.81 113 LEU B O 1
ATOM 2886 N N . ALA B 1 114 ? -21.312 3.398 10.703 1 96.44 114 ALA B N 1
ATOM 2887 C CA . ALA B 1 114 ? -22 4.531 10.086 1 96.44 114 ALA B CA 1
ATOM 2888 C C . ALA B 1 114 ? -21.453 4.801 8.688 1 96.44 114 ALA B C 1
ATOM 2890 O O . ALA B 1 114 ? -22.203 5.105 7.762 1 96.44 114 ALA B O 1
ATOM 2891 N N . LEU B 1 115 ? -20.125 4.711 8.523 1 96.12 115 LEU B N 1
ATOM 2892 C CA . LEU B 1 115 ? -19.5 4.922 7.227 1 96.12 115 LEU B CA 1
ATOM 2893 C C . LEU B 1 115 ? -19.875 3.811 6.254 1 96.12 115 LEU B C 1
ATOM 2895 O O . LEU B 1 115 ? -20.141 4.07 5.082 1 96.12 115 LEU B O 1
ATOM 2899 N N . ARG B 1 116 ? -19.828 2.598 6.738 1 93.81 116 ARG B N 1
ATOM 2900 C CA . ARG B 1 116 ? -20.203 1.457 5.902 1 93.81 116 ARG B CA 1
ATOM 2901 C C . ARG B 1 116 ? -21.641 1.581 5.402 1 93.81 116 ARG B C 1
ATOM 2903 O O . ARG B 1 116 ? -21.906 1.373 4.219 1 93.81 116 ARG B O 1
ATOM 2910 N N . GLU B 1 117 ? -22.531 1.928 6.27 1 93.69 117 GLU B N 1
ATOM 2911 C CA . GLU B 1 117 ? -23.938 2.082 5.914 1 93.69 117 GLU B CA 1
ATOM 2912 C C . GLU B 1 117 ? -24.125 3.205 4.898 1 93.69 117 GLU B C 1
ATOM 2914 O O . GLU B 1 117 ? -24.891 3.062 3.945 1 93.69 117 GLU B O 1
ATOM 2919 N N . LEU B 1 118 ? -23.453 4.25 5.188 1 94.62 118 LEU B N 1
ATOM 2920 C CA . LEU B 1 118 ? -23.547 5.383 4.27 1 94.62 118 LEU B CA 1
ATOM 2921 C C . LEU B 1 118 ? -23.062 4.984 2.873 1 94.62 118 LEU B C 1
ATOM 2923 O O . LEU B 1 118 ? -23.719 5.316 1.879 1 94.62 118 LEU B O 1
ATOM 2927 N N . ALA B 1 119 ? -21.953 4.23 2.754 1 92.88 119 ALA B N 1
ATOM 2928 C CA . ALA B 1 119 ? -21.391 3.791 1.477 1 92.88 119 ALA B CA 1
ATOM 2929 C C . ALA B 1 119 ? -22.328 2.814 0.777 1 92.88 119 ALA B C 1
ATOM 2931 O O . ALA B 1 119 ? -22.453 2.826 -0.451 1 92.88 119 ALA B O 1
ATOM 2932 N N . MET B 1 120 ? -22.984 2.055 1.493 1 89.81 120 MET B N 1
ATOM 2933 C CA . MET B 1 120 ? -23.875 1.048 0.931 1 89.81 120 MET B CA 1
ATOM 2934 C C . MET B 1 120 ? -25.172 1.686 0.427 1 89.81 120 MET B C 1
ATOM 2936 O O . MET B 1 120 ? -25.766 1.208 -0.539 1 89.81 120 MET B O 1
ATOM 2940 N N . GLN B 1 121 ? -25.531 2.75 1.039 1 90.31 121 GLN B N 1
ATOM 2941 C CA . GLN B 1 121 ? -26.812 3.373 0.729 1 90.31 121 GLN B CA 1
ATOM 2942 C C . GLN B 1 121 ? -26.656 4.438 -0.355 1 90.31 121 GLN B C 1
ATOM 2944 O O . GLN B 1 121 ? -27.625 4.746 -1.068 1 90.31 121 GLN B O 1
ATOM 2949 N N . ARG B 1 122 ? -25.469 4.984 -0.385 1 92.25 122 ARG B N 1
ATOM 2950 C CA . ARG B 1 122 ? -25.25 6.098 -1.301 1 92.25 122 ARG B CA 1
ATOM 2951 C C . ARG B 1 122 ? -24.141 5.773 -2.291 1 92.25 122 ARG B C 1
ATOM 2953 O O . ARG B 1 122 ? -22.969 6.043 -2.023 1 92.25 122 ARG B O 1
ATOM 2960 N N . PRO B 1 123 ? -24.531 5.363 -3.527 1 89.81 123 PRO B N 1
ATOM 2961 C CA . PRO B 1 123 ? -23.531 4.949 -4.508 1 89.81 123 PRO B CA 1
ATOM 2962 C C . PRO B 1 123 ? -22.516 6.047 -4.812 1 89.81 123 PRO B C 1
ATOM 2964 O O . PRO B 1 123 ? -21.328 5.758 -5.047 1 89.81 123 PRO B O 1
ATOM 2967 N N . ARG B 1 124 ? -22.938 7.281 -4.812 1 91.69 124 ARG B N 1
ATOM 2968 C CA . ARG B 1 124 ? -22.031 8.383 -5.094 1 91.69 124 ARG B CA 1
ATOM 2969 C C . ARG B 1 124 ? -20.969 8.523 -4 1 91.69 124 ARG B C 1
ATOM 2971 O O . ARG B 1 124 ? -19.812 8.828 -4.281 1 91.69 124 ARG B O 1
ATOM 2978 N N . ILE B 1 125 ? -21.391 8.297 -2.768 1 94.56 125 ILE B N 1
ATOM 2979 C CA . ILE B 1 125 ? -20.453 8.359 -1.655 1 94.56 125 ILE B CA 1
ATOM 2980 C C . ILE B 1 125 ? -19.516 7.164 -1.706 1 94.56 125 ILE B C 1
ATOM 2982 O O . ILE B 1 125 ? -18.297 7.309 -1.499 1 94.56 125 ILE B O 1
ATOM 2986 N N . ALA B 1 126 ? -20.047 5.996 -2.039 1 93.38 126 ALA B N 1
ATOM 2987 C CA . ALA B 1 126 ? -19.219 4.809 -2.203 1 93.38 126 ALA B CA 1
ATOM 2988 C C . ALA B 1 126 ? -18.172 5.027 -3.289 1 93.38 126 ALA B C 1
ATOM 2990 O O . ALA B 1 126 ? -17.016 4.617 -3.135 1 93.38 126 ALA B O 1
ATOM 2991 N N . HIS B 1 127 ? -18.609 5.664 -4.301 1 92.5 127 HIS B N 1
ATOM 2992 C CA . HIS B 1 127 ? -17.719 5.996 -5.406 1 92.5 127 HIS B CA 1
ATOM 2993 C C . HIS B 1 127 ? -16.609 6.941 -4.961 1 92.5 127 HIS B C 1
ATOM 2995 O O . HIS B 1 127 ? -15.445 6.727 -5.285 1 92.5 127 HIS B O 1
ATOM 3001 N N . ALA B 1 128 ? -16.969 7.941 -4.219 1 95.19 128 ALA B N 1
ATOM 3002 C CA . ALA B 1 128 ? -15.984 8.906 -3.729 1 95.19 128 ALA B CA 1
ATOM 3003 C C . ALA B 1 128 ? -14.969 8.227 -2.809 1 95.19 128 ALA B C 1
ATOM 3005 O O . ALA B 1 128 ? -13.766 8.516 -2.879 1 95.19 128 ALA B O 1
ATOM 3006 N N . PHE B 1 129 ? -15.461 7.316 -1.924 1 96.25 129 PHE B N 1
ATOM 3007 C CA . PHE B 1 129 ? -14.578 6.562 -1.048 1 96.25 129 PHE B CA 1
ATOM 3008 C C . PHE B 1 129 ? -13.617 5.699 -1.861 1 96.25 129 PHE B C 1
ATOM 3010 O O . PHE B 1 129 ? -12.422 5.652 -1.572 1 96.25 129 PHE B O 1
ATOM 3017 N N . ALA B 1 130 ? -14.141 5.078 -2.861 1 94.56 130 ALA B N 1
ATOM 3018 C CA . ALA B 1 130 ? -13.344 4.188 -3.695 1 94.56 130 ALA B CA 1
ATOM 3019 C C . ALA B 1 130 ? -12.234 4.953 -4.418 1 94.56 130 ALA B C 1
ATOM 3021 O O . ALA B 1 130 ? -11.086 4.523 -4.438 1 94.56 130 ALA B O 1
ATOM 3022 N N . VAL B 1 131 ? -12.609 6.078 -4.984 1 95.38 131 VAL B N 1
ATOM 3023 C CA . VAL B 1 131 ? -11.648 6.898 -5.715 1 95.38 131 VAL B CA 1
ATOM 3024 C C . VAL B 1 131 ? -10.547 7.375 -4.766 1 95.38 131 VAL B C 1
ATOM 3026 O O . VAL B 1 131 ? -9.359 7.312 -5.098 1 95.38 131 VAL B O 1
ATOM 3029 N N . ASN B 1 132 ? -10.961 7.836 -3.645 1 96.69 132 ASN B N 1
ATOM 3030 C CA . ASN B 1 132 ? -9.984 8.266 -2.646 1 96.69 132 ASN B CA 1
ATOM 3031 C C . ASN B 1 132 ? -9 7.152 -2.299 1 96.69 132 ASN B C 1
ATOM 3033 O O . ASN B 1 132 ? -7.797 7.383 -2.221 1 96.69 132 ASN B O 1
ATOM 3037 N N . ASN B 1 133 ? -9.531 5.996 -2.043 1 96.88 133 ASN B N 1
ATOM 3038 C CA . ASN B 1 133 ? -8.695 4.852 -1.696 1 96.88 133 ASN B CA 1
ATOM 3039 C C . ASN B 1 133 ? -7.77 4.465 -2.846 1 96.88 133 ASN B C 1
ATOM 3041 O O . ASN B 1 133 ? -6.637 4.043 -2.619 1 96.88 133 ASN B O 1
ATOM 3045 N N . GLN B 1 134 ? -8.297 4.539 -4.031 1 96.25 134 GLN B N 1
ATOM 3046 C CA . GLN B 1 134 ? -7.492 4.211 -5.203 1 96.25 134 GLN B CA 1
ATOM 3047 C C . GLN B 1 134 ? -6.336 5.191 -5.371 1 96.25 134 GLN B C 1
ATOM 3049 O O . GLN B 1 134 ? -5.23 4.801 -5.754 1 96.25 134 GLN B O 1
ATOM 3054 N N . VAL B 1 135 ? -6.523 6.488 -5.066 1 96.88 135 VAL B N 1
ATOM 3055 C CA . VAL B 1 135 ? -5.465 7.492 -5.109 1 96.88 135 VAL B CA 1
ATOM 3056 C C . VAL B 1 135 ? -4.434 7.203 -4.02 1 96.88 135 VAL B C 1
ATOM 3058 O O . VAL B 1 135 ? -3.229 7.293 -4.262 1 96.88 135 VAL B O 1
ATOM 3061 N N . ASP B 1 136 ? -4.902 6.848 -2.844 1 96.81 136 ASP B N 1
ATOM 3062 C CA . ASP B 1 136 ? -3.996 6.488 -1.759 1 96.81 136 ASP B CA 1
ATOM 3063 C C . ASP B 1 136 ? -3.113 5.305 -2.15 1 96.81 136 ASP B C 1
ATOM 3065 O O . ASP B 1 136 ? -1.918 5.289 -1.85 1 96.81 136 ASP B O 1
ATOM 3069 N N . ALA B 1 137 ? -3.691 4.355 -2.783 1 96.88 137 ALA B N 1
ATOM 3070 C CA . ALA B 1 137 ? -2.93 3.199 -3.248 1 96.88 137 ALA B CA 1
ATOM 3071 C C . ALA B 1 137 ? -1.9 3.605 -4.297 1 96.88 137 ALA B C 1
ATOM 3073 O O . ALA B 1 137 ? -0.794 3.062 -4.336 1 96.88 137 ALA B O 1
ATOM 3074 N N . SER B 1 138 ? -2.295 4.504 -5.188 1 97.56 138 SER B N 1
ATOM 3075 C CA . SER B 1 138 ? -1.368 5.035 -6.184 1 97.56 138 SER B CA 1
ATOM 3076 C C . SER B 1 138 ? -0.156 5.684 -5.52 1 97.56 138 SER B C 1
ATOM 3078 O O . SER B 1 138 ? 0.972 5.527 -5.992 1 97.56 138 SER B O 1
ATOM 3080 N N . ILE B 1 139 ? -0.398 6.406 -4.508 1 98.19 139 ILE B N 1
ATOM 3081 C CA . ILE B 1 139 ? 0.68 7.066 -3.781 1 98.19 139 ILE B CA 1
ATOM 3082 C C . ILE B 1 139 ? 1.622 6.023 -3.189 1 98.19 139 ILE B C 1
ATOM 3084 O O . ILE B 1 139 ? 2.844 6.16 -3.273 1 98.19 139 ILE B O 1
ATOM 3088 N N . THR B 1 140 ? 1.071 4.965 -2.623 1 98.25 140 THR B N 1
ATOM 3089 C CA . THR B 1 140 ? 1.892 3.91 -2.037 1 98.25 140 THR B CA 1
ATOM 3090 C C . THR B 1 140 ? 2.729 3.219 -3.109 1 98.25 140 THR B C 1
ATOM 3092 O O . THR B 1 140 ? 3.885 2.863 -2.867 1 98.25 140 THR B O 1
ATOM 3095 N N . ARG B 1 141 ? 2.152 2.99 -4.289 1 98.38 141 ARG B N 1
ATOM 3096 C CA . ARG B 1 141 ? 2.916 2.422 -5.395 1 98.38 141 ARG B CA 1
ATOM 3097 C C . ARG B 1 141 ? 4.105 3.307 -5.75 1 98.38 141 ARG B C 1
ATOM 3099 O O . ARG B 1 141 ? 5.191 2.807 -6.047 1 98.38 141 ARG B O 1
ATOM 3106 N N . GLU B 1 142 ? 3.877 4.582 -5.719 1 98.69 142 GLU B N 1
ATOM 3107 C CA . GLU B 1 142 ? 4.957 5.516 -6.031 1 98.69 142 GLU B CA 1
ATOM 3108 C C . GLU B 1 142 ? 6.035 5.492 -4.953 1 98.69 142 GLU B C 1
ATOM 3110 O O . GLU B 1 142 ? 7.223 5.641 -5.25 1 98.69 142 GLU B O 1
ATOM 3115 N N . TRP B 1 143 ? 5.613 5.367 -3.703 1 98.81 143 TRP B N 1
ATOM 3116 C CA . TRP B 1 143 ? 6.578 5.266 -2.615 1 98.81 143 TRP B CA 1
ATOM 3117 C C . TRP B 1 143 ? 7.465 4.039 -2.783 1 98.81 143 TRP B C 1
ATOM 3119 O O . TRP B 1 143 ? 8.656 4.078 -2.479 1 98.81 143 TRP B O 1
ATOM 3129 N N . LEU B 1 144 ? 6.863 2.969 -3.223 1 98.75 144 LEU B N 1
ATOM 3130 C CA . LEU B 1 144 ? 7.633 1.759 -3.486 1 98.75 144 LEU B CA 1
ATOM 3131 C C . LEU B 1 144 ? 8.664 1.998 -4.586 1 98.75 144 LEU B C 1
ATOM 3133 O O . LEU B 1 144 ? 9.82 1.578 -4.465 1 98.75 144 LEU B O 1
ATOM 3137 N N . LEU B 1 145 ? 8.289 2.664 -5.688 1 98.69 145 LEU B N 1
ATOM 3138 C CA . LEU B 1 145 ? 9.234 3.059 -6.727 1 98.69 145 LEU B CA 1
ATOM 3139 C C . LEU B 1 145 ? 10.344 3.922 -6.145 1 98.69 145 LEU B C 1
ATOM 3141 O O . LEU B 1 145 ? 11.516 3.736 -6.484 1 98.69 145 LEU B O 1
ATOM 3145 N N . ASN B 1 146 ? 9.977 4.883 -5.316 1 98.69 146 ASN B N 1
ATOM 3146 C CA . ASN B 1 146 ? 10.938 5.809 -4.723 1 98.69 146 ASN B CA 1
ATOM 3147 C C . ASN B 1 146 ? 12 5.074 -3.91 1 98.69 146 ASN B C 1
ATOM 3149 O O . ASN B 1 146 ? 13.195 5.18 -4.195 1 98.69 146 ASN B O 1
ATOM 3153 N N . VAL B 1 147 ? 11.578 4.211 -3.023 1 98.38 147 VAL B N 1
ATOM 3154 C CA . VAL B 1 147 ? 12.461 3.48 -2.123 1 98.38 147 VAL B CA 1
ATOM 3155 C C . VAL B 1 147 ? 13.234 2.422 -2.904 1 98.38 147 VAL B C 1
ATOM 3157 O O . VAL B 1 147 ? 14.398 2.152 -2.611 1 98.38 147 VAL B O 1
ATOM 3160 N N . GLY B 1 148 ? 12.633 1.928 -3.889 1 97.94 148 GLY B N 1
ATOM 3161 C CA . GLY B 1 148 ? 13.203 0.782 -4.582 1 97.94 148 GLY B CA 1
ATOM 3162 C C . GLY B 1 148 ? 14.211 1.168 -5.645 1 97.94 148 GLY B C 1
ATOM 3163 O O . GLY B 1 148 ? 15.094 0.376 -5.988 1 97.94 148 GLY B O 1
ATOM 3164 N N . ARG B 1 149 ? 14.125 2.459 -6.195 1 97.62 149 ARG B N 1
ATOM 3165 C CA . ARG B 1 149 ? 14.922 2.658 -7.398 1 97.62 149 ARG B CA 1
ATOM 3166 C C . ARG B 1 149 ? 15.656 3.994 -7.355 1 97.62 149 ARG B C 1
ATOM 3168 O O . ARG B 1 149 ? 16.703 4.156 -7.988 1 97.62 149 ARG B O 1
ATOM 3175 N N . ARG B 1 150 ? 15.141 4.941 -6.738 1 98.06 150 ARG B N 1
ATOM 3176 C CA . ARG B 1 150 ? 15.734 6.273 -6.801 1 98.06 150 ARG B CA 1
ATOM 3177 C C . ARG B 1 150 ? 16.922 6.391 -5.855 1 98.06 150 ARG B C 1
ATOM 3179 O O . ARG B 1 150 ? 17.031 5.641 -4.883 1 98.06 150 ARG B O 1
ATOM 3186 N N . ASP B 1 151 ? 17.781 7.328 -6.191 1 97.62 151 ASP B N 1
ATOM 3187 C CA . ASP B 1 151 ? 18.906 7.57 -5.293 1 97.62 151 ASP B CA 1
ATOM 3188 C C . ASP B 1 151 ? 18.484 8.391 -4.082 1 97.62 151 ASP B C 1
ATOM 3190 O O . ASP B 1 151 ? 17.375 8.938 -4.055 1 97.62 151 ASP B O 1
ATOM 3194 N N . ALA B 1 152 ? 19.359 8.508 -3.133 1 98.25 152 ALA B N 1
ATOM 3195 C CA . ALA B 1 152 ? 19.047 9.07 -1.82 1 98.25 152 ALA B CA 1
ATOM 3196 C C . ALA B 1 152 ? 18.531 10.5 -1.945 1 98.25 152 ALA B C 1
ATOM 3198 O O . ALA B 1 152 ? 17.516 10.852 -1.333 1 98.25 152 ALA B O 1
ATOM 3199 N N . ARG B 1 153 ? 19.234 11.328 -2.697 1 98.31 153 ARG B N 1
ATOM 3200 C CA . ARG B 1 153 ? 18.859 12.727 -2.869 1 98.31 153 ARG B CA 1
ATOM 3201 C C . ARG B 1 153 ? 17.484 12.836 -3.514 1 98.31 153 ARG B C 1
ATOM 3203 O O . ARG B 1 153 ? 16.641 13.633 -3.074 1 98.31 153 ARG B O 1
ATOM 3210 N N . THR B 1 154 ? 17.25 12.023 -4.527 1 98.62 154 THR B N 1
ATOM 3211 C CA . THR B 1 154 ? 15.992 12.031 -5.262 1 98.62 154 THR B CA 1
ATOM 3212 C C . THR B 1 154 ? 14.852 11.539 -4.379 1 98.62 154 THR B C 1
ATOM 3214 O O . THR B 1 154 ? 13.742 12.07 -4.43 1 98.62 154 THR B O 1
ATOM 3217 N N . ARG B 1 155 ? 15.07 10.516 -3.537 1 98.69 155 ARG B N 1
ATOM 3218 C CA . ARG B 1 155 ? 14.055 9.992 -2.627 1 98.69 155 ARG B CA 1
ATOM 3219 C C . ARG B 1 155 ? 13.523 11.086 -1.712 1 98.69 155 ARG B C 1
ATOM 3221 O O . ARG B 1 155 ? 12.305 11.234 -1.553 1 98.69 155 ARG B O 1
ATOM 3228 N N . ILE B 1 156 ? 14.438 11.805 -1.147 1 98.69 156 ILE B N 1
ATOM 3229 C CA . ILE B 1 156 ? 14.078 12.844 -0.181 1 98.69 156 ILE B CA 1
ATOM 3230 C C . ILE B 1 156 ? 13.352 13.984 -0.89 1 98.69 156 ILE B C 1
ATOM 3232 O O . ILE B 1 156 ? 12.297 14.438 -0.438 1 98.69 156 ILE B O 1
ATOM 3236 N N . ALA B 1 157 ? 13.898 14.43 -2.021 1 98.75 157 ALA B N 1
ATOM 3237 C CA . ALA B 1 157 ? 13.273 15.508 -2.787 1 98.75 157 ALA B CA 1
ATOM 3238 C C . ALA B 1 157 ? 11.859 15.125 -3.217 1 98.75 157 ALA B C 1
ATOM 3240 O O . ALA B 1 157 ? 10.953 15.961 -3.174 1 98.75 157 ALA B O 1
ATOM 3241 N N . HIS B 1 158 ? 11.719 13.891 -3.633 1 98.69 158 HIS B N 1
ATOM 3242 C CA . HIS B 1 158 ? 10.414 13.422 -4.082 1 98.69 158 HIS B CA 1
ATOM 3243 C C . HIS B 1 158 ? 9.391 13.477 -2.949 1 98.69 158 HIS B C 1
ATOM 3245 O O . HIS B 1 158 ? 8.258 13.93 -3.148 1 98.69 158 HIS B O 1
ATOM 3251 N N . LEU B 1 159 ? 9.758 12.977 -1.802 1 98.5 159 LEU B N 1
ATOM 3252 C CA . LEU B 1 159 ? 8.891 13 -0.632 1 98.5 159 LEU B CA 1
ATOM 3253 C C . LEU B 1 159 ? 8.445 14.422 -0.313 1 98.5 159 LEU B C 1
ATOM 3255 O O . LEU B 1 159 ? 7.262 14.672 -0.08 1 98.5 159 LEU B O 1
ATOM 3259 N N . LEU B 1 160 ? 9.391 15.336 -0.281 1 97.38 160 LEU B N 1
ATOM 3260 C CA . LEU B 1 160 ? 9.102 16.734 0.036 1 97.38 160 LEU B CA 1
ATOM 3261 C C . LEU B 1 160 ? 8.133 17.328 -0.979 1 97.38 160 LEU B C 1
ATOM 3263 O O . LEU B 1 160 ? 7.188 18.031 -0.604 1 97.38 160 LEU B O 1
ATOM 3267 N N . CYS B 1 161 ? 8.336 17.016 -2.273 1 97.19 161 CYS B N 1
ATOM 3268 C CA . CYS B 1 161 ? 7.469 17.516 -3.332 1 97.19 161 CYS B CA 1
ATOM 3269 C C . CYS B 1 161 ? 6.051 16.984 -3.184 1 97.19 161 CYS B C 1
ATOM 3271 O O . CYS B 1 161 ? 5.078 17.719 -3.332 1 97.19 161 CYS B O 1
ATOM 3273 N N . GLU B 1 162 ? 5.941 15.727 -2.889 1 97.69 162 GLU B N 1
ATOM 3274 C CA . GLU B 1 162 ? 4.625 15.109 -2.771 1 97.69 162 GLU B CA 1
ATOM 3275 C C . GLU B 1 162 ? 3.809 15.742 -1.65 1 97.69 162 GLU B C 1
ATOM 3277 O O . GLU B 1 162 ? 2.637 16.078 -1.84 1 97.69 162 GLU B O 1
ATOM 3282 N N . VAL B 1 163 ? 4.41 15.898 -0.489 1 96.94 163 VAL B N 1
ATOM 3283 C CA . VAL B 1 163 ? 3.713 16.469 0.655 1 96.94 163 VAL B CA 1
ATOM 3284 C C . VAL B 1 163 ? 3.266 17.891 0.326 1 96.94 163 VAL B C 1
ATOM 3286 O O . VAL B 1 163 ? 2.145 18.297 0.652 1 96.94 163 VAL B O 1
ATOM 3289 N N . ALA B 1 164 ? 4.141 18.641 -0.325 1 95.69 164 ALA B N 1
ATOM 3290 C CA . ALA B 1 164 ? 3.822 20 -0.714 1 95.69 164 ALA B CA 1
ATOM 3291 C C . ALA B 1 164 ? 2.584 20.047 -1.605 1 95.69 164 ALA B C 1
ATOM 3293 O O . ALA B 1 164 ? 1.669 20.844 -1.37 1 95.69 164 ALA B O 1
ATOM 3294 N N . VAL B 1 165 ? 2.566 19.188 -2.621 1 95.62 165 VAL B N 1
ATOM 3295 C CA . VAL B 1 165 ? 1.478 19.188 -3.592 1 95.62 165 VAL B CA 1
ATOM 3296 C C . VAL B 1 165 ? 0.178 18.766 -2.91 1 95.62 165 VAL B C 1
ATOM 3298 O O . VAL B 1 165 ? -0.882 19.344 -3.17 1 95.62 165 VAL B O 1
ATOM 3301 N N . ARG B 1 166 ? 0.243 17.797 -2.057 1 96.69 166 ARG B N 1
ATOM 3302 C CA . ARG B 1 166 ? -0.951 17.328 -1.362 1 96.69 166 ARG B CA 1
ATOM 3303 C C . ARG B 1 166 ? -1.509 18.406 -0.438 1 96.69 166 ARG B C 1
ATOM 3305 O O . ARG B 1 166 ? -2.723 18.609 -0.371 1 96.69 166 ARG B O 1
ATOM 3312 N N . LEU B 1 167 ? -0.654 19.062 0.291 1 96.38 167 LEU B N 1
ATOM 3313 C CA . LEU B 1 167 ? -1.09 20.156 1.167 1 96.38 167 LEU B CA 1
ATOM 3314 C C . LEU B 1 167 ? -1.696 21.297 0.361 1 96.38 167 LEU B C 1
ATOM 3316 O O . LEU B 1 167 ? -2.703 21.875 0.766 1 96.38 167 LEU B O 1
ATOM 3320 N N . GLU B 1 168 ? -1.045 21.625 -0.719 1 94.25 168 GLU B N 1
ATOM 3321 C CA . GLU B 1 168 ? -1.552 22.688 -1.585 1 94.25 168 GLU B CA 1
ATOM 3322 C C . GLU B 1 168 ? -2.951 22.359 -2.098 1 94.25 168 GLU B C 1
ATOM 3324 O O . GLU B 1 168 ? -3.826 23.219 -2.127 1 94.25 168 GLU B O 1
ATOM 3329 N N . ARG B 1 169 ? -3.156 21.125 -2.488 1 93.25 169 ARG B N 1
ATOM 3330 C CA . ARG B 1 169 ? -4.441 20.703 -3.025 1 93.25 169 ARG B CA 1
ATOM 3331 C C . ARG B 1 169 ? -5.543 20.812 -1.976 1 93.25 169 ARG B C 1
ATOM 3333 O O . ARG B 1 169 ? -6.703 21.062 -2.309 1 93.25 169 ARG B O 1
ATOM 3340 N N . GLN B 1 170 ? -5.156 20.688 -0.746 1 94.81 170 GLN B N 1
ATOM 3341 C CA . GLN B 1 170 ? -6.109 20.812 0.353 1 94.81 170 GLN B CA 1
ATOM 3342 C C . GLN B 1 170 ? -6.184 22.25 0.847 1 94.81 170 GLN B C 1
ATOM 3344 O O . GLN B 1 170 ? -6.859 22.547 1.836 1 94.81 170 GLN B O 1
ATOM 3349 N N . GLU B 1 171 ? -5.402 23.109 0.197 1 93.31 171 GLU B N 1
ATOM 3350 C CA . GLU B 1 171 ? -5.391 24.531 0.528 1 93.31 171 GLU B CA 1
ATOM 3351 C C . GLU B 1 171 ? -4.922 24.75 1.963 1 93.31 171 GLU B C 1
ATOM 3353 O O . GLU B 1 171 ? -5.484 25.578 2.68 1 93.31 171 GLU B O 1
ATOM 3358 N N . LEU B 1 172 ? -3.996 24 2.34 1 92.62 172 LEU B N 1
ATOM 3359 C CA . LEU B 1 172 ? -3.486 24.078 3.705 1 92.62 172 LEU B CA 1
ATOM 3360 C C . LEU B 1 172 ? -2.143 24.797 3.738 1 92.62 172 LEU B C 1
ATOM 3362 O O . LEU B 1 172 ? -1.516 24.906 4.797 1 92.62 172 LEU B O 1
ATOM 3366 N N . VAL B 1 173 ? -1.721 25.172 2.598 1 82.88 173 VAL B N 1
ATOM 3367 C CA . VAL B 1 173 ? -0.437 25.859 2.547 1 82.88 173 VAL B CA 1
ATOM 3368 C C . VAL B 1 173 ? -0.602 27.203 1.846 1 82.88 173 VAL B C 1
ATOM 3370 O O . VAL B 1 173 ? -1.489 27.375 1.006 1 82.88 173 VAL B O 1
ATOM 3373 N N . GLY B 1 174 ? 0.032 28.203 2.486 1 69 174 GLY B N 1
ATOM 3374 C CA . GLY B 1 174 ? 0.079 29.516 1.854 1 69 174 GLY B CA 1
ATOM 3375 C C . GLY B 1 174 ? 1.222 29.656 0.868 1 69 174 GLY B C 1
ATOM 3376 O O . GLY B 1 174 ? 1.428 28.797 0.015 1 69 174 GLY B O 1
ATOM 3377 N N . ASP B 1 175 ? 2.111 30.531 1.19 1 67.75 175 ASP B N 1
ATOM 3378 C CA . ASP B 1 175 ? 3.277 30.766 0.345 1 67.75 175 ASP B CA 1
ATOM 3379 C C . ASP B 1 175 ? 4.09 29.484 0.16 1 67.75 175 ASP B C 1
ATOM 3381 O O . ASP B 1 175 ? 4.008 28.578 0.981 1 67.75 175 ASP B O 1
ATOM 3385 N N . TYR B 1 176 ? 4.809 29.219 -0.94 1 65.56 176 TYR B N 1
ATOM 3386 C CA . TYR B 1 176 ? 5.406 27.984 -1.468 1 65.56 176 TYR B CA 1
ATOM 3387 C C . TYR B 1 176 ? 6.207 27.266 -0.393 1 65.56 176 TYR B C 1
ATOM 3389 O O . TYR B 1 176 ? 7.426 27.422 -0.309 1 65.56 176 TYR B O 1
ATOM 3397 N N . GLY B 1 177 ? 5.59 26.844 0.852 1 86.06 177 GLY B N 1
ATOM 3398 C CA . GLY B 1 177 ? 6.211 26.062 1.913 1 86.06 177 GLY B CA 1
ATOM 3399 C C . GLY B 1 177 ? 5.203 25.438 2.859 1 86.06 177 GLY B C 1
ATOM 3400 O O . GLY B 1 177 ? 3.994 25.578 2.668 1 86.06 177 GLY B O 1
ATOM 3401 N N . TYR B 1 178 ? 5.719 24.516 3.631 1 92.81 178 TYR B N 1
ATOM 3402 C CA . TYR B 1 178 ? 4.867 23.906 4.641 1 92.81 178 TYR B CA 1
ATOM 3403 C C . TYR B 1 178 ? 5.684 23.484 5.855 1 92.81 178 TYR B C 1
ATOM 3405 O O . TYR B 1 178 ? 6.918 23.547 5.836 1 92.81 178 TYR B O 1
ATOM 3413 N N . GLU B 1 179 ? 4.988 23.312 6.934 1 91.81 179 GLU B N 1
ATOM 3414 C CA . GLU B 1 179 ? 5.633 22.75 8.117 1 91.81 179 GLU B CA 1
ATOM 3415 C C . GLU B 1 179 ? 6 21.297 7.91 1 91.81 179 GLU B C 1
ATOM 3417 O O . GLU B 1 179 ? 5.137 20.469 7.609 1 91.81 179 GLU B O 1
ATOM 3422 N N . LEU B 1 180 ? 7.277 21.031 7.945 1 91.56 180 LEU B N 1
ATOM 3423 C CA . LEU B 1 180 ? 7.742 19.656 7.871 1 91.56 180 LEU B CA 1
ATOM 3424 C C . LEU B 1 180 ? 7.848 19.047 9.266 1 91.56 180 LEU B C 1
ATOM 3426 O O . LEU B 1 180 ? 8.852 19.234 9.961 1 91.56 180 LEU B O 1
ATOM 3430 N N . PRO B 1 181 ? 6.926 18.281 9.617 1 93.06 181 PRO B N 1
ATOM 3431 C CA . PRO B 1 181 ? 6.863 17.812 11.008 1 93.06 181 PRO B CA 1
ATOM 3432 C C . PRO B 1 181 ? 7.684 16.531 11.242 1 93.06 181 PRO B C 1
ATOM 3434 O O . PRO B 1 181 ? 7.547 15.898 12.281 1 93.06 181 PRO B O 1
ATOM 3437 N N . MET B 1 182 ? 8.602 16.203 10.383 1 95.69 182 MET B N 1
ATOM 3438 C CA . MET B 1 182 ? 9.328 14.945 10.484 1 95.69 182 MET B CA 1
ATOM 3439 C C . MET B 1 182 ? 10.766 15.18 10.93 1 95.69 182 MET B C 1
ATOM 3441 O O . MET B 1 182 ? 11.422 16.109 10.461 1 95.69 182 MET B O 1
ATOM 3445 N N . SER B 1 183 ? 11.203 14.344 11.828 1 95.25 183 SER B N 1
ATOM 3446 C CA . SER B 1 183 ? 12.625 14.289 12.156 1 95.25 183 SER B CA 1
ATOM 3447 C C . SER B 1 183 ? 13.422 13.633 11.031 1 95.25 183 SER B C 1
ATOM 3449 O O . SER B 1 183 ? 12.844 13.055 10.109 1 95.25 183 SER B O 1
ATOM 3451 N N . GLN B 1 184 ? 14.742 13.797 11.164 1 95.44 184 GLN B N 1
ATOM 3452 C CA . GLN B 1 184 ? 15.609 13.125 10.203 1 95.44 184 GLN B CA 1
ATOM 3453 C C . GLN B 1 184 ? 15.422 11.609 10.25 1 95.44 184 GLN B C 1
ATOM 3455 O O . GLN B 1 184 ? 15.492 10.938 9.219 1 95.44 184 GLN B O 1
ATOM 3460 N N . GLU B 1 185 ? 15.211 11.094 11.43 1 97.44 185 GLU B N 1
ATOM 3461 C CA . GLU B 1 185 ? 14.961 9.664 11.586 1 97.44 185 GLU B CA 1
ATOM 3462 C C . GLU B 1 185 ? 13.68 9.25 10.883 1 97.44 185 GLU B C 1
ATOM 3464 O O . GLU B 1 185 ? 13.648 8.219 10.195 1 97.44 185 GLU B O 1
ATOM 3469 N N . GLN B 1 186 ? 12.688 9.992 11.008 1 97.81 186 GLN B N 1
ATOM 3470 C CA . GLN B 1 186 ? 11.391 9.688 10.391 1 97.81 186 GLN B CA 1
ATOM 3471 C C . GLN B 1 186 ? 11.461 9.82 8.875 1 97.81 186 GLN B C 1
ATOM 3473 O O . GLN B 1 186 ? 10.844 9.031 8.148 1 97.81 186 GLN B O 1
ATOM 3478 N N . ILE B 1 187 ? 12.172 10.875 8.375 1 98.38 187 ILE B N 1
ATOM 3479 C CA . ILE B 1 187 ? 12.398 10.969 6.934 1 98.38 187 ILE B CA 1
ATOM 3480 C C . ILE B 1 187 ? 13.148 9.734 6.445 1 98.38 187 ILE B C 1
ATOM 3482 O O . ILE B 1 187 ? 12.844 9.188 5.383 1 98.38 187 ILE B O 1
ATOM 3486 N N . GLY B 1 188 ? 14.156 9.281 7.246 1 98.69 188 GLY B N 1
ATOM 3487 C CA . GLY B 1 188 ? 14.867 8.047 6.934 1 98.69 188 GLY B CA 1
ATOM 3488 C C . GLY B 1 188 ? 13.969 6.832 6.906 1 98.69 188 GLY B C 1
ATOM 3489 O O . GLY B 1 188 ? 14.055 6.012 5.988 1 98.69 188 GLY B O 1
ATOM 3490 N N . ASP B 1 189 ? 13.039 6.758 7.898 1 98.56 189 ASP B N 1
ATOM 3491 C CA . ASP B 1 189 ? 12.086 5.656 7.969 1 98.56 189 ASP B CA 1
ATOM 3492 C C . ASP B 1 189 ? 11.156 5.656 6.754 1 98.56 189 ASP B C 1
ATOM 3494 O O . ASP B 1 189 ? 10.695 4.602 6.316 1 98.56 189 ASP B O 1
ATOM 3498 N N . ALA B 1 190 ? 10.898 6.793 6.199 1 98.75 190 ALA B N 1
ATOM 3499 C CA . ALA B 1 190 ? 9.992 6.918 5.059 1 98.75 190 ALA B CA 1
ATOM 3500 C C . ALA B 1 190 ? 10.719 6.605 3.752 1 98.75 190 ALA B C 1
ATOM 3502 O O . ALA B 1 190 ? 10.102 6.156 2.783 1 98.75 190 ALA B O 1
ATOM 3503 N N . THR B 1 191 ? 12.062 6.816 3.738 1 98.62 191 THR B N 1
ATOM 3504 C CA . THR B 1 191 ? 12.773 6.773 2.467 1 98.62 191 THR B CA 1
ATOM 3505 C C . THR B 1 191 ? 13.773 5.621 2.449 1 98.62 191 THR B C 1
ATOM 3507 O O . THR B 1 191 ? 14.5 5.441 1.47 1 98.62 191 THR B O 1
ATOM 3510 N N . GLY B 1 192 ? 13.773 4.824 3.494 1 97.25 192 GLY B N 1
ATOM 3511 C CA . GLY B 1 192 ? 14.695 3.701 3.57 1 97.25 192 GLY B CA 1
ATOM 3512 C C . GLY B 1 192 ? 16.141 4.125 3.678 1 97.25 192 GLY B C 1
ATOM 3513 O O . GLY B 1 192 ? 17.031 3.51 3.068 1 97.25 192 GLY B O 1
ATOM 3514 N N . LEU B 1 193 ? 16.406 5.234 4.352 1 97.94 193 LEU B N 1
ATOM 3515 C CA . LEU B 1 193 ? 17.75 5.781 4.5 1 97.94 193 LEU B CA 1
ATOM 3516 C C . LEU B 1 193 ? 18.125 5.918 5.973 1 97.94 193 LEU B C 1
ATOM 3518 O O . LEU B 1 193 ? 17.25 5.855 6.844 1 97.94 193 LEU B O 1
ATOM 3522 N N . THR B 1 194 ? 19.406 6.016 6.207 1 97.44 194 THR B N 1
ATOM 3523 C CA . THR B 1 194 ? 19.859 6.348 7.555 1 97.44 194 THR B CA 1
ATOM 3524 C C . THR B 1 194 ? 19.719 7.844 7.82 1 97.44 194 THR B C 1
ATOM 3526 O O . THR B 1 194 ? 19.656 8.641 6.887 1 97.44 194 THR B O 1
ATOM 3529 N N . SER B 1 195 ? 19.672 8.156 9.148 1 97.81 195 SER B N 1
ATOM 3530 C CA . SER B 1 195 ? 19.578 9.562 9.523 1 97.81 195 SER B CA 1
ATOM 3531 C C . SER B 1 195 ? 20.781 10.352 9.008 1 97.81 195 SER B C 1
ATOM 3533 O O . SER B 1 195 ? 20.641 11.516 8.625 1 97.81 195 SER B O 1
ATOM 3535 N N . VAL B 1 196 ? 21.875 9.734 8.961 1 97.94 196 VAL B N 1
ATOM 3536 C CA . VAL B 1 196 ? 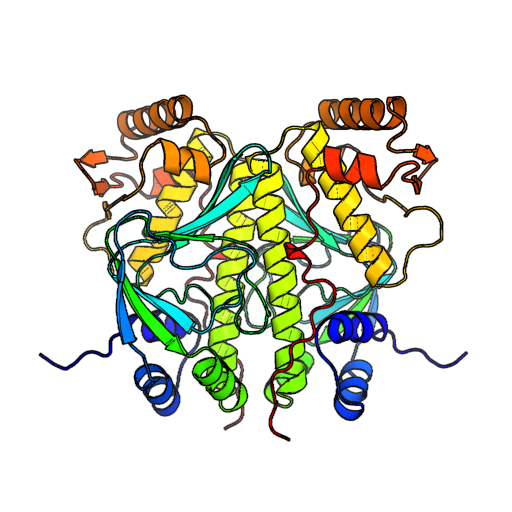23.094 10.375 8.484 1 97.94 196 VAL B CA 1
ATOM 3537 C C . VAL B 1 196 ? 22.969 10.719 7.008 1 97.94 196 VAL B C 1
ATOM 3539 O O . VAL B 1 196 ? 23.312 11.828 6.586 1 97.94 196 VAL B O 1
ATOM 3542 N N . HIS B 1 197 ? 22.5 9.781 6.219 1 98.25 197 HIS B N 1
ATOM 3543 C CA . HIS B 1 197 ? 22.297 10 4.789 1 98.25 197 HIS B CA 1
ATOM 3544 C C . HIS B 1 197 ? 21.234 11.07 4.539 1 98.25 197 HIS B C 1
ATOM 3546 O O . HIS B 1 197 ? 21.391 11.898 3.641 1 98.25 197 HIS B O 1
ATOM 3552 N N . VAL B 1 198 ? 20.188 11.062 5.316 1 98.44 198 VAL B N 1
ATOM 3553 C CA . VAL B 1 198 ? 19.125 12.055 5.195 1 98.44 198 VAL B CA 1
ATOM 3554 C C . VAL B 1 198 ? 19.703 13.453 5.441 1 98.44 198 VAL B C 1
ATOM 3556 O O . VAL B 1 198 ? 19.453 14.375 4.664 1 98.44 198 VAL B O 1
ATOM 3559 N N . ASN B 1 199 ? 20.391 13.578 6.5 1 97.81 199 ASN B N 1
ATOM 3560 C CA . ASN B 1 199 ? 20.984 14.859 6.852 1 97.81 199 ASN B CA 1
ATOM 3561 C C . ASN B 1 199 ? 21.891 15.383 5.738 1 97.81 199 ASN B C 1
ATOM 3563 O O . ASN B 1 199 ? 21.844 16.562 5.387 1 97.81 199 ASN B O 1
ATOM 3567 N N . ARG B 1 200 ? 22.688 14.492 5.184 1 98.38 200 ARG B N 1
ATOM 3568 C CA . ARG B 1 200 ? 23.594 14.867 4.102 1 98.38 200 ARG B CA 1
ATOM 3569 C C . ARG B 1 200 ? 22.812 15.328 2.871 1 98.38 200 ARG B C 1
ATOM 3571 O O . ARG B 1 200 ? 23.172 16.328 2.246 1 98.38 200 ARG B O 1
ATOM 3578 N N . MET B 1 201 ? 21.828 14.586 2.508 1 98.5 201 MET B N 1
ATOM 3579 C CA . MET B 1 201 ? 21.047 14.922 1.321 1 98.5 201 MET B CA 1
ATOM 3580 C C . MET B 1 201 ? 20.297 16.234 1.521 1 98.5 201 MET B C 1
ATOM 3582 O O . MET B 1 201 ? 20.188 17.031 0.594 1 98.5 201 MET B O 1
ATOM 3586 N N . LEU B 1 202 ? 19.734 16.484 2.711 1 97.44 202 LEU B N 1
ATOM 3587 C CA . LEU B 1 202 ? 19.031 17.734 3 1 97.44 202 LEU B CA 1
ATOM 3588 C C . LEU B 1 202 ? 19.984 18.906 2.906 1 97.44 202 LEU B C 1
ATOM 3590 O O . LEU B 1 202 ? 19.625 19.969 2.379 1 97.44 202 LEU B O 1
ATOM 3594 N N . ARG B 1 203 ? 21.141 18.766 3.371 1 97.75 203 ARG B N 1
ATOM 3595 C CA . ARG B 1 203 ? 22.156 19.812 3.283 1 97.75 203 ARG B CA 1
ATOM 3596 C C . ARG B 1 203 ? 22.516 20.094 1.832 1 97.75 203 ARG B C 1
ATOM 3598 O O . ARG B 1 203 ? 22.688 21.266 1.446 1 97.75 203 ARG B O 1
ATOM 3605 N N . GLU B 1 204 ? 22.703 19.031 1.116 1 98.31 204 GLU B N 1
ATOM 3606 C CA . GLU B 1 204 ? 23.031 19.203 -0.296 1 98.31 204 GLU B CA 1
ATOM 3607 C C . GLU B 1 204 ? 21.938 19.953 -1.032 1 98.31 204 GLU B C 1
ATOM 3609 O O . GLU B 1 204 ? 22.219 20.844 -1.841 1 98.31 204 GLU B O 1
ATOM 3614 N N . LEU B 1 205 ? 20.703 19.594 -0.755 1 98.38 205 LEU B N 1
ATOM 3615 C CA . LEU B 1 205 ? 19.562 20.281 -1.378 1 98.38 205 LEU B CA 1
ATOM 3616 C C . LEU B 1 205 ? 19.531 21.75 -0.973 1 98.38 205 LEU B C 1
ATOM 3618 O O . LEU B 1 205 ? 19.203 22.609 -1.788 1 98.38 205 LEU B O 1
ATOM 3622 N N . GLU B 1 206 ? 19.812 22 0.225 1 97.38 206 GLU B N 1
ATOM 3623 C CA . GLU B 1 206 ? 19.844 23.375 0.736 1 97.38 206 GLU B CA 1
ATOM 3624 C C . GLU B 1 206 ? 20.984 24.172 0.11 1 97.38 206 GLU B C 1
ATOM 3626 O O . GLU B 1 206 ? 20.781 25.328 -0.302 1 97.38 206 GLU B O 1
ATOM 3631 N N . ASN B 1 207 ? 22.156 23.562 0.046 1 98 207 ASN B N 1
ATOM 3632 C CA . ASN B 1 207 ? 23.312 24.219 -0.549 1 98 207 ASN B CA 1
ATOM 3633 C C . ASN B 1 207 ? 23.078 24.547 -2.021 1 98 207 ASN B C 1
ATOM 3635 O O . ASN B 1 207 ? 23.594 25.547 -2.525 1 98 207 ASN B O 1
ATOM 3639 N N . ASP B 1 208 ? 22.328 23.703 -2.664 1 98.06 208 ASP B N 1
ATOM 3640 C CA . ASP B 1 208 ? 22.031 23.906 -4.078 1 98.06 208 ASP B CA 1
ATOM 3641 C C . ASP B 1 208 ? 20.906 24.922 -4.266 1 98.06 208 ASP B C 1
ATOM 3643 O O . ASP B 1 208 ? 20.5 25.203 -5.395 1 98.06 208 ASP B O 1
ATOM 3647 N N . GLY B 1 209 ? 20.375 25.422 -3.186 1 97.5 209 GLY B N 1
ATOM 3648 C CA . GLY B 1 209 ? 19.328 26.422 -3.238 1 97.5 209 GLY B CA 1
ATOM 3649 C C . GLY B 1 209 ? 17.969 25.844 -3.607 1 97.5 209 GLY B C 1
ATOM 3650 O O . GLY B 1 209 ? 17.094 26.578 -4.102 1 97.5 209 GLY B O 1
ATOM 3651 N N . LEU B 1 210 ? 17.797 24.562 -3.391 1 97.69 210 LEU B N 1
ATOM 3652 C CA . LEU B 1 210 ? 16.547 23.906 -3.816 1 97.69 210 LEU B CA 1
ATOM 3653 C C . LEU B 1 210 ? 15.547 23.859 -2.676 1 97.69 210 LEU B C 1
ATOM 3655 O O . LEU B 1 210 ? 14.336 23.766 -2.91 1 97.69 210 LEU B O 1
ATOM 3659 N N . ILE B 1 211 ? 16.062 23.891 -1.438 1 97.38 211 ILE B N 1
ATOM 3660 C CA . ILE B 1 211 ? 15.195 24 -0.272 1 97.38 211 ILE B CA 1
ATOM 3661 C C . ILE B 1 211 ? 15.789 25 0.716 1 97.38 211 ILE B C 1
ATOM 3663 O O . ILE B 1 211 ? 16.984 25.297 0.67 1 97.38 211 ILE B O 1
ATOM 3667 N N . THR B 1 212 ? 14.961 25.578 1.528 1 95.75 212 THR B N 1
ATOM 3668 C CA . THR B 1 212 ? 15.352 26.344 2.713 1 95.75 212 THR B CA 1
ATOM 3669 C C . THR B 1 212 ? 14.609 25.828 3.947 1 95.75 212 THR B C 1
ATOM 3671 O O . THR B 1 212 ? 13.422 25.516 3.875 1 95.75 212 THR B O 1
ATOM 3674 N N . ARG B 1 213 ? 15.344 25.656 4.953 1 91.81 213 ARG B N 1
ATOM 3675 C CA . ARG B 1 213 ? 14.75 25.172 6.199 1 91.81 213 ARG B CA 1
ATOM 3676 C C . ARG B 1 213 ? 14.93 26.203 7.316 1 91.81 213 ARG B C 1
ATOM 3678 O O . ARG B 1 213 ? 16.016 26.75 7.5 1 91.81 213 ARG B O 1
ATOM 3685 N N . ASN B 1 214 ? 13.859 26.609 7.852 1 85.44 214 ASN B N 1
ATOM 3686 C CA . ASN B 1 214 ? 13.828 27.453 9.039 1 85.44 214 ASN B CA 1
ATOM 3687 C C . ASN B 1 214 ? 12.961 26.859 10.133 1 85.44 214 ASN B C 1
ATOM 3689 O O . ASN B 1 214 ? 11.734 26.844 10.023 1 85.44 214 ASN B O 1
ATOM 3693 N N . SER B 1 215 ? 13.531 26.5 11.195 1 82.25 215 SER B N 1
ATOM 3694 C CA . SER B 1 215 ? 12.805 25.828 12.273 1 82.25 215 SER B CA 1
ATOM 3695 C C . SER B 1 215 ? 11.984 24.656 11.75 1 82.25 215 SER B C 1
ATOM 3697 O O . SER B 1 215 ? 12.539 23.688 11.219 1 82.25 215 SER B O 1
ATOM 3699 N N . ARG B 1 216 ? 10.688 24.781 11.703 1 80.69 216 ARG B N 1
ATOM 3700 C CA . ARG B 1 216 ? 9.836 23.656 11.328 1 80.69 216 ARG B CA 1
ATOM 3701 C C . ARG B 1 216 ? 9.242 23.859 9.938 1 80.69 216 ARG B C 1
ATOM 3703 O O . ARG B 1 216 ? 8.414 23.062 9.492 1 80.69 216 ARG B O 1
ATOM 3710 N N . THR B 1 217 ? 9.805 24.812 9.266 1 90.94 217 THR B N 1
ATOM 3711 C CA . THR B 1 217 ? 9.227 25.109 7.957 1 90.94 217 THR B CA 1
ATOM 3712 C C . THR B 1 217 ? 10.227 24.797 6.844 1 90.94 217 THR B C 1
ATOM 3714 O O . THR B 1 217 ? 11.43 25.047 7 1 90.94 217 THR B O 1
ATOM 3717 N N . ILE B 1 218 ? 9.727 24.281 5.766 1 95 218 ILE B N 1
ATOM 3718 C CA . ILE B 1 218 ? 10.531 24.031 4.57 1 95 218 ILE B CA 1
ATOM 3719 C C . ILE B 1 218 ? 9.945 24.812 3.389 1 95 218 ILE B C 1
ATOM 3721 O O . ILE B 1 218 ? 8.727 24.922 3.252 1 95 218 ILE B O 1
ATOM 3725 N N . ARG B 1 219 ? 10.805 25.438 2.584 1 95.5 219 ARG B N 1
ATOM 3726 C CA . ARG B 1 219 ? 10.422 26.203 1.4 1 95.5 219 ARG B CA 1
ATOM 3727 C C . ARG B 1 219 ? 11.18 25.719 0.167 1 95.5 219 ARG B C 1
ATOM 3729 O O . ARG B 1 219 ? 12.203 25.031 0.286 1 95.5 219 ARG B O 1
ATOM 3736 N N . PHE B 1 220 ? 10.648 26.109 -0.957 1 95.88 220 PHE B N 1
ATOM 3737 C CA . PHE B 1 220 ? 11.203 25.656 -2.225 1 95.88 220 PHE B CA 1
ATOM 3738 C C . PHE B 1 220 ? 11.477 26.828 -3.154 1 95.88 220 PHE B C 1
ATOM 3740 O O . PHE B 1 220 ? 10.664 27.141 -4.023 1 95.88 220 PHE B O 1
ATOM 3747 N N . PRO B 1 221 ? 12.641 27.453 -3.088 1 95.25 221 PRO B N 1
ATOM 3748 C CA . PRO B 1 221 ? 12.977 28.656 -3.863 1 95.25 221 PRO B CA 1
ATOM 3749 C C . PRO B 1 221 ? 12.938 28.406 -5.371 1 95.25 221 PRO B C 1
ATOM 3751 O O . PRO B 1 221 ? 12.734 29.344 -6.148 1 95.25 221 PRO B O 1
ATOM 3754 N N . ASN B 1 222 ? 13.195 27.219 -5.797 1 95.44 222 ASN B N 1
ATOM 3755 C CA . ASN B 1 222 ? 13.203 26.859 -7.215 1 95.44 222 ASN B CA 1
ATOM 3756 C C . ASN B 1 222 ? 12.453 25.562 -7.473 1 95.44 222 ASN B C 1
ATOM 3758 O O . ASN B 1 222 ? 13.062 24.531 -7.738 1 95.44 222 ASN B O 1
ATOM 3762 N N . TRP B 1 223 ? 11.164 25.641 -7.562 1 95.06 223 TRP B N 1
ATOM 3763 C CA . TRP B 1 223 ? 10.266 24.5 -7.645 1 95.06 223 TRP B CA 1
ATOM 3764 C C . TRP B 1 223 ? 10.516 23.703 -8.922 1 95.06 223 TRP B C 1
ATOM 3766 O O . TRP B 1 223 ? 10.633 22.469 -8.875 1 95.06 223 TRP B O 1
ATOM 3776 N N . PRO B 1 224 ? 10.68 24.391 -10.102 1 96.25 224 PRO B N 1
ATOM 3777 C CA . PRO B 1 224 ? 10.883 23.609 -11.32 1 96.25 224 PRO B CA 1
ATOM 3778 C C . PRO B 1 224 ? 12.141 22.75 -11.273 1 96.25 224 PRO B C 1
ATOM 3780 O O . PRO B 1 224 ? 12.125 21.578 -11.695 1 96.25 224 PRO B O 1
ATOM 3783 N N . VAL B 1 225 ? 13.188 23.297 -10.711 1 97.94 225 VAL B N 1
ATOM 3784 C CA . VAL B 1 225 ? 14.438 22.547 -10.641 1 97.94 225 VAL B CA 1
ATOM 3785 C C . VAL B 1 225 ? 14.32 21.438 -9.609 1 97.94 225 VAL B C 1
ATOM 3787 O O . VAL B 1 225 ? 14.828 20.328 -9.812 1 97.94 225 VAL B O 1
ATOM 3790 N N . LEU B 1 226 ? 13.633 21.688 -8.477 1 97.44 226 LEU B N 1
ATOM 3791 C CA . LEU B 1 226 ? 13.438 20.656 -7.465 1 97.44 226 LEU B CA 1
ATOM 3792 C C . LEU B 1 226 ? 12.648 19.484 -8.023 1 97.44 226 LEU B C 1
ATOM 3794 O O . LEU B 1 226 ? 12.961 18.328 -7.73 1 97.44 226 LEU B O 1
ATOM 3798 N N . LYS B 1 227 ? 11.648 19.734 -8.789 1 97.62 227 LYS B N 1
ATOM 3799 C CA . LYS B 1 227 ? 10.844 18.688 -9.391 1 97.62 227 LYS B CA 1
ATOM 3800 C C . LYS B 1 227 ? 11.695 17.781 -10.273 1 97.62 227 LYS B C 1
ATOM 3802 O O . LYS B 1 227 ? 11.484 16.562 -10.305 1 97.62 227 LYS B O 1
ATOM 3807 N N . GLN B 1 228 ? 12.586 18.391 -10.984 1 97.75 228 GLN B N 1
ATOM 3808 C CA . GLN B 1 228 ? 13.477 17.609 -11.836 1 97.75 228 GLN B CA 1
ATOM 3809 C C . GLN B 1 228 ? 14.391 16.703 -11.008 1 97.75 228 GLN B C 1
ATOM 3811 O O . GLN B 1 228 ? 14.531 15.523 -11.305 1 97.75 228 GLN B O 1
ATOM 3816 N N . VAL B 1 229 ? 14.945 17.312 -9.906 1 97.94 229 VAL B N 1
ATOM 3817 C CA . VAL B 1 229 ? 15.828 16.562 -9.023 1 97.94 229 VAL B CA 1
ATOM 3818 C C . VAL B 1 229 ? 15.055 15.43 -8.344 1 97.94 229 VAL B C 1
ATOM 3820 O O . VAL B 1 229 ? 15.594 14.344 -8.125 1 97.94 229 VAL B O 1
ATOM 3823 N N . ALA B 1 230 ? 13.844 15.672 -8.094 1 98.38 230 ALA B N 1
ATOM 3824 C CA . ALA B 1 230 ? 12.984 14.75 -7.371 1 98.38 230 ALA B CA 1
ATOM 3825 C C . ALA B 1 230 ? 12.422 13.672 -8.297 1 98.38 230 ALA B C 1
ATOM 3827 O O . ALA B 1 230 ? 11.773 12.727 -7.848 1 98.38 230 ALA B O 1
ATOM 3828 N N . ASP B 1 231 ? 12.68 13.836 -9.633 1 98.25 231 ASP B N 1
ATOM 3829 C CA . ASP B 1 231 ? 11.984 12.953 -10.562 1 98.25 231 ASP B CA 1
ATOM 3830 C C . ASP B 1 231 ? 10.484 12.914 -10.266 1 98.25 231 ASP B C 1
ATOM 3832 O O . ASP B 1 231 ? 9.906 11.828 -10.133 1 98.25 231 ASP B O 1
ATOM 3836 N N . PHE B 1 232 ? 9.945 14.148 -10.062 1 97.81 232 PHE B N 1
ATOM 3837 C CA . PHE B 1 232 ? 8.586 14.258 -9.562 1 97.81 232 PHE B CA 1
ATOM 3838 C C . PHE B 1 232 ? 7.602 14.484 -10.703 1 97.81 232 PHE B C 1
ATOM 3840 O O . PHE B 1 232 ? 7.551 15.578 -11.281 1 97.81 232 PHE B O 1
ATOM 3847 N N . ASN B 1 233 ? 6.867 13.438 -11.062 1 94.44 233 ASN B N 1
ATOM 3848 C CA . ASN B 1 233 ? 5.699 13.477 -11.938 1 94.44 233 ASN B CA 1
ATOM 3849 C C . ASN B 1 233 ? 4.406 13.242 -11.156 1 94.44 233 ASN B C 1
ATOM 3851 O O . ASN B 1 233 ? 4.168 12.133 -10.672 1 94.44 233 ASN B O 1
ATOM 3855 N N . PRO B 1 234 ? 3.529 14.25 -11.039 1 94 234 PRO B N 1
ATOM 3856 C CA . PRO B 1 234 ? 2.359 14.164 -10.164 1 94 234 PRO B CA 1
ATOM 3857 C C . PRO B 1 234 ? 1.247 13.297 -10.75 1 94 234 PRO B C 1
ATOM 3859 O O . PRO B 1 234 ? 0.131 13.273 -10.227 1 94 234 PRO B O 1
ATOM 3862 N N . LEU B 1 235 ? 1.488 12.602 -11.828 1 93.81 235 LEU B N 1
ATOM 3863 C CA . LEU B 1 235 ? 0.488 11.773 -12.492 1 93.81 235 LEU B CA 1
ATOM 3864 C C . LEU B 1 235 ? -0.217 10.859 -11.492 1 93.81 235 LEU B C 1
ATOM 3866 O O . LEU B 1 235 ? -1.438 10.695 -11.555 1 93.81 235 LEU B O 1
ATOM 3870 N N . TYR B 1 236 ? 0.506 10.289 -10.555 1 96.69 236 TYR B N 1
ATOM 3871 C CA . TYR B 1 236 ? -0.033 9.281 -9.648 1 96.69 236 TYR B CA 1
ATOM 3872 C C . TYR B 1 236 ? -0.933 9.914 -8.594 1 96.69 236 TYR B C 1
ATOM 3874 O O . TYR B 1 236 ? -1.666 9.219 -7.891 1 96.69 236 TYR B O 1
ATOM 3882 N N . LEU B 1 237 ? -0.895 11.25 -8.484 1 96.94 237 LEU B N 1
ATOM 3883 C CA . LEU B 1 237 ? -1.752 11.938 -7.527 1 96.94 237 LEU B CA 1
ATOM 3884 C C . LEU B 1 237 ? -3.131 12.203 -8.125 1 96.94 237 LEU B C 1
ATOM 3886 O O . LEU B 1 237 ? -4.062 12.57 -7.402 1 96.94 237 LEU B O 1
ATOM 3890 N N . HIS B 1 238 ? -3.289 11.977 -9.461 1 95.88 238 HIS B N 1
ATOM 3891 C CA . HIS B 1 238 ? -4.547 12.125 -10.188 1 95.88 238 HIS B CA 1
ATOM 3892 C C . HIS B 1 238 ? -5.164 13.5 -9.945 1 95.88 238 HIS B C 1
ATOM 3894 O O . HIS B 1 238 ? -6.371 13.609 -9.719 1 95.88 238 HIS B O 1
ATOM 3900 N N . VAL B 1 239 ? -4.23 14.438 -10 1 88.88 239 VAL B N 1
ATOM 3901 C CA . VAL B 1 239 ? -4.656 15.812 -9.789 1 88.88 239 VAL B CA 1
ATOM 3902 C C . VAL B 1 239 ? -5.535 16.266 -10.953 1 88.88 239 VAL B C 1
ATOM 3904 O O . VAL B 1 239 ? -5.176 16.094 -12.117 1 88.88 239 VAL B O 1
ATOM 3907 N N . GLY B 1 240 ? -6.684 16.875 -10.656 1 79.5 240 GLY B N 1
ATOM 3908 C CA . GLY B 1 240 ? -7.539 17.453 -11.68 1 79.5 240 GLY B CA 1
ATOM 3909 C C . GLY B 1 240 ? -8.492 16.453 -12.297 1 79.5 240 GLY B C 1
ATOM 3910 O O . GLY B 1 240 ? -9.344 16.828 -13.109 1 79.5 240 GLY B O 1
ATOM 3911 N N . GLN B 1 241 ? -8.32 15.258 -11.906 1 80.19 241 GLN B N 1
ATOM 3912 C CA . GLN B 1 241 ? -9.219 14.25 -12.461 1 80.19 241 GLN B CA 1
ATOM 3913 C C . GLN B 1 241 ? -10.547 14.234 -11.711 1 80.19 241 GLN B C 1
ATOM 3915 O O . GLN B 1 241 ? -10.578 14.305 -10.477 1 80.19 241 GLN B O 1
ATOM 3920 N N . GLN B 1 242 ? -11.633 14.344 -12.523 1 77 242 GLN B N 1
ATOM 3921 C CA . GLN B 1 242 ? -12.977 14.18 -11.984 1 77 242 GLN B CA 1
ATOM 3922 C C . GLN B 1 242 ? -13.656 12.945 -12.562 1 77 242 GLN B C 1
ATOM 3924 O O . GLN B 1 242 ? -13.945 12.898 -13.758 1 77 242 GLN B O 1
ATOM 3929 N N . SER B 1 243 ? -13.742 11.992 -11.672 1 71.94 243 SER B N 1
ATOM 3930 C CA . SER B 1 243 ? -14.398 10.773 -12.141 1 71.94 243 SER B CA 1
ATOM 3931 C C . SER B 1 243 ? -15.828 11.055 -12.586 1 71.94 243 SER B C 1
ATOM 3933 O O . SER B 1 243 ? -16.609 11.664 -11.836 1 71.94 243 SER B O 1
ATOM 3935 N N . ALA B 1 244 ? -16.078 10.945 -13.906 1 62.59 244 ALA B N 1
ATOM 3936 C CA . ALA B 1 244 ? -17.375 11.258 -14.516 1 62.59 244 ALA B CA 1
ATOM 3937 C C . ALA B 1 244 ? -18.281 10.031 -14.539 1 62.59 244 ALA B C 1
ATOM 3939 O O . ALA B 1 244 ? -18.891 9.719 -15.562 1 62.59 244 ALA B O 1
ATOM 3940 N N . VAL B 1 245 ? -18.266 9.297 -13.57 1 64.06 245 VAL B N 1
ATOM 3941 C CA . VAL B 1 245 ? -19.141 8.133 -13.711 1 64.06 245 VAL B CA 1
ATOM 3942 C C . VAL B 1 245 ? -20.594 8.539 -13.461 1 64.06 245 VAL B C 1
ATOM 3944 O O . VAL B 1 245 ? -20.875 9.281 -12.523 1 64.06 245 VAL B O 1
ATOM 3947 N N . SER B 1 246 ? -21.297 8.359 -14.492 1 64.12 246 SER B N 1
ATOM 3948 C CA . SER B 1 246 ? -22.734 8.578 -14.32 1 64.12 246 SER B CA 1
ATOM 3949 C C . SER B 1 246 ? -23.312 7.664 -13.242 1 64.12 246 SER B C 1
ATOM 3951 O O . SER B 1 246 ? -23.234 6.438 -13.352 1 64.12 246 SER B O 1
ATOM 3953 N N . ILE B 1 247 ? -23.594 8.219 -12.156 1 65.75 247 ILE B N 1
ATOM 3954 C CA . ILE B 1 247 ? -24.156 7.461 -11.047 1 65.75 247 ILE B CA 1
ATOM 3955 C C . ILE B 1 247 ? -25.688 7.613 -11.039 1 65.75 247 ILE B C 1
ATOM 3957 O O . ILE B 1 247 ? -26.203 8.727 -11.086 1 65.75 247 ILE B O 1
ATOM 3961 N N . PRO B 1 248 ? -26.344 6.457 -11.188 1 56.25 248 PRO B N 1
ATOM 3962 C CA . PRO B 1 248 ? -27.812 6.566 -11.211 1 56.25 248 PRO B CA 1
ATOM 3963 C C . PRO B 1 248 ? -28.359 7.262 -9.969 1 56.25 248 PRO B C 1
ATOM 3965 O O . PRO B 1 248 ? -27.797 7.141 -8.875 1 56.25 248 PRO B O 1
ATOM 3968 N N . ALA B 1 249 ? -29.469 8.109 -10.195 1 50.34 249 ALA B N 1
ATOM 3969 C CA . ALA B 1 249 ? -30.156 8.844 -9.133 1 50.34 249 ALA B CA 1
ATOM 3970 C C . ALA B 1 249 ? -30.797 7.887 -8.133 1 50.34 249 ALA B C 1
ATOM 3972 O O . ALA B 1 249 ? -31.297 6.82 -8.516 1 50.34 249 ALA B O 1
#

Foldseek 3Di:
DPPQQLQVLLLLLLCQAAPDDPVLSVLRSPFDWDKDKDAAFDWPFDFPAFDQWFKAWSAAKKWKWDADPVGAIATQDIDGHNDRPCLLCLPPGGHHIIMGGLHTTIIITGGSVSLVVSCVVDVRSVVSSVVSSQLVVLVSVVLCVQLPPDDLLLSLLQVQLVVFVVCVSSVNDDPWFDFASDQLCRSCSHRVHDSVSSVVSVVVCVVVVQWDDDDRTIGGPDVVVSCVSNVHDCVSNVGPHYDPDDDDD/DPCQQLQVLLLLLLCQAAPDDPVLSVLRSPFDWDKDKDAAFDWPFDFPAFDQWFKAWSAAKKWKWDADPVGAIATQDIDGHNDRPCLLPLPPGGHHIIMGGLHTTMIITGGSVSLVVSCVVDVRSVVSSVVSSQLVVLVSVVLCVQLPPDDLLLSLLQVLLVVQVVCVSSVNDDAQKDFASDQLCRSCSHNVHDSVSSVVSVVVCVVVVQWDDDDRMIGGPDVVVSCVSNVHDCVSNCGPHYDPDDDDD

Nearest PDB structures (foldseek):
  4cyd-assembly2_C  TM=8.366E-01  e=1.311E-13  Corynebacterium glutamicum
  3i54-assembly2_C  TM=8.925E-01  e=4.872E-12  Mycobacterium tuberculosis
  3i54-assembly1_A  TM=8.641E-01  e=2.499E-12  Mycobacterium tuberculosis
  4i02-assembly3_F-3  TM=8.288E-01  e=6.578E-13  Escherichia coli K-12
  3h3u-assembly1_A  TM=8.189E-01  e=3.228E-11  Mycobacterium tuberculosis H37Rv

Solvent-accessible surface area (backbone atoms only — not comparable to full-atom values): 26085 Å² total; per-residue (Å²): 126,82,82,68,48,80,40,50,48,34,52,53,55,38,46,55,37,24,84,70,51,72,68,57,48,49,55,59,49,61,50,67,64,47,80,43,80,42,50,59,65,37,73,77,41,51,53,71,38,60,74,69,47,33,41,27,34,54,38,49,34,30,32,33,31,45,66,49,93,89,62,52,59,26,39,66,45,78,41,49,56,24,39,55,78,35,62,61,46,68,64,51,75,50,36,74,38,30,27,30,27,55,28,59,24,38,28,34,38,24,44,39,66,60,53,51,50,45,33,66,73,30,55,68,55,33,48,29,52,49,43,51,38,33,39,53,42,36,45,41,54,48,49,35,40,34,50,41,65,49,54,72,55,27,30,52,42,27,53,54,50,51,54,50,53,54,34,46,75,68,64,71,41,66,97,69,39,47,76,52,80,63,51,52,57,52,51,8,27,52,45,51,45,50,42,67,56,41,52,52,38,53,48,50,38,37,74,70,49,34,35,47,78,54,93,52,34,38,32,53,82,34,55,74,61,37,33,60,60,16,67,57,69,65,67,41,65,49,75,81,40,60,48,76,70,86,66,85,131,125,83,83,68,48,81,40,49,49,34,52,53,55,40,46,55,37,25,85,70,51,71,70,56,49,49,55,59,50,61,52,67,63,47,80,42,82,43,48,59,65,36,73,78,42,50,53,71,38,61,73,69,47,32,39,27,34,54,38,49,34,30,32,32,32,46,65,50,93,89,62,52,60,25,38,66,45,77,41,48,55,23,40,56,77,35,63,61,45,67,64,50,72,49,36,76,37,30,27,27,26,55,29,59,25,38,29,36,39,23,44,39,67,60,54,53,49,46,32,64,73,30,54,68,54,33,47,29,52,49,45,50,39,34,38,54,42,36,47,41,54,49,50,36,38,34,51,42,65,48,52,74,57,25,32,53,42,28,52,55,50,51,53,50,53,55,35,46,75,68,63,74,38,75,71,79,39,47,74,53,80,63,50,51,58,53,50,8,26,52,43,53,44,49,42,66,55,40,51,50,36,53,48,52,37,35,74,70,49,34,33,47,76,54,94,52,33,39,32,44,83,33,56,75,61,37,34,59,59,16,67,58,69,67,67,40,67,49,74,83,40,61,47,78,69,87,68,85,131

Sequence (498 aa):
MRNVSALHLLVRKLEKHVALEEKDRRLILDLPHVIQPFRTFDYIIREGETPGACPVLISGFAFRQKLVESGGRQIISIQIPGDALDLQQLFLDYADHNVQALTDASIAMVPRLALRELAMQRPRIAHAFAVNNQVDASITREWLLNVGRRDARTRIAHLLCEVAVRLERQELVGDYGYELPMSQEQIGDATGLTSVHVNRMLRELENDGLITRNSRTIRFPNWPVLKQVADFNPLYLHVGQQSAVSIPAMRNVSALHLLVRKLEKHVALEEKDRRLILDLPHVIQPFRTFDYIIREGETPGACPVLISGFAFRQKLVESGGRQIISIQIPGDALDLQQLFLDYADHNVQALTDASIAMVPRLALRELAMQRPRIAHAFAVNNQVDASITREWLLNVGRRDARTRIAHLLCEVAVRLERQELVGDYGYELPMSQEQIGDATGLTSVHVNRMLRELENDGLITRNSRTIRFPNWPVLKQVADFNPLYLHVGQQSAVSIPA

Organism: NCBI:txid2759526

InterPro domains:
  IPR000595 Cyclic nucleotide-binding domain [PF00027] (37-121)
  IPR000595 Cyclic nucleotide-binding domain [cd00038] (19-130)
  IPR012318 Crp-type HTH domain [PF13545] (155-228)
  IPR012318 Crp-type HTH domain [PR00034] (180-196)
  IPR012318 Crp-type HTH domain [PR00034] (196-211)
  IPR012318 Crp-type HTH domain [PS51063] (150-224)
  IPR012318 Crp-type HTH domain [SM00419] (174-222)
  IPR014710 RmlC-like jelly roll fold [G3DSA:2.60.120.10] (37-150)
  IPR018490 Cyclic nucleotide-binding domain superfamily [SSF51206] (16-148)
  IPR036388 Winged helix-like DNA-binding domain superfamily [G3DSA:1.10.10.10] (151-234)
  IPR036390 Winged helix DNA-binding domain superfamily [SSF46785] (151-239)